Protein AF-A0A9P1BRP3-F1 (afdb_monomer_lite)

Structure (mmCIF, N/CA/C/O backbone):
data_AF-A0A9P1BRP3-F1
#
_entry.id   AF-A0A9P1BRP3-F1
#
loop_
_atom_site.group_PDB
_atom_site.id
_atom_site.type_symbol
_atom_site.label_atom_id
_atom_site.label_alt_id
_atom_site.label_comp_id
_atom_site.label_asym_id
_atom_site.label_entity_id
_atom_site.label_seq_id
_atom_site.pdbx_PDB_ins_code
_atom_site.Cartn_x
_atom_site.Cartn_y
_atom_site.Cartn_z
_atom_site.occupancy
_atom_site.B_iso_or_equiv
_atom_site.auth_seq_id
_atom_site.auth_comp_id
_atom_site.auth_asym_id
_atom_site.auth_atom_id
_atom_site.pdbx_PDB_model_num
ATOM 1 N N . MET A 1 1 ? -8.001 -19.892 65.376 1.00 41.75 1 MET A N 1
ATOM 2 C CA . MET A 1 1 ? -8.102 -19.518 63.949 1.00 41.75 1 MET A CA 1
ATOM 3 C C . MET A 1 1 ? -8.257 -18.008 63.876 1.00 41.75 1 MET A C 1
ATOM 5 O O . MET A 1 1 ? -9.336 -17.508 64.152 1.00 41.75 1 MET A O 1
ATOM 9 N N . PHE A 1 2 ? -7.165 -17.288 63.619 1.00 34.56 2 PHE A N 1
ATOM 10 C CA . PHE A 1 2 ? -7.163 -15.835 63.430 1.00 34.56 2 PHE A CA 1
ATOM 11 C C . PHE A 1 2 ? -7.099 -15.551 61.927 1.00 34.56 2 PHE A C 1
ATOM 13 O O . PHE A 1 2 ? -6.181 -16.024 61.264 1.00 34.56 2 PHE A O 1
ATOM 20 N N . GLY A 1 3 ? -8.074 -14.814 61.395 1.00 37.53 3 GLY A N 1
ATOM 21 C CA . GLY A 1 3 ? -8.083 -14.333 60.014 1.00 37.53 3 GLY A CA 1
ATOM 22 C C . GLY A 1 3 ? -8.063 -12.811 60.010 1.00 37.53 3 GLY A C 1
ATOM 23 O O . GLY A 1 3 ? -9.085 -12.184 60.277 1.00 37.53 3 GLY A O 1
ATOM 24 N N . MET A 1 4 ? -6.895 -12.223 59.752 1.00 34.81 4 MET A N 1
ATOM 25 C CA . MET A 1 4 ? -6.746 -10.784 59.539 1.00 34.81 4 MET A CA 1
ATOM 26 C C . MET A 1 4 ? -7.051 -10.453 58.076 1.00 34.81 4 MET A C 1
ATOM 28 O O . MET A 1 4 ? -6.421 -10.990 57.169 1.00 34.81 4 MET A O 1
ATOM 32 N N . SER A 1 5 ? -8.015 -9.560 57.856 1.00 34.47 5 SER A N 1
ATOM 33 C CA . SER A 1 5 ? -8.327 -8.971 56.552 1.00 34.47 5 SER A CA 1
ATOM 34 C C . SER A 1 5 ? -7.568 -7.651 56.408 1.00 34.47 5 SER A C 1
ATOM 36 O O . SER A 1 5 ? -7.760 -6.741 57.213 1.00 34.47 5 SER A O 1
ATOM 38 N N . LEU A 1 6 ? -6.720 -7.537 55.385 1.00 39.16 6 LEU A N 1
ATOM 39 C CA . LEU A 1 6 ? -6.045 -6.289 55.015 1.00 39.16 6 LEU A CA 1
ATOM 40 C C . LEU A 1 6 ? -6.984 -5.387 54.186 1.00 39.16 6 LEU A C 1
ATOM 42 O O . LEU A 1 6 ? -7.716 -5.905 53.341 1.00 39.16 6 LEU A O 1
ATOM 46 N N . PRO A 1 7 ? -6.957 -4.053 54.364 1.00 39.97 7 PRO A N 1
ATOM 47 C CA . PRO A 1 7 ? -7.708 -3.127 53.523 1.00 39.97 7 PRO A CA 1
ATOM 48 C C . PRO A 1 7 ? -6.930 -2.752 52.252 1.00 39.97 7 PRO A C 1
ATOM 50 O O . PRO A 1 7 ? -5.781 -2.309 52.301 1.00 39.97 7 PRO A O 1
ATOM 53 N N . SER A 1 8 ? -7.588 -2.888 51.102 1.00 36.28 8 SER A N 1
ATOM 54 C CA . SER A 1 8 ? -7.101 -2.432 49.799 1.00 36.28 8 SER A CA 1
ATOM 55 C C . SER A 1 8 ? -7.137 -0.903 49.722 1.00 36.28 8 SER A C 1
ATOM 57 O O . SER A 1 8 ? -8.197 -0.284 49.795 1.00 36.28 8 SER A O 1
ATOM 59 N N . ARG A 1 9 ? -5.962 -0.289 49.579 1.00 32.03 9 ARG A N 1
ATOM 60 C CA . ARG A 1 9 ? -5.765 1.157 49.448 1.00 32.03 9 ARG A CA 1
ATOM 61 C C . ARG A 1 9 ? -5.745 1.506 47.955 1.00 32.03 9 ARG A C 1
ATOM 63 O O . ARG A 1 9 ? -4.769 1.214 47.274 1.00 32.03 9 ARG A O 1
ATOM 70 N N . THR A 1 10 ? -6.815 2.095 47.427 1.00 42.91 10 THR A N 1
ATOM 71 C CA . THR A 1 10 ? -6.821 2.647 46.063 1.00 42.91 10 THR A CA 1
ATOM 72 C C . THR A 1 10 ? -6.154 4.019 46.065 1.00 42.91 10 THR A C 1
ATOM 74 O O . THR A 1 10 ? -6.566 4.915 46.803 1.00 42.91 10 THR A O 1
ATOM 77 N N . PHE A 1 11 ? -5.110 4.167 45.251 1.00 32.25 11 PHE A N 1
ATOM 78 C CA . PHE A 1 11 ? -4.441 5.435 44.971 1.00 32.25 11 PHE A CA 1
ATOM 79 C C . PHE A 1 11 ? -5.400 6.383 44.234 1.00 32.25 11 PHE A C 1
ATOM 81 O O . PHE A 1 11 ? -5.991 6.012 43.224 1.00 32.25 11 PHE A O 1
ATOM 88 N N . SER A 1 12 ? -5.549 7.600 44.760 1.00 35.50 12 SER A N 1
ATOM 89 C CA . SER A 1 12 ? -6.271 8.705 44.129 1.00 35.50 12 SER A CA 1
ATOM 90 C C . SER A 1 12 ? -5.325 9.433 43.175 1.00 35.50 12 SER A C 1
ATOM 92 O O . SER A 1 12 ? -4.315 9.983 43.612 1.00 35.50 12 SER A O 1
ATOM 94 N N . SER A 1 13 ? -5.635 9.419 41.880 1.00 35.44 13 SER A N 1
ATOM 95 C CA . SER A 1 13 ? -4.953 10.203 40.845 1.00 35.44 13 SER A CA 1
ATOM 96 C C . SER A 1 13 ? -5.752 11.485 40.601 1.00 35.44 13 SER A C 1
ATOM 98 O O . SER A 1 13 ? -6.546 11.572 39.670 1.00 35.44 13 SER A O 1
ATOM 100 N N . GLN A 1 14 ? -5.597 12.463 41.490 1.00 39.06 14 GLN A N 1
ATOM 101 C CA . GLN A 1 14 ? -6.027 13.841 41.256 1.00 39.06 14 GLN A CA 1
ATOM 102 C C . GLN A 1 14 ? -4.817 14.680 40.845 1.00 39.06 14 GLN A C 1
ATOM 104 O O . GLN A 1 14 ? -3.731 14.488 41.385 1.00 39.06 14 GLN A O 1
ATOM 109 N N . SER A 1 15 ? -5.071 15.646 39.957 1.00 43.81 15 SER A N 1
ATOM 110 C CA . SER A 1 15 ? -4.147 16.637 39.388 1.00 43.81 15 SER A CA 1
ATOM 111 C C . SER A 1 15 ? -3.381 16.166 38.153 1.00 43.81 15 SER A C 1
ATOM 113 O O . SER A 1 15 ? -2.353 15.514 38.293 1.00 43.81 15 SER A O 1
ATOM 115 N N . LEU A 1 16 ? -3.896 16.508 36.959 1.00 45.53 16 LEU A N 1
ATOM 116 C CA . LEU A 1 16 ? -3.142 17.178 35.882 1.00 45.53 16 LEU A CA 1
ATOM 117 C C . LEU A 1 16 ? -4.002 17.299 34.603 1.00 45.53 16 LEU A C 1
ATOM 119 O O . LEU A 1 16 ? -3.761 16.557 33.664 1.00 45.53 16 LEU A O 1
ATOM 123 N N . MET A 1 17 ? -4.995 18.193 34.548 1.00 38.09 17 MET A N 1
ATOM 124 C CA . MET A 1 17 ? -5.548 18.704 33.276 1.00 38.09 17 MET A CA 1
ATOM 125 C C . MET A 1 17 ? -6.292 20.021 33.544 1.00 38.09 17 MET A C 1
ATOM 127 O O . MET A 1 17 ? -7.490 20.007 33.789 1.00 38.09 17 MET A O 1
ATOM 131 N N . ASP A 1 18 ? -5.577 21.142 33.494 1.00 44.34 18 ASP A N 1
ATOM 132 C CA . ASP A 1 18 ? -6.161 22.466 33.265 1.00 44.34 18 ASP A CA 1
ATOM 133 C C . ASP A 1 18 ? -5.270 23.167 32.236 1.00 44.34 18 ASP A C 1
ATOM 135 O O . ASP A 1 18 ? -4.111 23.471 32.522 1.00 44.34 18 ASP A O 1
ATOM 139 N N . GLY A 1 19 ? -5.785 23.373 31.020 1.00 40.94 19 GLY A N 1
ATOM 140 C CA . GLY A 1 19 ? -5.069 24.138 29.998 1.00 40.94 19 GLY A CA 1
ATOM 141 C C . GLY A 1 19 ? -5.362 23.789 28.541 1.00 40.94 19 GLY A C 1
ATOM 142 O O . GLY A 1 19 ? -4.428 23.776 27.749 1.00 40.94 19 GLY A O 1
ATOM 143 N N . GLU A 1 20 ? -6.615 23.540 28.151 1.00 38.09 20 GLU A N 1
ATOM 144 C CA . GLU A 1 20 ? -6.993 23.607 26.733 1.00 38.09 20 GLU A CA 1
ATOM 145 C C . GLU A 1 20 ? -7.792 24.887 26.483 1.00 38.09 20 GLU A C 1
ATOM 147 O O . GLU A 1 20 ? -8.952 25.032 26.868 1.00 38.09 20 GLU A O 1
ATOM 152 N N . ALA A 1 21 ? -7.110 25.857 25.873 1.00 40.66 21 ALA A N 1
ATOM 153 C CA . ALA A 1 21 ? -7.711 27.074 25.366 1.00 40.66 21 ALA A CA 1
ATOM 154 C C . ALA A 1 21 ? -8.648 26.737 24.196 1.00 40.66 21 ALA A C 1
ATOM 156 O O . ALA A 1 21 ? -8.270 26.061 23.240 1.00 40.66 21 ALA A O 1
ATOM 157 N N . LEU A 1 22 ? -9.875 27.246 24.283 1.00 40.12 22 LEU A N 1
ATOM 158 C CA . LEU A 1 22 ? -10.898 27.205 23.245 1.00 40.12 22 LEU A CA 1
ATOM 159 C C . LEU A 1 22 ? -10.388 27.880 21.960 1.00 40.12 22 LEU A C 1
ATOM 161 O O . LEU A 1 22 ? -10.408 29.106 21.856 1.00 40.12 22 LEU A O 1
ATOM 165 N N . ILE A 1 23 ? -9.981 27.096 20.959 1.00 40.03 23 ILE A N 1
ATOM 166 C CA . ILE A 1 23 ? -9.840 27.589 19.584 1.00 40.03 23 ILE A CA 1
ATOM 167 C C . ILE A 1 23 ? -11.217 27.493 18.928 1.00 40.03 23 ILE A C 1
ATOM 169 O O . ILE A 1 23 ? -11.681 26.429 18.518 1.00 40.03 23 ILE A O 1
ATOM 173 N N . SER A 1 24 ? -11.886 28.643 18.893 1.00 38.00 24 SER A N 1
ATOM 174 C CA . SER A 1 24 ? -13.106 28.884 18.130 1.00 38.00 24 SER A CA 1
ATOM 175 C C . SER A 1 24 ? -12.862 28.533 16.661 1.00 38.00 24 SER A C 1
ATOM 177 O O . SER A 1 24 ? -11.979 29.098 16.019 1.00 38.00 24 SER A O 1
ATOM 179 N N . SER A 1 25 ? -13.630 27.580 16.133 1.00 43.56 25 SER A N 1
ATOM 180 C CA . SER A 1 25 ? -13.629 27.232 14.712 1.00 43.56 25 SER A CA 1
ATOM 181 C C . SER A 1 25 ? -14.296 28.359 13.919 1.00 43.56 25 SER A C 1
ATOM 183 O O . SER A 1 25 ? -15.505 28.333 13.704 1.00 43.56 25 SER A O 1
ATOM 185 N N . GLN A 1 26 ? -13.520 29.372 13.536 1.00 43.44 26 GLN A N 1
ATOM 186 C CA . GLN A 1 26 ? -13.929 30.377 12.556 1.00 43.44 26 GLN A CA 1
ATOM 187 C C . GLN A 1 26 ? -13.417 30.008 11.160 1.00 43.44 26 GLN A C 1
ATOM 189 O O . GLN A 1 26 ? -12.347 29.424 10.999 1.00 43.44 26 GLN A O 1
ATOM 194 N N . ASP A 1 27 ? -14.254 30.323 10.173 1.00 49.84 27 ASP A N 1
ATOM 195 C CA . ASP A 1 27 ? -14.128 30.058 8.743 1.00 49.84 27 ASP A CA 1
ATOM 196 C C . ASP A 1 27 ? -12.713 30.258 8.170 1.00 49.84 27 ASP A C 1
ATOM 198 O O . ASP A 1 27 ? -12.262 31.377 7.946 1.00 49.84 27 ASP A O 1
ATOM 202 N N . LEU A 1 28 ? -12.057 29.158 7.788 1.00 48.00 28 LEU A N 1
ATOM 203 C CA . LEU A 1 28 ? -10.793 29.151 7.027 1.00 48.00 28 LEU A CA 1
ATOM 204 C C . LEU A 1 28 ? -10.997 29.431 5.520 1.00 48.00 28 LEU A C 1
ATOM 206 O O . LEU A 1 28 ? -10.179 29.050 4.685 1.00 48.00 28 LEU A O 1
ATOM 210 N N . GLY A 1 29 ? -12.114 30.060 5.147 1.00 45.53 29 GLY A N 1
ATOM 211 C CA . GLY A 1 29 ? -12.549 30.197 3.756 1.00 45.53 29 GLY A CA 1
ATOM 212 C C . GLY A 1 29 ? -11.888 31.321 2.953 1.00 45.53 29 GLY A C 1
ATOM 213 O O . GLY A 1 29 ? -12.080 31.366 1.740 1.00 45.53 29 GLY A O 1
ATOM 214 N N . SER A 1 30 ? -11.136 32.235 3.573 1.00 57.03 30 SER A N 1
ATOM 215 C CA . SER A 1 30 ? -10.634 33.426 2.865 1.00 57.03 30 SER A CA 1
ATOM 216 C C . SER A 1 30 ? -9.288 33.952 3.359 1.00 57.03 30 SER A C 1
ATOM 218 O O . SER A 1 30 ? -9.043 35.152 3.278 1.00 57.03 30 SER A O 1
ATOM 220 N N . MET A 1 31 ? -8.424 33.088 3.885 1.00 70.81 31 MET A N 1
ATOM 221 C CA . MET A 1 31 ? -7.105 33.523 4.330 1.00 70.81 31 MET A CA 1
ATOM 222 C C . MET A 1 31 ? -6.176 33.648 3.121 1.00 70.81 31 MET A C 1
ATOM 224 O O . MET A 1 31 ? -5.937 32.685 2.387 1.00 70.81 31 MET A O 1
ATOM 228 N N . THR A 1 32 ? -5.706 34.861 2.862 1.00 86.88 32 THR A N 1
ATOM 229 C CA . THR A 1 32 ? -4.826 35.145 1.728 1.00 86.88 32 THR A CA 1
ATOM 230 C C . THR A 1 32 ? -3.426 34.575 1.975 1.00 86.88 32 THR A C 1
ATOM 232 O O . THR A 1 32 ? -2.991 34.397 3.111 1.00 86.88 32 THR A O 1
ATOM 235 N N . GLU A 1 33 ? -2.674 34.298 0.907 1.00 80.00 33 GLU A N 1
ATOM 236 C CA . GLU A 1 33 ? -1.301 33.769 1.004 1.00 80.00 33 GLU A CA 1
ATOM 237 C C . GLU A 1 33 ? -0.379 34.663 1.856 1.00 80.00 33 GLU A C 1
ATOM 239 O O . GLU A 1 33 ? 0.500 34.173 2.563 1.00 80.00 33 GLU A O 1
ATOM 244 N N . ILE A 1 34 ? -0.638 35.973 1.863 1.00 87.62 34 ILE A N 1
ATOM 245 C CA . ILE A 1 34 ? 0.092 36.957 2.670 1.00 87.62 34 ILE A CA 1
ATOM 246 C C . ILE A 1 34 ? -0.190 36.768 4.167 1.00 87.62 34 ILE A C 1
ATOM 248 O O . ILE A 1 34 ? 0.736 36.838 4.974 1.00 87.62 34 ILE A O 1
ATOM 252 N N . GLU A 1 35 ? -1.438 36.487 4.543 1.00 87.38 35 GLU A N 1
ATOM 253 C CA . GLU A 1 35 ? -1.822 36.236 5.937 1.00 87.38 35 GLU A CA 1
ATOM 254 C C . GLU A 1 35 ? -1.223 34.921 6.445 1.00 87.38 35 GLU A C 1
ATOM 256 O O . GLU A 1 35 ? -0.722 34.871 7.567 1.00 87.38 35 GLU A O 1
ATOM 261 N N . MET A 1 36 ? -1.153 33.884 5.599 1.00 81.81 36 MET A N 1
ATOM 262 C CA . MET A 1 36 ? -0.508 32.614 5.971 1.00 81.81 36 MET A CA 1
ATOM 263 C C . MET A 1 36 ? 0.992 32.786 6.225 1.00 81.81 36 MET A C 1
ATOM 265 O O . MET A 1 36 ? 1.540 32.218 7.170 1.00 81.81 36 MET A O 1
ATOM 269 N N . LEU A 1 37 ? 1.670 33.592 5.404 1.00 86.88 37 LEU A N 1
ATOM 270 C CA . LEU A 1 37 ? 3.089 33.891 5.599 1.00 86.88 37 LEU A CA 1
ATOM 271 C C . LEU A 1 37 ? 3.334 34.744 6.853 1.00 86.88 37 LEU A C 1
ATOM 273 O O . LEU A 1 37 ? 4.356 34.566 7.520 1.00 86.88 37 LEU A O 1
ATOM 277 N N . ALA A 1 38 ? 2.404 35.637 7.200 1.00 91.38 38 ALA A N 1
ATOM 278 C CA . ALA A 1 38 ? 2.479 36.425 8.426 1.00 91.38 38 ALA A CA 1
ATOM 279 C C . ALA A 1 38 ? 2.315 35.552 9.684 1.00 91.38 38 ALA A C 1
ATOM 281 O O . ALA A 1 38 ? 3.103 35.695 10.623 1.00 91.38 38 ALA A O 1
ATOM 282 N N . GLU A 1 39 ? 1.370 34.606 9.682 1.00 89.38 39 GLU A N 1
ATOM 283 C CA . GLU A 1 39 ? 1.192 33.657 10.791 1.00 89.38 39 GLU A CA 1
ATOM 284 C C . GLU A 1 39 ? 2.389 32.715 10.951 1.00 89.38 39 GLU A C 1
ATOM 286 O O . GLU A 1 39 ? 2.865 32.498 12.067 1.00 89.38 39 GLU A O 1
ATOM 291 N N . LEU A 1 40 ? 2.944 32.202 9.846 1.00 87.12 40 LEU A N 1
ATOM 292 C CA . LEU A 1 40 ? 4.147 31.366 9.897 1.00 87.12 40 LEU A CA 1
ATOM 293 C C . LEU A 1 40 ? 5.339 32.112 10.502 1.00 87.12 40 LEU A C 1
ATOM 295 O O . LEU A 1 40 ? 6.079 31.543 11.306 1.00 87.12 40 LEU A O 1
ATOM 299 N N . LYS A 1 41 ? 5.499 33.397 10.168 1.00 92.44 41 LYS A N 1
ATOM 300 C CA . LYS A 1 41 ? 6.547 34.237 10.753 1.00 92.44 41 LYS A CA 1
ATOM 301 C C . LYS A 1 41 ? 6.330 34.458 12.253 1.00 92.44 41 LYS A C 1
ATOM 303 O O . LYS A 1 41 ? 7.284 34.351 13.020 1.00 92.44 41 LYS A O 1
ATOM 308 N N . GLN A 1 42 ? 5.090 34.703 12.683 1.00 92.00 42 GLN A N 1
ATOM 309 C CA . GLN A 1 42 ? 4.763 34.816 14.108 1.00 92.00 42 GLN A CA 1
ATOM 310 C C . GLN A 1 42 ? 5.074 33.530 14.881 1.00 92.00 42 GLN A C 1
ATOM 312 O O . GLN A 1 42 ? 5.630 33.601 15.978 1.00 92.00 42 GLN A O 1
ATOM 317 N N . LEU A 1 43 ? 4.768 32.360 14.315 1.00 87.94 43 LEU A N 1
ATOM 318 C CA . LEU A 1 43 ? 5.089 31.071 14.936 1.00 87.94 43 LEU A CA 1
ATOM 319 C C . LEU A 1 43 ? 6.601 30.839 15.050 1.00 87.94 43 LEU A C 1
ATOM 321 O O . LEU A 1 43 ? 7.067 30.302 16.058 1.00 87.94 43 LEU A O 1
ATOM 325 N N . GLU A 1 44 ? 7.379 31.259 14.051 1.00 90.38 44 GLU A N 1
ATOM 326 C CA . GLU A 1 44 ? 8.840 31.151 14.090 1.00 90.38 44 GLU A CA 1
ATOM 327 C C . GLU A 1 44 ? 9.456 32.057 15.171 1.00 90.38 44 GLU A C 1
ATOM 329 O O . GLU A 1 44 ? 10.331 31.618 15.925 1.00 90.38 44 GLU A O 1
ATOM 334 N N . ASP A 1 45 ? 8.953 33.285 15.315 1.00 92.69 45 ASP A N 1
ATOM 335 C CA . ASP A 1 45 ? 9.393 34.214 16.361 1.00 92.69 45 ASP A CA 1
ATOM 336 C C . ASP A 1 45 ? 9.023 33.706 17.768 1.00 92.69 45 ASP A C 1
ATOM 338 O O . ASP A 1 45 ? 9.840 33.782 18.695 1.00 92.69 45 ASP A O 1
ATOM 342 N N . LEU A 1 46 ? 7.838 33.101 17.927 1.00 91.06 46 LEU A N 1
ATOM 343 C CA . LEU A 1 46 ? 7.418 32.485 19.190 1.00 91.06 46 LEU A CA 1
ATOM 344 C C . LEU A 1 46 ? 8.321 31.304 19.568 1.00 91.06 46 LEU A C 1
ATOM 346 O O . LEU A 1 46 ? 8.736 31.168 20.721 1.00 91.06 46 LEU A O 1
ATOM 350 N N . LYS A 1 47 ? 8.679 30.469 18.585 1.00 90.62 47 LYS A N 1
ATOM 351 C CA . LYS A 1 47 ? 9.606 29.351 18.784 1.00 90.62 47 LYS A CA 1
ATOM 352 C C . LYS A 1 47 ? 10.972 29.844 19.264 1.00 90.62 47 LYS A C 1
ATOM 354 O O . LYS A 1 47 ? 11.508 29.281 20.219 1.00 90.62 47 LYS A O 1
ATOM 359 N N . ARG A 1 48 ? 11.505 30.920 18.671 1.00 89.69 48 ARG A N 1
ATOM 360 C CA . ARG A 1 48 ? 12.769 31.536 19.120 1.00 89.69 48 ARG A CA 1
ATOM 361 C C . ARG A 1 48 ? 12.679 32.064 20.550 1.00 89.69 48 ARG A C 1
ATOM 363 O O . ARG A 1 48 ? 13.635 31.903 21.305 1.00 89.69 48 ARG A O 1
ATOM 370 N N . GLN A 1 49 ? 11.547 32.649 20.949 1.00 92.00 49 GLN A N 1
ATOM 371 C CA . GLN A 1 49 ? 11.341 33.080 22.337 1.00 92.00 49 GLN A CA 1
ATOM 372 C C . GLN A 1 49 ? 11.325 31.908 23.322 1.00 92.00 49 GLN A C 1
ATOM 374 O O . GLN A 1 49 ? 11.969 31.990 24.367 1.00 92.00 49 GLN A O 1
ATOM 379 N N . VAL A 1 50 ? 10.633 30.814 22.995 1.00 88.50 50 VAL A N 1
ATOM 380 C CA . VAL A 1 50 ? 10.583 29.619 23.856 1.00 88.50 50 VAL A CA 1
ATOM 381 C C . VAL A 1 50 ? 11.964 28.973 23.978 1.00 88.50 50 VAL A C 1
ATOM 383 O O . VAL A 1 50 ? 12.369 28.565 25.065 1.00 88.50 50 VAL A O 1
ATOM 386 N N . GLU A 1 51 ? 12.718 28.919 22.882 1.00 84.31 51 GLU A N 1
ATOM 387 C CA . GLU A 1 51 ? 14.065 28.349 22.865 1.00 84.31 51 GLU A CA 1
ATOM 388 C C . GLU A 1 51 ? 15.066 29.211 23.650 1.00 84.31 51 GLU A C 1
ATOM 390 O O . GLU A 1 51 ? 15.884 28.671 24.394 1.00 84.31 51 GLU A O 1
ATOM 395 N N . ALA A 1 52 ? 14.928 30.541 23.598 1.00 86.94 52 ALA A N 1
ATOM 396 C CA . ALA A 1 52 ? 15.711 31.471 24.414 1.00 86.94 52 ALA A CA 1
ATOM 397 C C . ALA A 1 52 ? 15.393 31.388 25.920 1.00 86.94 52 ALA A C 1
ATOM 399 O O . ALA A 1 52 ? 16.244 31.713 26.746 1.00 86.94 52 ALA A O 1
ATOM 400 N N . GLN A 1 53 ? 14.186 30.947 26.291 1.00 82.62 53 GLN A N 1
ATOM 401 C CA . GLN A 1 53 ? 13.783 30.764 27.690 1.00 82.62 53 GLN A CA 1
ATOM 402 C C . GLN A 1 53 ? 14.117 29.377 28.247 1.00 82.62 53 GLN A C 1
ATOM 404 O O . GLN A 1 53 ? 13.867 29.119 29.426 1.00 82.62 53 GLN A O 1
ATOM 409 N N . ARG A 1 54 ? 14.686 28.470 27.443 1.00 76.06 54 ARG A N 1
ATOM 410 C CA . ARG A 1 54 ? 15.012 27.116 27.896 1.00 76.06 54 ARG A CA 1
ATOM 411 C C . ARG A 1 54 ? 16.227 27.170 28.839 1.00 76.06 54 ARG A C 1
ATOM 413 O O . ARG A 1 54 ? 17.324 27.496 28.387 1.00 76.06 54 ARG A O 1
ATOM 420 N N . PRO A 1 55 ? 16.076 26.862 30.141 1.00 64.75 55 PRO A N 1
ATOM 421 C CA . PRO A 1 55 ? 17.193 26.919 31.074 1.00 64.75 55 PRO A CA 1
ATOM 422 C C . PRO A 1 55 ? 18.241 25.868 30.696 1.00 64.75 55 PRO A C 1
ATOM 424 O O . PRO A 1 55 ? 17.916 24.701 30.464 1.00 64.75 55 PRO A O 1
ATOM 427 N N . VAL A 1 56 ? 19.505 26.292 30.632 1.00 57.34 56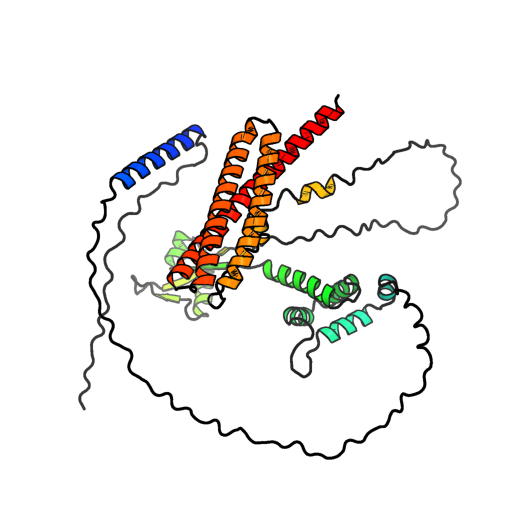 VAL A N 1
ATOM 428 C CA . VAL A 1 56 ? 20.661 25.420 30.396 1.00 57.34 56 VAL A CA 1
ATOM 429 C C . VAL A 1 56 ? 20.749 24.439 31.564 1.00 57.34 56 VAL A C 1
ATOM 431 O O . VAL A 1 56 ? 21.108 24.815 32.679 1.00 57.34 56 VAL A O 1
ATOM 434 N N . ALA A 1 57 ? 20.353 23.188 31.324 1.00 52.34 57 ALA A N 1
ATOM 435 C CA . ALA A 1 57 ? 20.388 22.139 32.330 1.00 52.34 57 ALA A CA 1
ATOM 436 C C . ALA A 1 57 ? 21.836 21.924 32.797 1.00 52.34 57 ALA A C 1
ATOM 438 O O . ALA A 1 57 ? 22.715 21.579 32.006 1.00 52.34 57 ALA A O 1
ATOM 439 N N . ALA A 1 58 ? 22.078 22.156 34.087 1.00 53.19 58 ALA A N 1
ATOM 440 C CA . ALA A 1 58 ? 23.363 21.890 34.714 1.00 53.19 58 ALA A CA 1
ATOM 441 C C . ALA A 1 58 ? 23.695 20.385 34.633 1.00 53.19 58 ALA A C 1
ATOM 443 O O . ALA A 1 58 ? 22.795 19.552 34.783 1.00 53.19 58 ALA A O 1
ATOM 444 N N . PRO A 1 59 ? 24.970 20.016 34.422 1.00 48.41 59 PRO A N 1
ATOM 445 C CA . PRO A 1 59 ? 25.373 18.622 34.329 1.00 48.41 59 PRO A CA 1
ATOM 446 C C . PRO A 1 59 ? 25.182 17.939 35.688 1.00 48.41 59 PRO A C 1
ATOM 448 O O . PRO A 1 59 ? 25.821 18.297 36.680 1.00 48.41 59 PRO A O 1
ATOM 451 N N . LEU A 1 60 ? 24.283 16.956 35.736 1.00 46.72 60 LEU A N 1
ATOM 452 C CA . LEU A 1 60 ? 24.079 16.113 36.908 1.00 46.72 60 LEU A CA 1
ATOM 453 C C . LEU A 1 60 ? 25.334 15.258 37.135 1.00 46.72 60 LEU A C 1
ATOM 455 O O . LEU A 1 60 ? 25.729 14.466 36.281 1.00 46.72 60 LEU A O 1
ATOM 459 N N . ARG A 1 61 ? 25.964 15.451 38.302 1.00 42.91 61 ARG A N 1
ATOM 460 C CA . ARG A 1 61 ? 27.034 14.598 38.833 1.00 42.91 61 ARG A CA 1
ATOM 461 C C . ARG A 1 61 ? 26.539 13.154 38.935 1.00 42.91 61 ARG A C 1
ATOM 463 O O . ARG A 1 61 ? 25.463 12.909 39.473 1.00 42.91 61 ARG A O 1
ATOM 470 N N . GLY A 1 62 ? 27.355 12.231 38.432 1.00 42.62 62 GLY A N 1
ATOM 471 C CA . GLY A 1 62 ? 27.099 10.798 38.458 1.00 42.62 62 GLY A CA 1
ATOM 472 C C . GLY A 1 62 ? 26.998 10.250 39.878 1.00 42.62 62 GLY A C 1
ATOM 473 O O . GLY A 1 62 ? 27.868 10.499 40.710 1.00 42.62 62 GLY A O 1
ATOM 474 N N . ASN A 1 63 ? 25.937 9.484 40.116 1.00 42.19 63 ASN A N 1
ATOM 475 C CA . ASN A 1 63 ? 25.874 8.535 41.213 1.00 42.19 63 ASN A CA 1
ATOM 476 C C . ASN A 1 63 ? 26.291 7.172 40.658 1.00 42.19 63 ASN A C 1
ATOM 478 O O . ASN A 1 63 ? 25.578 6.592 39.838 1.00 42.19 63 ASN A O 1
ATOM 482 N N . ASP A 1 64 ? 27.452 6.702 41.109 1.00 45.09 64 ASP A N 1
ATOM 483 C CA . ASP A 1 64 ? 27.877 5.310 41.011 1.00 45.09 64 ASP A CA 1
ATOM 484 C C . ASP A 1 64 ? 26.832 4.426 41.699 1.00 45.09 64 ASP A C 1
ATOM 486 O O . ASP A 1 64 ? 26.618 4.515 42.910 1.00 45.09 64 ASP A O 1
ATOM 490 N N . VAL A 1 65 ? 26.169 3.578 40.916 1.00 46.12 65 VAL A N 1
ATOM 491 C CA . VAL A 1 65 ? 25.345 2.481 41.423 1.00 46.12 65 VAL A CA 1
ATOM 492 C C . VAL A 1 65 ? 26.090 1.194 41.109 1.00 46.12 65 VAL A C 1
ATOM 494 O O . VAL A 1 65 ? 26.103 0.715 39.977 1.00 46.12 65 VAL A O 1
ATOM 497 N N . THR A 1 66 ? 26.740 0.658 42.136 1.00 44.19 66 THR A N 1
ATOM 498 C CA . THR A 1 66 ? 27.399 -0.645 42.134 1.00 44.19 66 THR A CA 1
ATOM 499 C C . THR A 1 66 ? 26.345 -1.738 41.955 1.00 44.19 66 THR A C 1
ATOM 501 O O . THR A 1 66 ? 25.491 -1.937 42.818 1.00 44.19 66 THR A O 1
ATOM 504 N N . VAL A 1 67 ? 26.392 -2.436 40.820 1.00 47.41 67 VAL A N 1
ATOM 505 C CA . VAL A 1 67 ? 25.549 -3.602 40.525 1.00 47.41 67 VAL A CA 1
ATOM 506 C C . VAL A 1 67 ? 26.167 -4.833 41.207 1.00 47.41 67 VAL A C 1
ATOM 508 O O . VAL A 1 67 ? 27.344 -5.106 40.965 1.00 47.41 67 VAL A O 1
ATOM 511 N N . PRO A 1 68 ? 25.438 -5.575 42.062 1.00 49.78 68 PRO A N 1
ATOM 512 C CA . PRO A 1 68 ? 25.931 -6.832 42.611 1.00 49.78 68 PRO A CA 1
ATOM 513 C C . PRO A 1 68 ? 25.879 -7.948 41.556 1.00 49.78 68 PRO A C 1
ATOM 515 O O . PRO A 1 68 ? 24.983 -7.989 40.712 1.00 49.78 68 PRO A O 1
ATOM 518 N N . ALA A 1 69 ? 26.880 -8.825 41.611 1.00 46.88 69 ALA A N 1
ATOM 519 C CA . ALA A 1 69 ? 27.078 -9.956 40.713 1.00 46.88 69 ALA A CA 1
ATOM 520 C C . ALA A 1 69 ? 25.893 -10.945 40.741 1.00 46.88 69 ALA A C 1
ATOM 522 O O . ALA A 1 69 ? 25.308 -11.148 41.807 1.00 46.88 69 ALA A O 1
ATOM 523 N N . PRO A 1 70 ? 25.540 -11.570 39.603 1.00 53.78 70 PRO A N 1
ATOM 524 C CA . PRO A 1 70 ? 24.557 -12.642 39.580 1.00 53.78 70 PRO A CA 1
ATOM 525 C C . PRO A 1 70 ? 25.185 -13.945 40.091 1.00 53.78 70 PRO A C 1
ATOM 527 O O . PRO A 1 70 ? 26.191 -14.407 39.556 1.00 53.78 70 PRO A O 1
ATOM 530 N N . ASP A 1 71 ? 24.568 -14.499 41.134 1.00 46.84 71 ASP A N 1
ATOM 531 C CA . ASP A 1 71 ? 24.861 -15.814 41.697 1.00 46.84 71 ASP A CA 1
ATOM 532 C C . ASP A 1 71 ? 24.586 -16.937 40.686 1.00 46.84 71 ASP A C 1
ATOM 534 O O . ASP A 1 71 ? 23.562 -16.955 39.996 1.00 46.84 71 ASP A O 1
ATOM 538 N N . ASP A 1 72 ? 25.520 -17.887 40.664 1.00 53.78 72 ASP A N 1
ATOM 539 C CA . ASP A 1 72 ? 25.470 -19.169 39.972 1.00 53.78 72 ASP A CA 1
ATOM 540 C C . ASP A 1 72 ? 24.194 -19.955 40.310 1.00 53.78 72 ASP A C 1
ATOM 542 O O . ASP A 1 72 ? 23.992 -20.410 41.440 1.00 53.78 72 ASP A O 1
ATOM 546 N N . LEU A 1 73 ? 23.362 -20.201 39.297 1.00 51.19 73 LEU A N 1
ATOM 547 C CA . LEU A 1 73 ? 22.343 -21.244 39.339 1.00 51.19 73 LEU A CA 1
ATOM 548 C C . LEU A 1 73 ? 22.748 -22.370 38.389 1.00 51.19 73 LEU A C 1
ATOM 550 O O . LEU A 1 73 ? 22.671 -22.254 37.170 1.00 51.19 73 LEU A O 1
ATOM 554 N N . HIS A 1 74 ? 23.183 -23.466 39.007 1.00 48.03 74 HIS A N 1
ATOM 555 C CA . HIS A 1 74 ? 23.347 -24.782 38.409 1.00 48.03 74 HIS A CA 1
ATOM 556 C C . HIS A 1 74 ? 22.060 -25.222 37.691 1.00 48.03 74 HIS A C 1
ATOM 558 O O . HIS A 1 74 ? 21.073 -25.574 38.339 1.00 48.03 74 HIS A O 1
ATOM 564 N N . GLU A 1 75 ? 22.087 -25.266 36.359 1.00 50.41 75 GLU A N 1
ATOM 565 C CA . GLU A 1 75 ? 21.093 -26.003 35.582 1.00 50.41 75 GLU A CA 1
ATOM 566 C C . GLU A 1 75 ? 21.387 -27.505 35.666 1.00 50.41 75 GLU A C 1
ATOM 568 O O . GLU A 1 75 ? 22.411 -28.011 35.200 1.00 50.41 75 GLU A O 1
ATOM 573 N N . HIS A 1 76 ? 20.458 -28.216 36.303 1.00 50.12 76 HIS A N 1
ATOM 574 C CA . HIS A 1 76 ? 20.321 -29.661 36.226 1.00 50.12 76 HIS A CA 1
ATOM 575 C C . HIS A 1 76 ? 19.987 -30.043 34.778 1.00 50.12 76 HIS A C 1
ATOM 577 O O . HIS A 1 76 ? 18.902 -29.753 34.280 1.00 50.12 76 HIS A O 1
ATOM 583 N N . VAL A 1 77 ? 20.929 -30.703 34.107 1.00 43.72 77 VAL A N 1
ATOM 584 C CA . VAL A 1 77 ? 20.697 -31.362 32.820 1.00 43.72 77 VAL A CA 1
ATOM 585 C C . VAL A 1 77 ? 19.917 -32.645 33.097 1.00 43.72 77 VAL A C 1
ATOM 587 O O . VAL A 1 77 ? 20.499 -33.688 33.405 1.00 43.72 77 VAL A O 1
ATOM 590 N N . ASP A 1 78 ? 18.590 -32.557 33.033 1.00 46.84 78 ASP A N 1
ATOM 591 C CA . ASP A 1 78 ? 17.732 -33.734 32.967 1.00 46.84 78 ASP A CA 1
ATOM 592 C C . ASP A 1 78 ? 18.008 -34.454 31.646 1.00 46.84 78 ASP A C 1
ATOM 594 O O . ASP A 1 78 ? 17.775 -33.952 30.546 1.00 46.84 78 ASP A O 1
ATOM 598 N N . SER A 1 79 ? 18.601 -35.633 31.792 1.00 46.72 79 SER A N 1
ATOM 599 C CA . SER A 1 79 ? 18.936 -36.542 30.709 1.00 46.72 79 SER A CA 1
ATOM 600 C C . SER A 1 79 ? 17.649 -37.090 30.097 1.00 46.72 79 SER A C 1
ATOM 602 O O . SER A 1 79 ? 16.860 -37.728 30.790 1.00 46.72 79 SER A O 1
ATOM 604 N N . ASP A 1 80 ? 17.451 -36.837 28.805 1.00 49.50 80 ASP A N 1
ATOM 605 C CA . ASP A 1 80 ? 16.363 -37.385 27.997 1.00 49.50 80 ASP A CA 1
ATOM 606 C C . ASP A 1 80 ? 16.487 -38.925 27.908 1.00 49.50 80 ASP A C 1
ATOM 608 O O . ASP A 1 80 ? 17.478 -39.424 27.365 1.00 49.50 80 ASP A O 1
ATOM 612 N N . PRO A 1 81 ? 15.533 -39.709 28.453 1.00 61.38 81 PRO A N 1
ATOM 613 C CA . PRO A 1 81 ? 15.609 -41.168 28.474 1.00 61.38 81 PRO A CA 1
ATOM 614 C C . PRO A 1 81 ? 15.065 -41.841 27.197 1.00 61.38 81 PRO A C 1
ATOM 616 O O . PRO A 1 81 ? 14.892 -43.059 27.196 1.00 61.38 81 PRO A O 1
ATOM 619 N N . TYR A 1 82 ? 14.792 -41.102 26.112 1.00 55.97 82 TYR A N 1
ATOM 620 C CA . TYR A 1 82 ? 14.197 -41.657 24.882 1.00 55.97 82 TYR A CA 1
ATOM 621 C C . TYR A 1 82 ? 15.140 -41.764 23.674 1.00 55.97 82 TYR A C 1
ATOM 623 O O . TYR A 1 82 ? 14.684 -41.840 22.533 1.00 55.97 82 TYR A O 1
ATOM 631 N N . LEU A 1 83 ? 16.451 -41.876 23.897 1.00 48.28 83 LEU A N 1
ATOM 632 C CA . LEU A 1 83 ? 17.390 -42.313 22.858 1.00 48.28 83 LEU A CA 1
ATOM 633 C C . LEU A 1 83 ? 17.443 -43.851 22.823 1.00 48.28 83 LEU A C 1
ATOM 635 O O . LEU A 1 83 ? 18.415 -44.478 23.231 1.00 48.28 83 LEU A O 1
ATOM 639 N N . HIS A 1 84 ? 16.343 -44.471 22.386 1.00 55.62 84 HIS A N 1
ATOM 640 C CA . HIS A 1 84 ? 16.354 -45.885 22.027 1.00 55.62 84 HIS A CA 1
ATOM 641 C C . HIS A 1 84 ? 16.907 -46.044 20.613 1.00 55.62 84 HIS A C 1
ATOM 643 O O . HIS A 1 84 ? 16.255 -45.696 19.629 1.00 55.62 84 HIS A O 1
ATOM 649 N N . ASP A 1 85 ? 18.112 -46.605 20.557 1.00 50.97 85 ASP A N 1
ATOM 650 C CA . ASP A 1 85 ? 18.696 -47.264 19.398 1.00 50.97 85 ASP A CA 1
ATOM 651 C C . ASP A 1 85 ? 17.668 -48.201 18.742 1.00 50.97 85 ASP A C 1
ATOM 653 O O . ASP A 1 85 ? 17.347 -49.273 19.259 1.00 50.97 85 ASP A O 1
ATOM 657 N N . GLN A 1 86 ? 17.140 -47.794 17.588 1.00 48.94 86 GLN A N 1
ATOM 658 C CA . GLN A 1 86 ? 16.556 -48.719 16.626 1.00 48.94 86 GLN A CA 1
ATOM 659 C C . GLN A 1 86 ? 17.602 -48.988 15.552 1.00 48.94 86 GLN A C 1
ATOM 661 O O . GLN A 1 86 ? 17.770 -48.217 14.605 1.00 48.94 86 GLN A O 1
ATOM 666 N N . GLU A 1 87 ? 18.316 -50.097 15.732 1.00 48.50 87 GLU A N 1
ATOM 667 C CA . GLU A 1 87 ? 19.055 -50.752 14.662 1.00 48.50 87 GLU A CA 1
ATOM 668 C C . GLU A 1 87 ? 18.102 -51.034 13.485 1.00 48.50 87 GLU A C 1
ATOM 670 O O . GLU A 1 87 ? 17.034 -51.620 13.685 1.00 48.50 87 GLU A O 1
ATOM 675 N N . PRO A 1 88 ? 18.442 -50.634 12.249 1.00 55.53 88 PRO A N 1
ATOM 676 C CA . PRO A 1 88 ? 17.687 -51.058 11.084 1.00 55.53 88 PRO A CA 1
ATOM 677 C C . PRO A 1 88 ? 18.040 -52.512 10.743 1.00 55.53 88 PRO A C 1
ATOM 679 O O . PRO A 1 88 ? 19.164 -52.813 10.339 1.00 55.53 88 PRO A O 1
ATOM 682 N N . ASP A 1 89 ? 17.050 -53.396 10.876 1.00 43.84 89 ASP A N 1
ATOM 683 C CA . ASP A 1 89 ? 17.085 -54.791 10.428 1.00 43.84 89 ASP A CA 1
ATOM 684 C C . ASP A 1 89 ? 17.644 -54.923 8.991 1.00 43.84 89 ASP A C 1
ATOM 686 O O . ASP A 1 89 ? 17.060 -54.388 8.038 1.00 43.84 89 ASP A O 1
ATOM 690 N N . PRO A 1 90 ? 18.734 -55.684 8.775 1.00 60.22 90 PRO A N 1
ATOM 691 C CA . PRO A 1 90 ? 19.253 -55.978 7.449 1.00 60.22 90 PRO A CA 1
ATOM 692 C C . PRO A 1 90 ? 18.533 -57.204 6.881 1.00 60.22 90 PRO A C 1
ATOM 694 O O . PRO A 1 90 ? 19.037 -58.324 6.935 1.00 60.22 90 PRO A O 1
ATOM 697 N N . SER A 1 91 ? 17.331 -57.025 6.333 1.00 49.44 91 SER A N 1
ATOM 698 C CA . SER A 1 91 ? 16.621 -58.143 5.710 1.00 49.44 91 SER A CA 1
ATOM 699 C C . SER A 1 91 ? 15.642 -57.701 4.628 1.00 49.44 91 SER A C 1
ATOM 701 O O . SER A 1 91 ? 14.662 -57.003 4.876 1.00 49.44 91 SER A O 1
ATOM 703 N N . THR A 1 92 ? 15.858 -58.249 3.430 1.00 53.19 92 THR A N 1
ATOM 704 C CA . THR A 1 92 ? 14.973 -58.273 2.249 1.00 53.19 92 THR A CA 1
ATOM 705 C C . THR A 1 92 ? 15.059 -57.103 1.263 1.00 53.19 92 THR A C 1
ATOM 707 O O . THR A 1 92 ? 14.061 -56.617 0.734 1.00 53.19 92 THR A O 1
ATOM 710 N N . THR A 1 93 ? 16.279 -56.741 0.865 1.00 47.19 93 THR A N 1
ATOM 711 C CA . THR A 1 93 ? 16.516 -56.110 -0.441 1.00 47.19 93 THR A CA 1
ATOM 712 C C . THR A 1 93 ? 16.284 -57.152 -1.540 1.00 47.19 93 THR A C 1
ATOM 714 O O . THR A 1 93 ? 17.198 -57.858 -1.966 1.00 47.19 93 THR A O 1
ATOM 717 N N . ILE A 1 94 ? 15.042 -57.277 -2.016 1.00 50.81 94 ILE A N 1
ATOM 718 C CA . ILE A 1 94 ? 14.766 -57.936 -3.298 1.00 50.81 94 ILE A CA 1
ATOM 719 C C . ILE A 1 94 ? 15.312 -57.002 -4.377 1.00 50.81 94 ILE A C 1
ATOM 721 O O . ILE A 1 94 ? 14.636 -56.093 -4.858 1.00 50.81 94 ILE A O 1
ATOM 725 N N . ALA A 1 95 ? 16.582 -57.208 -4.717 1.00 47.12 95 ALA A N 1
ATOM 726 C CA . ALA A 1 95 ? 17.234 -56.595 -5.856 1.00 47.12 95 ALA A CA 1
ATOM 727 C C . ALA A 1 95 ? 16.531 -57.076 -7.133 1.00 47.12 95 ALA A C 1
ATOM 729 O O . ALA A 1 95 ? 16.895 -58.087 -7.733 1.00 47.12 95 ALA A O 1
ATOM 730 N N . ARG A 1 96 ? 15.498 -56.343 -7.562 1.00 48.12 96 ARG A N 1
ATOM 731 C CA . ARG A 1 96 ? 15.040 -56.376 -8.951 1.00 48.12 96 ARG A CA 1
ATOM 732 C C . ARG A 1 96 ? 16.175 -55.795 -9.786 1.00 48.12 96 ARG A C 1
ATOM 734 O O . ARG A 1 96 ? 16.293 -54.583 -9.938 1.00 48.12 96 ARG A O 1
ATOM 741 N N . GLN A 1 97 ? 17.037 -56.679 -10.278 1.00 41.88 97 GLN A N 1
ATOM 742 C CA . GLN A 1 97 ? 18.000 -56.374 -11.324 1.00 41.88 97 GLN A CA 1
ATOM 743 C C . GLN A 1 97 ? 17.220 -55.990 -12.588 1.00 41.88 97 GLN A C 1
ATOM 745 O O . GLN A 1 97 ? 16.893 -56.827 -13.423 1.00 41.88 97 GLN A O 1
ATOM 750 N N . LEU A 1 98 ? 16.870 -54.710 -12.705 1.00 48.41 98 LEU A N 1
ATOM 751 C CA . LEU A 1 98 ? 16.568 -54.096 -13.987 1.00 48.41 98 LEU A CA 1
ATOM 752 C C . LEU A 1 98 ? 17.918 -53.809 -14.636 1.00 48.41 98 LEU A C 1
ATOM 754 O O . LEU A 1 98 ? 18.553 -52.791 -14.373 1.00 48.41 98 LEU A O 1
ATOM 758 N N . SER A 1 99 ? 18.388 -54.765 -15.430 1.00 47.41 99 SER A N 1
ATOM 759 C CA . SER A 1 99 ? 19.540 -54.608 -16.305 1.00 47.41 99 SER A CA 1
ATOM 760 C C . SER A 1 99 ? 19.238 -53.538 -17.359 1.00 47.41 99 SER A C 1
ATOM 762 O O . SER A 1 99 ? 18.749 -53.837 -18.445 1.00 47.41 99 SER A O 1
ATOM 764 N N . PHE A 1 100 ? 19.519 -52.279 -17.026 1.00 51.62 100 PHE A N 1
ATOM 765 C CA . PHE A 1 100 ? 19.649 -51.177 -17.976 1.00 51.62 100 PHE A CA 1
ATOM 766 C C . PHE A 1 100 ? 21.110 -51.089 -18.409 1.00 51.62 100 PHE A C 1
ATOM 768 O O . PHE A 1 100 ? 21.880 -50.270 -17.918 1.00 51.62 100 PHE A O 1
ATOM 775 N N . ALA A 1 101 ? 21.509 -51.985 -19.305 1.00 50.88 101 ALA A N 1
ATOM 776 C CA . ALA A 1 101 ? 22.791 -51.891 -19.984 1.00 50.88 101 ALA A CA 1
ATOM 777 C C . ALA A 1 101 ? 22.663 -52.483 -21.387 1.00 50.88 101 ALA A C 1
ATOM 779 O O . ALA A 1 101 ? 22.961 -53.650 -21.609 1.00 50.88 101 ALA A O 1
ATOM 780 N N . ALA A 1 102 ? 22.202 -51.667 -22.329 1.00 46.72 102 ALA A N 1
ATOM 781 C CA . ALA A 1 102 ? 22.658 -51.724 -23.711 1.00 46.72 102 ALA A CA 1
ATOM 782 C C . ALA A 1 102 ? 22.305 -50.395 -24.376 1.00 46.72 102 ALA A C 1
ATOM 784 O O . ALA A 1 102 ? 21.142 -50.008 -24.456 1.00 46.72 102 ALA A O 1
ATOM 785 N N . ALA A 1 103 ? 23.351 -49.691 -24.787 1.00 54.22 103 ALA A N 1
ATOM 786 C CA . ALA A 1 103 ? 23.309 -48.455 -25.533 1.00 54.22 103 ALA A CA 1
ATOM 787 C C . ALA A 1 103 ? 22.400 -48.577 -26.768 1.00 54.22 103 ALA A C 1
ATOM 789 O O . ALA A 1 103 ? 22.724 -49.274 -27.726 1.00 54.22 103 ALA A O 1
ATOM 790 N N . MET A 1 104 ? 21.283 -47.862 -26.748 1.00 51.56 104 MET A N 1
ATOM 791 C CA . MET A 1 104 ? 20.703 -47.280 -27.948 1.00 51.56 104 MET A CA 1
ATOM 792 C C . MET A 1 104 ? 20.612 -45.788 -27.674 1.00 51.56 104 MET A C 1
ATOM 794 O O . MET A 1 104 ? 20.206 -45.387 -26.581 1.00 51.56 104 MET A O 1
ATOM 798 N N . GLU A 1 105 ? 21.070 -44.988 -28.633 1.00 59.88 105 GLU A N 1
ATOM 799 C CA . GLU A 1 105 ? 20.900 -43.540 -28.625 1.00 59.88 105 GLU A CA 1
ATOM 800 C C . GLU A 1 105 ? 19.465 -43.203 -28.196 1.00 59.88 105 GLU A C 1
ATOM 802 O O . GLU A 1 105 ? 18.530 -43.851 -28.683 1.00 59.88 105 GLU A O 1
ATOM 807 N N . PRO A 1 106 ? 19.266 -42.261 -27.252 1.00 62.03 106 PRO A N 1
ATOM 808 C CA . PRO A 1 106 ? 17.925 -41.831 -26.896 1.00 62.03 106 PRO A CA 1
ATOM 809 C C . PRO A 1 106 ? 17.248 -41.406 -28.203 1.00 62.03 106 PRO A C 1
ATOM 811 O O . PRO A 1 106 ? 17.789 -40.517 -28.863 1.00 62.03 106 PRO A O 1
ATOM 814 N N . PRO A 1 107 ? 16.138 -42.051 -28.626 1.00 65.25 107 PRO A N 1
ATOM 815 C CA . PRO A 1 107 ? 15.431 -41.615 -29.819 1.00 65.25 107 PRO A CA 1
ATOM 816 C C . PRO A 1 107 ? 15.166 -40.133 -29.621 1.00 65.25 107 PRO A C 1
ATOM 818 O O . PRO A 1 107 ? 14.646 -39.767 -28.561 1.00 65.25 107 PRO A O 1
ATOM 821 N N . GLU A 1 108 ? 15.615 -39.309 -30.573 1.00 64.06 108 GLU A N 1
ATOM 822 C CA . GLU A 1 108 ? 15.407 -37.867 -30.555 1.00 64.06 108 GLU A CA 1
ATOM 823 C C . GLU A 1 108 ? 13.960 -37.645 -30.143 1.00 64.06 108 GLU A C 1
ATOM 825 O O . GLU A 1 108 ? 13.036 -38.018 -30.868 1.00 64.06 108 GLU A O 1
ATOM 830 N N . THR A 1 109 ? 13.754 -37.173 -28.909 1.00 61.25 109 THR A N 1
ATOM 831 C CA . THR A 1 109 ? 12.410 -36.896 -28.423 1.00 61.25 109 THR A CA 1
ATOM 832 C C . THR A 1 109 ? 11.847 -35.921 -29.438 1.00 61.25 109 THR A C 1
ATOM 834 O O . THR A 1 109 ? 12.433 -34.837 -29.544 1.00 61.25 109 THR A O 1
ATOM 837 N N . PRO A 1 110 ? 10.805 -36.295 -30.212 1.00 69.00 110 PRO A N 1
ATOM 838 C CA . PRO A 1 110 ? 10.271 -35.417 -31.236 1.00 69.00 110 PRO A CA 1
ATOM 839 C C . PRO A 1 110 ? 10.007 -34.102 -30.530 1.00 69.00 110 PRO A C 1
ATOM 841 O O . PRO A 1 110 ? 9.393 -34.111 -29.454 1.00 69.00 110 PRO A O 1
ATOM 844 N N . ALA A 1 111 ? 10.609 -33.029 -31.053 1.00 65.69 111 ALA A N 1
ATOM 845 C CA . ALA A 1 111 ? 10.501 -31.698 -30.486 1.00 65.69 111 ALA A CA 1
ATOM 846 C C . ALA A 1 111 ? 9.032 -31.511 -30.126 1.00 65.69 111 ALA A C 1
ATOM 848 O O . ALA A 1 111 ? 8.176 -31.587 -31.005 1.00 65.69 111 ALA A O 1
ATOM 849 N N . ARG A 1 112 ? 8.734 -31.445 -28.821 1.00 60.94 112 ARG A N 1
ATOM 850 C CA . ARG A 1 112 ? 7.359 -31.322 -28.347 1.00 60.94 112 ARG A CA 1
ATOM 851 C C . ARG A 1 112 ? 6.861 -30.018 -28.933 1.00 60.94 112 ARG A C 1
ATOM 853 O O . ARG A 1 112 ? 7.221 -28.958 -28.425 1.00 60.94 112 ARG A O 1
ATOM 860 N N . GLU A 1 113 ? 6.106 -30.115 -30.022 1.00 72.44 113 GLU A N 1
ATOM 861 C CA . GLU A 1 113 ? 5.398 -28.985 -30.587 1.00 72.44 113 GLU A CA 1
ATOM 862 C C . GLU A 1 113 ? 4.630 -28.366 -29.427 1.00 72.44 113 GLU A C 1
ATOM 864 O O . GLU A 1 113 ? 3.911 -29.057 -28.695 1.00 72.44 113 GLU A O 1
ATOM 869 N N . LEU A 1 114 ? 4.917 -27.092 -29.169 1.00 71.44 114 LEU A N 1
ATOM 870 C CA . LEU A 1 114 ? 4.249 -26.310 -28.147 1.00 71.44 114 LEU A CA 1
ATOM 871 C C . LEU A 1 114 ? 2.775 -26.286 -28.532 1.00 71.44 114 LEU A C 1
ATOM 873 O O . LEU A 1 114 ? 2.362 -25.508 -29.384 1.00 71.44 114 LEU A O 1
ATOM 877 N N . VAL A 1 115 ? 2.007 -27.211 -27.958 1.00 73.38 115 VAL A N 1
ATOM 878 C CA . VAL A 1 115 ? 0.574 -27.301 -28.195 1.00 73.38 115 VAL A CA 1
ATOM 879 C C . VAL A 1 115 ? -0.021 -25.973 -27.762 1.00 73.38 115 VAL A C 1
ATOM 881 O O . VAL A 1 115 ? 0.110 -25.580 -26.599 1.00 73.38 115 VAL A O 1
ATOM 884 N N . ASP A 1 116 ? -0.644 -25.288 -28.713 1.00 81.81 116 ASP A N 1
ATOM 885 C CA . ASP A 1 116 ? -1.231 -23.982 -28.492 1.00 81.81 116 ASP A CA 1
ATOM 886 C C . ASP A 1 116 ? -2.365 -24.099 -27.462 1.00 81.81 116 ASP A C 1
ATOM 888 O O . ASP A 1 116 ? -3.407 -24.725 -27.688 1.00 81.81 116 ASP A O 1
ATOM 892 N N . ILE A 1 117 ? -2.116 -23.549 -26.275 1.00 76.50 117 ILE A N 1
ATOM 893 C CA . ILE A 1 117 ? -2.968 -23.666 -25.086 1.00 76.50 117 ILE A CA 1
ATOM 894 C C . ILE A 1 117 ? -4.421 -23.217 -25.359 1.00 76.50 117 ILE A C 1
ATOM 896 O O . ILE A 1 117 ? -5.329 -23.935 -24.929 1.00 76.50 117 ILE A O 1
ATOM 900 N N . PRO A 1 118 ? -4.695 -22.121 -26.099 1.00 82.81 118 PRO A N 1
ATOM 901 C CA . PRO A 1 118 ? -6.050 -21.703 -26.464 1.00 82.81 118 PRO A CA 1
ATOM 902 C C . PRO A 1 118 ? -6.856 -22.798 -27.171 1.00 82.81 118 PRO A C 1
ATOM 904 O O . PRO A 1 118 ? -8.025 -23.011 -26.846 1.00 82.81 118 PRO A O 1
ATOM 907 N N . THR A 1 119 ? -6.220 -23.565 -28.061 1.00 83.94 119 THR A N 1
ATOM 908 C CA . THR A 1 119 ? -6.885 -24.637 -28.818 1.00 83.94 119 THR A CA 1
ATOM 909 C C . THR A 1 119 ? -7.338 -25.776 -27.896 1.00 83.94 119 THR A C 1
ATOM 911 O O . THR A 1 119 ? -8.442 -26.309 -28.031 1.00 83.94 119 THR A O 1
ATOM 914 N N . VAL A 1 120 ? -6.527 -26.119 -26.889 1.00 81.31 120 VAL A N 1
ATOM 915 C CA . VAL A 1 120 ? -6.879 -27.142 -25.886 1.00 81.31 120 VAL A CA 1
ATOM 916 C C . VAL A 1 120 ? -8.003 -26.658 -24.966 1.00 81.31 120 VAL A C 1
ATOM 918 O O . VAL A 1 120 ? -8.852 -27.452 -24.550 1.00 81.31 120 VAL A O 1
ATOM 921 N N . VAL A 1 121 ? -8.018 -25.363 -24.639 1.00 84.00 121 VAL A N 1
ATOM 922 C CA . VAL A 1 121 ? -9.047 -24.756 -23.785 1.00 84.00 121 VAL A CA 1
ATOM 923 C C . VAL A 1 121 ? -10.404 -24.737 -24.493 1.00 84.00 121 VAL A C 1
ATOM 925 O O . VAL A 1 121 ? -11.401 -25.108 -23.870 1.00 84.00 121 VAL A O 1
ATOM 928 N N . ALA A 1 122 ? -10.444 -24.415 -25.790 1.00 83.56 122 ALA A N 1
ATOM 929 C CA . ALA A 1 122 ? -11.672 -24.394 -26.592 1.00 83.56 122 ALA A CA 1
ATOM 930 C C . ALA A 1 122 ? -12.371 -25.767 -26.674 1.00 83.56 122 ALA A C 1
ATOM 932 O O . ALA A 1 122 ? -13.598 -25.849 -26.674 1.00 83.56 122 ALA A O 1
ATOM 933 N N . GLY A 1 123 ? -11.604 -26.862 -26.676 1.00 89.00 123 GLY A N 1
ATOM 934 C CA . GLY A 1 123 ? -12.148 -28.225 -26.698 1.00 89.00 123 GLY A CA 1
ATOM 935 C C . GLY A 1 123 ? -12.668 -28.740 -25.348 1.00 89.00 123 GLY A C 1
ATOM 936 O O . GLY A 1 123 ? -13.250 -29.828 -25.279 1.00 89.00 123 GLY A O 1
ATOM 937 N N . LEU A 1 124 ? -12.450 -28.015 -24.243 1.00 91.69 124 LEU A N 1
ATOM 938 C CA . LEU A 1 124 ? -12.779 -28.513 -22.910 1.00 91.69 124 LEU A CA 1
ATOM 939 C C . LEU A 1 124 ? -14.217 -28.152 -22.508 1.00 91.69 124 LEU A C 1
ATOM 941 O O . LEU A 1 124 ? -14.545 -26.999 -22.250 1.00 91.69 124 LEU A O 1
ATOM 945 N N . SER A 1 125 ? -15.081 -29.160 -22.346 1.00 96.81 125 SER A N 1
ATOM 946 C CA . SER A 1 125 ? -16.448 -28.916 -21.861 1.00 96.81 125 SER A CA 1
ATOM 947 C C . SER A 1 125 ? -16.472 -28.246 -20.477 1.00 96.81 125 SER A C 1
ATOM 949 O O . SER A 1 125 ? -15.706 -28.594 -19.568 1.00 96.81 125 SER A O 1
ATOM 951 N N . ARG A 1 126 ? -17.434 -27.340 -20.259 1.00 95.19 126 ARG A N 1
ATOM 952 C CA . ARG A 1 126 ? -17.621 -26.642 -18.972 1.00 95.19 126 ARG A CA 1
ATOM 953 C C . ARG A 1 126 ? -17.810 -27.609 -17.798 1.00 95.19 126 ARG A C 1
ATOM 955 O O . ARG A 1 126 ? -17.311 -27.368 -16.700 1.00 95.19 126 ARG A O 1
ATOM 962 N N . SER A 1 127 ? -18.466 -28.749 -18.022 1.00 96.62 127 SER A N 1
ATOM 963 C CA . SER A 1 127 ? -18.614 -29.812 -17.020 1.00 96.62 127 SER A CA 1
ATOM 964 C C . SER A 1 127 ? -17.276 -30.457 -16.644 1.00 96.62 127 SER A C 1
ATOM 966 O O . SER A 1 127 ? -17.068 -30.800 -15.477 1.00 96.62 127 SER A O 1
ATOM 968 N N . ALA A 1 128 ? -16.351 -30.609 -17.598 1.00 96.88 128 ALA A N 1
ATOM 969 C CA . ALA A 1 128 ? -15.000 -31.089 -17.323 1.00 96.88 128 ALA A CA 1
ATOM 970 C C . ALA A 1 128 ? -14.191 -30.056 -16.521 1.00 96.88 128 ALA A C 1
ATOM 972 O O . ALA A 1 128 ? -13.561 -30.432 -15.528 1.00 96.88 128 ALA A O 1
ATOM 973 N N . ALA A 1 129 ? -14.277 -28.768 -16.873 1.00 96.75 129 ALA A N 1
ATOM 974 C CA . ALA A 1 129 ? -13.671 -27.682 -16.095 1.00 96.75 129 ALA A CA 1
ATOM 975 C C . ALA A 1 129 ? -14.218 -27.648 -14.656 1.00 96.75 129 ALA A C 1
ATOM 977 O O . ALA A 1 129 ? -13.444 -27.670 -13.698 1.00 96.75 129 ALA A O 1
ATOM 978 N N . LYS A 1 130 ? -15.544 -27.739 -14.483 1.00 97.75 130 LYS A N 1
ATOM 979 C CA . LYS A 1 130 ? -16.208 -27.808 -13.168 1.00 97.75 130 LYS A CA 1
ATOM 980 C C . LYS A 1 130 ? -15.713 -28.976 -12.318 1.00 97.75 130 LYS A C 1
ATOM 982 O O . LYS A 1 130 ? -15.424 -28.799 -11.136 1.00 97.75 130 LYS A O 1
ATOM 987 N N . LYS A 1 131 ? -15.545 -30.160 -12.916 1.00 97.94 131 LYS A N 1
ATOM 988 C CA . LYS A 1 131 ? -14.964 -31.326 -12.229 1.00 97.94 131 LYS A CA 1
ATOM 989 C C . LYS A 1 131 ? -13.509 -31.085 -11.816 1.00 97.94 131 LYS A C 1
ATOM 991 O O . LYS A 1 131 ? -13.126 -31.505 -10.727 1.00 97.94 131 LYS A O 1
ATOM 996 N N . ARG A 1 132 ? -12.698 -30.426 -12.654 1.00 97.31 132 ARG A N 1
ATOM 997 C CA . ARG A 1 132 ? -11.297 -30.094 -12.332 1.00 97.31 132 ARG A CA 1
ATOM 998 C C . ARG A 1 132 ? -11.209 -29.114 -11.163 1.00 97.31 132 ARG A C 1
ATOM 1000 O O . ARG A 1 132 ? -10.519 -29.422 -10.193 1.00 97.31 132 ARG A O 1
ATOM 1007 N N . VAL A 1 133 ? -11.962 -28.013 -11.206 1.00 97.50 133 VAL A N 1
ATOM 1008 C CA . VAL A 1 133 ? -12.031 -27.042 -10.099 1.00 97.50 133 VAL A CA 1
ATOM 1009 C C . VAL A 1 133 ? -12.534 -27.722 -8.825 1.00 97.50 133 VAL A C 1
ATOM 1011 O O . VAL A 1 133 ? -11.896 -27.610 -7.784 1.00 97.50 133 VAL A O 1
ATOM 1014 N N . GLY A 1 134 ? -13.585 -28.543 -8.909 1.00 97.50 134 GLY A N 1
ATOM 1015 C CA . GLY A 1 134 ? -14.093 -29.300 -7.762 1.00 97.50 134 GLY A CA 1
ATOM 1016 C C . GLY A 1 134 ? -13.035 -30.185 -7.089 1.00 97.50 134 GLY A C 1
ATOM 1017 O O . GLY A 1 134 ? -12.959 -30.217 -5.864 1.00 97.50 134 GLY A O 1
ATOM 1018 N N . ARG A 1 135 ? -12.156 -30.844 -7.859 1.00 97.69 135 ARG A N 1
ATOM 1019 C CA . ARG A 1 135 ? -11.032 -31.632 -7.308 1.00 97.69 135 ARG A CA 1
ATOM 1020 C C . ARG A 1 135 ? -9.950 -30.773 -6.646 1.00 97.69 135 ARG A C 1
ATOM 1022 O O . ARG A 1 135 ? -9.246 -31.276 -5.773 1.00 97.69 135 ARG A O 1
ATOM 1029 N N . LEU A 1 136 ? -9.780 -29.515 -7.061 1.00 97.31 136 LEU A N 1
ATOM 1030 C CA . LEU A 1 136 ? -8.864 -28.573 -6.403 1.00 97.31 136 LEU A CA 1
ATOM 1031 C C . LEU A 1 136 ? -9.405 -28.123 -5.039 1.00 97.31 136 LEU A C 1
ATOM 1033 O O . LEU A 1 136 ? -8.619 -27.941 -4.111 1.00 97.31 136 LEU A O 1
ATOM 1037 N N . MET A 1 137 ? -10.730 -28.003 -4.917 1.00 97.44 137 MET A N 1
ATOM 1038 C CA . MET A 1 137 ? -11.422 -27.588 -3.688 1.00 97.44 137 MET A CA 1
ATOM 1039 C C . MET A 1 137 ? -11.642 -28.735 -2.691 1.00 97.44 137 MET A C 1
ATOM 1041 O O . MET A 1 137 ? -12.063 -28.493 -1.564 1.00 97.44 137 MET A O 1
ATOM 1045 N N . GLN A 1 138 ? -11.388 -29.989 -3.074 1.00 97.00 138 GLN A N 1
ATOM 1046 C CA . GLN A 1 138 ? -11.504 -31.129 -2.163 1.00 97.00 138 GLN A CA 1
ATOM 1047 C C . GLN A 1 138 ? -10.369 -31.136 -1.133 1.00 97.00 138 GLN A C 1
ATOM 1049 O O . GLN A 1 138 ? -9.203 -30.890 -1.459 1.00 97.00 138 GLN A O 1
ATOM 1054 N N . ARG A 1 139 ? -10.716 -31.464 0.116 1.00 97.31 139 ARG A N 1
ATOM 1055 C CA . ARG A 1 139 ? -9.732 -31.727 1.169 1.00 97.31 139 ARG A CA 1
ATOM 1056 C C . ARG A 1 139 ? -8.918 -32.964 0.812 1.00 97.31 139 ARG A C 1
ATOM 1058 O O . ARG A 1 139 ? -9.444 -33.944 0.285 1.00 97.31 139 ARG A O 1
ATOM 1065 N N . LYS A 1 140 ? -7.630 -32.915 1.117 1.00 96.75 140 LYS A N 1
ATOM 1066 C CA . LYS A 1 140 ? -6.764 -34.090 1.129 1.00 96.75 140 LYS A CA 1
ATOM 1067 C C . LYS A 1 140 ? -7.060 -34.940 2.373 1.00 96.75 140 LYS A C 1
ATOM 1069 O O . LYS A 1 140 ? -7.758 -34.505 3.287 1.00 96.75 140 LYS A O 1
ATOM 1074 N N . ALA A 1 141 ? -6.495 -36.145 2.413 1.00 94.81 141 ALA A N 1
ATOM 1075 C CA . ALA A 1 141 ? -6.618 -37.054 3.555 1.00 94.81 141 ALA A CA 1
ATOM 1076 C C . ALA A 1 141 ? -6.026 -36.477 4.859 1.00 94.81 141 ALA A C 1
ATOM 1078 O O . ALA A 1 141 ? -6.493 -36.818 5.938 1.00 94.81 141 ALA A O 1
ATOM 1079 N N . ASP A 1 142 ? -5.053 -35.566 4.753 1.00 93.25 142 ASP A N 1
ATOM 1080 C CA . ASP A 1 142 ? -4.454 -34.831 5.878 1.00 93.25 142 ASP A CA 1
ATOM 1081 C C . ASP A 1 142 ? -5.353 -33.698 6.428 1.00 93.25 142 ASP A C 1
ATOM 1083 O O . ASP A 1 142 ? -5.004 -33.042 7.405 1.00 93.25 142 ASP A O 1
ATOM 1087 N N . GLY A 1 143 ? -6.508 -33.443 5.801 1.00 93.50 143 GLY A N 1
ATOM 1088 C CA . GLY A 1 143 ? -7.423 -32.358 6.157 1.00 93.50 143 GLY A CA 1
ATOM 1089 C C . GLY A 1 143 ? -7.084 -30.994 5.542 1.00 93.50 143 GLY A C 1
ATOM 1090 O O . GLY A 1 143 ? -7.905 -30.079 5.647 1.00 93.50 143 GLY A O 1
ATOM 1091 N N . THR A 1 144 ? -5.941 -30.852 4.863 1.00 94.62 144 THR A N 1
ATOM 1092 C CA . THR A 1 144 ? -5.519 -29.624 4.169 1.00 94.62 144 THR A CA 1
ATOM 1093 C C . THR A 1 144 ? -6.125 -29.521 2.766 1.00 94.62 144 THR A C 1
ATOM 1095 O O . THR A 1 144 ? -6.527 -30.511 2.148 1.00 94.62 144 THR A O 1
ATOM 1098 N N . PHE A 1 145 ? -6.203 -28.304 2.228 1.00 96.12 145 PHE A N 1
ATOM 1099 C CA . PHE A 1 145 ? -6.675 -28.050 0.865 1.00 96.12 145 PHE A CA 1
ATOM 1100 C C . PHE A 1 145 ? -5.498 -27.862 -0.105 1.00 96.12 145 PHE A C 1
ATOM 1102 O O . PHE A 1 145 ? -4.412 -27.433 0.277 1.00 96.12 145 PHE A O 1
ATOM 1109 N N . LYS A 1 146 ? -5.708 -28.159 -1.397 1.00 96.19 146 LYS A N 1
ATOM 1110 C CA . LYS A 1 146 ? -4.731 -27.848 -2.470 1.00 96.19 146 LYS A CA 1
ATOM 1111 C C . LYS A 1 146 ? -4.711 -26.365 -2.855 1.00 96.19 146 LYS A C 1
ATOM 1113 O O . LYS A 1 146 ? -3.842 -25.941 -3.618 1.00 96.19 146 LYS A O 1
ATOM 1118 N N . VAL A 1 147 ? -5.696 -25.622 -2.370 1.00 97.25 147 VAL A N 1
ATOM 1119 C CA . VAL A 1 147 ? -5.915 -24.195 -2.582 1.00 97.25 147 VAL A CA 1
ATOM 1120 C C . VAL A 1 147 ? -6.137 -23.526 -1.224 1.00 97.25 147 VAL A C 1
ATOM 1122 O O . VAL A 1 147 ? -6.498 -24.218 -0.272 1.00 97.25 147 VAL A O 1
ATOM 1125 N N . PRO A 1 148 ? -5.958 -22.204 -1.100 1.00 97.44 148 PRO A N 1
ATOM 1126 C CA . PRO A 1 148 ? -6.262 -21.504 0.145 1.00 97.44 148 PRO A CA 1
ATOM 1127 C C . PRO A 1 148 ? -7.726 -21.676 0.569 1.00 97.44 148 PRO A C 1
ATOM 1129 O O . PRO A 1 148 ? -8.625 -21.732 -0.274 1.00 97.44 148 PRO A O 1
ATOM 1132 N N . SER A 1 149 ? -7.964 -21.775 1.879 1.00 95.56 149 SER A N 1
ATOM 1133 C CA . SER A 1 149 ? -9.283 -22.104 2.438 1.00 95.56 149 SER A CA 1
ATOM 1134 C C . SER A 1 149 ? -10.363 -21.097 2.047 1.00 95.56 149 SER A C 1
ATOM 1136 O O . SER A 1 149 ? -11.494 -21.497 1.804 1.00 95.56 149 SER A O 1
ATOM 1138 N N . GLU A 1 150 ? -10.006 -19.819 1.867 1.00 94.44 150 GLU A N 1
ATOM 1139 C CA . GLU A 1 150 ? -10.946 -18.767 1.454 1.00 94.44 150 GLU A CA 1
ATOM 1140 C C . GLU A 1 150 ? -11.603 -19.086 0.099 1.00 94.44 150 GLU A C 1
ATOM 1142 O O . GLU A 1 150 ? -12.766 -18.760 -0.140 1.00 94.44 150 GLU A O 1
ATOM 1147 N N . LEU A 1 151 ? -10.853 -19.738 -0.796 1.00 96.19 151 LEU A N 1
ATOM 1148 C CA . LEU A 1 151 ? -11.323 -20.144 -2.117 1.00 96.19 151 LEU A CA 1
ATOM 1149 C C . LEU A 1 151 ? -12.251 -21.364 -2.024 1.00 96.19 151 LEU A C 1
ATOM 1151 O O . LEU A 1 151 ? -13.276 -21.407 -2.702 1.00 96.19 151 LEU A O 1
ATOM 1155 N N . ALA A 1 152 ? -11.926 -22.321 -1.150 1.00 96.75 152 ALA A N 1
ATOM 1156 C CA . ALA A 1 152 ? -12.765 -23.490 -0.892 1.00 96.75 152 ALA A CA 1
ATOM 1157 C C . ALA A 1 152 ? -14.103 -23.102 -0.234 1.00 96.75 152 ALA A C 1
ATOM 1159 O O . ALA A 1 152 ? -15.151 -23.622 -0.620 1.00 96.75 152 ALA A O 1
ATOM 1160 N N . ASP A 1 153 ? -14.087 -22.140 0.691 1.00 95.00 153 ASP A N 1
ATOM 1161 C CA . ASP A 1 153 ? -15.293 -21.611 1.337 1.00 95.00 153 ASP A CA 1
ATOM 1162 C C . ASP A 1 153 ? -16.185 -20.864 0.332 1.00 95.00 153 ASP A C 1
ATOM 1164 O O . ASP A 1 153 ? -17.404 -21.042 0.313 1.00 95.00 153 ASP A O 1
ATOM 1168 N N . ALA A 1 154 ? -15.582 -20.075 -0.564 1.00 94.50 154 ALA A N 1
ATOM 1169 C CA . ALA A 1 154 ? -16.305 -19.398 -1.639 1.00 94.50 154 ALA A CA 1
ATOM 1170 C C . ALA A 1 154 ? -16.870 -20.371 -2.694 1.00 94.50 154 ALA A C 1
ATOM 1172 O O . ALA A 1 154 ? -17.920 -20.112 -3.280 1.00 94.50 154 ALA A O 1
ATOM 1173 N N . TRP A 1 155 ? -16.220 -21.514 -2.915 1.00 96.44 155 TRP A N 1
ATOM 1174 C CA . TRP A 1 155 ? -16.773 -22.588 -3.742 1.00 96.44 155 TRP A CA 1
ATOM 1175 C C . TRP A 1 155 ? -17.979 -23.268 -3.076 1.00 96.44 155 TRP A C 1
ATOM 1177 O O . TRP A 1 155 ? -18.975 -23.578 -3.738 1.00 96.44 155 TRP A O 1
ATOM 1187 N N . ALA A 1 156 ? -17.908 -23.484 -1.759 1.00 96.56 156 ALA A N 1
ATOM 1188 C CA . ALA A 1 156 ? -18.987 -24.078 -0.974 1.00 96.56 156 ALA A CA 1
ATOM 1189 C C . ALA A 1 156 ? -20.207 -23.149 -0.830 1.00 96.56 156 ALA A C 1
ATOM 1191 O O . ALA A 1 156 ? -21.329 -23.639 -0.717 1.00 96.56 156 ALA A O 1
ATOM 1192 N N . SER A 1 157 ? -20.014 -21.826 -0.882 1.00 93.06 157 SER A N 1
ATOM 1193 C CA . SER A 1 157 ? -21.095 -20.834 -0.773 1.00 93.06 157 SER A CA 1
ATOM 1194 C C . SER A 1 157 ? -21.966 -20.692 -2.030 1.00 93.06 157 SER A C 1
ATOM 1196 O O . SER A 1 157 ? -22.980 -19.997 -1.986 1.00 93.06 157 SER A O 1
ATOM 1198 N N . GLY A 1 158 ? -21.613 -21.370 -3.129 1.00 91.62 158 GLY A N 1
ATOM 1199 C CA . GLY A 1 158 ? -22.437 -21.464 -4.340 1.00 91.62 158 GLY A CA 1
ATOM 1200 C C . GLY A 1 158 ? -21.953 -20.642 -5.538 1.00 91.62 158 GLY A C 1
ATOM 1201 O O . GLY A 1 158 ? -22.579 -20.708 -6.591 1.00 91.62 158 GLY A O 1
ATOM 1202 N N . ASP A 1 159 ? -20.821 -19.937 -5.449 1.00 89.56 159 ASP A N 1
ATOM 1203 C CA . ASP A 1 159 ? -20.252 -19.143 -6.559 1.00 89.56 159 ASP A CA 1
ATOM 1204 C C . ASP A 1 159 ? -19.446 -20.004 -7.563 1.00 89.56 159 ASP A C 1
ATOM 1206 O O . ASP A 1 159 ? -18.374 -19.624 -8.042 1.00 89.56 159 ASP A O 1
ATOM 1210 N N . GLN A 1 160 ? -19.933 -21.218 -7.846 1.00 96.38 160 GLN A N 1
ATOM 1211 C CA . GLN A 1 160 ? -19.186 -22.229 -8.600 1.00 96.38 160 GLN A CA 1
ATOM 1212 C C . GLN A 1 160 ? -19.000 -21.836 -10.063 1.00 96.38 160 GLN A C 1
ATOM 1214 O O . GLN A 1 160 ? -17.907 -21.967 -10.605 1.00 96.38 160 GLN A O 1
ATOM 1219 N N . ASP A 1 161 ? -20.052 -21.345 -10.715 1.00 96.50 161 ASP A N 1
ATOM 1220 C CA . ASP A 1 161 ? -20.016 -21.105 -12.157 1.00 96.50 161 ASP A CA 1
ATOM 1221 C C . ASP A 1 161 ? -19.100 -19.928 -12.524 1.00 96.50 161 ASP A C 1
ATOM 1223 O O . ASP A 1 161 ? -18.417 -20.006 -13.544 1.00 96.50 161 ASP A O 1
ATOM 1227 N N . SER A 1 162 ? -18.998 -18.905 -11.660 1.00 95.25 162 SER A N 1
ATOM 1228 C CA . SER A 1 162 ? -18.026 -17.812 -11.816 1.00 95.25 162 SER A CA 1
ATOM 1229 C C . SER A 1 162 ? -16.589 -18.307 -11.664 1.00 95.25 162 SER A C 1
ATOM 1231 O O . SER A 1 162 ? -15.722 -17.888 -12.424 1.00 95.25 162 SER A O 1
ATOM 1233 N N . MET A 1 163 ? -16.323 -19.205 -10.709 1.00 96.38 163 MET A N 1
ATOM 1234 C CA . MET A 1 163 ? -14.989 -19.792 -10.545 1.00 96.38 163 MET A CA 1
ATOM 1235 C C . MET A 1 163 ? -14.606 -20.704 -11.711 1.00 96.38 163 MET A C 1
ATOM 1237 O O . MET A 1 163 ? -13.441 -20.758 -12.087 1.00 96.38 163 MET A O 1
ATOM 1241 N N . VAL A 1 164 ? -15.569 -21.420 -12.298 1.00 97.69 164 VAL A N 1
ATOM 1242 C CA . VAL A 1 164 ? -15.309 -22.244 -13.487 1.00 97.69 164 VAL A CA 1
ATOM 1243 C C . VAL A 1 164 ? -14.937 -21.373 -14.683 1.00 97.69 164 VAL A C 1
ATOM 1245 O O . VAL A 1 164 ? -13.979 -21.712 -15.371 1.00 97.69 164 VAL A O 1
ATOM 1248 N N . THR A 1 165 ? -15.639 -20.259 -14.906 1.00 96.12 165 THR A N 1
ATOM 1249 C CA . THR A 1 165 ? -15.279 -19.301 -15.962 1.00 96.12 165 THR A CA 1
ATOM 1250 C C . THR A 1 165 ? -13.882 -18.726 -15.724 1.00 96.12 165 THR A C 1
ATOM 1252 O O . THR A 1 165 ? -13.038 -18.822 -16.602 1.00 96.12 165 THR A O 1
ATOM 1255 N N . GLU A 1 166 ? -13.566 -18.283 -14.502 1.00 95.81 166 GLU A N 1
ATOM 1256 C CA . GLU A 1 166 ? -12.221 -17.779 -14.172 1.00 95.81 166 GLU A CA 1
ATOM 1257 C C . GLU A 1 166 ? -11.109 -18.815 -14.366 1.00 95.81 166 GLU A C 1
ATOM 1259 O O . GLU A 1 166 ? -9.984 -18.454 -14.703 1.00 95.81 166 GLU A O 1
ATOM 1264 N N . PHE A 1 167 ? -11.396 -20.098 -14.136 1.00 97.06 167 PHE A N 1
ATOM 1265 C CA . PHE A 1 167 ? -10.435 -21.173 -14.370 1.00 97.06 167 PHE A CA 1
ATOM 1266 C C . PHE A 1 167 ? -10.180 -21.408 -15.865 1.00 97.06 167 PHE A C 1
ATOM 1268 O O . PHE A 1 167 ? -9.054 -21.717 -16.251 1.00 97.06 167 PHE A O 1
ATOM 1275 N N . ILE A 1 168 ? -11.209 -21.247 -16.701 1.00 95.88 168 ILE A N 1
ATOM 1276 C CA . ILE A 1 168 ? -11.093 -21.308 -18.164 1.00 95.88 168 ILE A CA 1
ATOM 1277 C C . ILE A 1 168 ? -10.308 -20.089 -18.668 1.00 95.88 168 ILE A C 1
ATOM 1279 O O . ILE A 1 168 ? -9.324 -20.267 -19.381 1.00 95.88 168 ILE A O 1
ATOM 1283 N N . ASP A 1 169 ? -10.648 -18.884 -18.199 1.00 94.19 169 ASP A N 1
ATOM 1284 C CA . ASP A 1 169 ? -9.964 -17.628 -18.549 1.00 94.19 169 ASP A CA 1
ATOM 1285 C C . ASP A 1 169 ? -8.498 -17.598 -18.090 1.00 94.19 169 ASP A C 1
ATOM 1287 O O . ASP A 1 169 ? -7.673 -16.865 -18.632 1.00 94.19 169 ASP A O 1
ATOM 1291 N N . ALA A 1 170 ? -8.160 -18.369 -17.054 1.00 95.25 170 ALA A N 1
ATOM 1292 C CA . ALA A 1 170 ? -6.791 -18.565 -16.588 1.00 95.25 170 ALA A CA 1
ATOM 1293 C C . ALA A 1 170 ? -6.008 -19.596 -17.427 1.00 95.25 170 ALA A C 1
ATOM 1295 O O . ALA A 1 170 ? -4.906 -19.978 -17.038 1.00 95.25 170 ALA A O 1
ATOM 1296 N N . GLY A 1 171 ? -6.569 -20.094 -18.534 1.00 95.06 171 GLY A N 1
ATOM 1297 C CA . GLY A 1 171 ? -5.926 -21.090 -19.393 1.00 95.06 171 GLY A CA 1
ATOM 1298 C C . GLY A 1 171 ? -5.801 -22.466 -18.738 1.00 95.06 171 GLY A C 1
ATOM 1299 O O . GLY A 1 171 ? -4.874 -23.211 -19.045 1.00 95.06 171 GLY A O 1
ATOM 1300 N N . LEU A 1 172 ? -6.702 -22.805 -17.803 1.00 94.81 172 LEU A N 1
ATOM 1301 C CA . LEU A 1 172 ? -6.648 -24.023 -16.978 1.00 94.81 172 LEU A CA 1
ATOM 1302 C C . LEU A 1 172 ? -5.396 -24.118 -16.081 1.00 94.81 172 LEU A C 1
ATOM 1304 O O . LEU A 1 172 ? -5.114 -25.190 -15.531 1.00 94.81 172 LEU A O 1
ATOM 1308 N N . ASP A 1 173 ? -4.672 -23.011 -15.895 1.00 95.25 173 ASP A N 1
ATOM 1309 C CA . ASP A 1 173 ? -3.535 -22.917 -14.985 1.00 95.25 173 ASP A CA 1
ATOM 1310 C C . ASP A 1 173 ? -4.015 -22.729 -13.538 1.00 95.25 173 ASP A C 1
ATOM 1312 O O . ASP A 1 173 ? -4.771 -21.812 -13.202 1.00 95.25 173 ASP A O 1
ATOM 1316 N N . LYS A 1 174 ? -3.558 -23.622 -12.656 1.00 96.12 174 LYS A N 1
ATOM 1317 C CA . LYS A 1 174 ? -3.934 -23.635 -11.239 1.00 96.12 174 LYS A CA 1
ATOM 1318 C C . LYS A 1 174 ? -3.490 -22.369 -10.504 1.00 96.12 174 LYS A C 1
ATOM 1320 O O . LYS A 1 174 ? -4.264 -21.841 -9.708 1.00 96.12 174 LYS A O 1
ATOM 1325 N N . GLU A 1 175 ? -2.259 -21.918 -10.704 1.00 96.06 175 GLU A N 1
ATOM 1326 C CA . GLU A 1 175 ? -1.676 -20.823 -9.923 1.00 96.06 175 GLU A CA 1
ATOM 1327 C C . GLU A 1 175 ? -2.225 -19.468 -10.383 1.00 96.06 175 GLU A C 1
ATOM 1329 O O . GLU A 1 175 ? -2.573 -18.620 -9.552 1.00 96.06 175 GLU A O 1
ATOM 1334 N N . VAL A 1 176 ? -2.401 -19.287 -11.698 1.00 95.06 176 VAL A N 1
ATOM 1335 C CA . VAL A 1 176 ? -3.040 -18.088 -12.269 1.00 95.06 176 VAL A CA 1
ATOM 1336 C C . VAL A 1 176 ? -4.488 -17.973 -11.788 1.00 95.06 176 VAL A C 1
ATOM 1338 O O . VAL A 1 176 ? -4.903 -16.900 -11.335 1.00 95.06 176 VAL A O 1
ATOM 1341 N N . PHE A 1 177 ? -5.232 -19.083 -11.796 1.00 97.12 177 PHE A N 1
ATOM 1342 C CA . PHE A 1 177 ? -6.591 -19.149 -11.263 1.00 97.12 177 PHE A CA 1
ATOM 1343 C C . PHE A 1 177 ? -6.652 -18.773 -9.779 1.00 97.12 177 PHE A C 1
ATOM 1345 O O . PHE A 1 177 ? -7.389 -17.858 -9.412 1.00 97.12 177 PHE A O 1
ATOM 1352 N N . ILE A 1 178 ? -5.839 -19.408 -8.923 1.00 96.94 178 ILE A N 1
ATOM 1353 C CA . ILE A 1 178 ? -5.818 -19.117 -7.478 1.00 96.94 178 ILE A CA 1
ATOM 1354 C C . ILE A 1 178 ? -5.543 -17.628 -7.239 1.00 96.94 178 ILE A C 1
ATOM 1356 O O . ILE A 1 178 ? -6.253 -16.981 -6.463 1.00 96.94 178 ILE A O 1
ATOM 1360 N N . LYS A 1 179 ? -4.552 -17.056 -7.934 1.00 95.50 179 LYS A N 1
ATOM 1361 C CA . LYS A 1 179 ? -4.190 -15.639 -7.809 1.00 95.50 179 LYS A CA 1
ATOM 1362 C C . LYS A 1 179 ? -5.342 -14.712 -8.218 1.00 95.50 179 LYS A C 1
ATOM 1364 O O . LYS A 1 179 ? -5.628 -13.748 -7.501 1.00 95.50 179 LYS A O 1
ATOM 1369 N N . ARG A 1 180 ? -6.016 -14.997 -9.339 1.00 94.38 180 ARG A N 1
ATOM 1370 C CA . ARG A 1 180 ? -7.127 -14.187 -9.872 1.00 94.38 180 ARG A CA 1
ATOM 1371 C C . ARG A 1 180 ? -8.374 -14.281 -8.987 1.00 94.38 180 ARG A C 1
ATOM 1373 O O . ARG A 1 180 ? -8.916 -13.248 -8.588 1.00 94.38 180 ARG A O 1
ATOM 1380 N N . SER A 1 181 ? -8.769 -15.486 -8.587 1.00 94.31 181 SER A N 1
ATOM 1381 C CA . SER A 1 181 ? -9.970 -15.702 -7.776 1.00 94.31 181 SER A CA 1
ATOM 1382 C C . SER A 1 181 ? -9.822 -15.198 -6.340 1.00 94.31 181 SER A C 1
ATOM 1384 O O . SER A 1 181 ? -10.750 -14.587 -5.805 1.00 94.31 181 SER A O 1
ATOM 1386 N N . LEU A 1 182 ? -8.651 -15.362 -5.710 1.00 92.94 182 LEU A N 1
ATOM 1387 C CA . LEU A 1 182 ? -8.408 -14.801 -4.373 1.00 92.94 182 LEU A CA 1
ATOM 1388 C C . LEU A 1 182 ? -8.430 -13.279 -4.374 1.00 92.94 182 LEU A C 1
ATOM 1390 O O . LEU A 1 182 ? -8.922 -12.676 -3.419 1.00 92.94 182 LEU A O 1
ATOM 1394 N N . ARG A 1 183 ? -7.928 -12.646 -5.440 1.00 90.81 183 ARG A N 1
ATOM 1395 C CA . ARG A 1 183 ? -8.034 -11.195 -5.608 1.00 90.81 183 ARG A CA 1
ATOM 1396 C C . ARG A 1 183 ? -9.503 -10.770 -5.615 1.00 90.81 183 ARG A C 1
ATOM 1398 O O . ARG A 1 183 ? -9.865 -9.911 -4.815 1.00 90.81 183 ARG A O 1
ATOM 1405 N N . ARG A 1 184 ? -10.357 -11.429 -6.405 1.00 89.50 184 ARG A N 1
ATOM 1406 C CA . ARG A 1 184 ? -11.804 -11.153 -6.455 1.00 89.50 184 ARG A CA 1
ATOM 1407 C C . ARG A 1 184 ? -12.498 -11.363 -5.107 1.00 89.50 184 ARG A C 1
ATOM 1409 O O . ARG A 1 184 ? -13.246 -10.493 -4.668 1.00 89.50 184 ARG A O 1
ATOM 1416 N N . ILE A 1 185 ? -12.252 -12.488 -4.432 1.00 86.75 185 ILE A N 1
ATOM 1417 C CA . ILE A 1 185 ? -12.865 -12.783 -3.124 1.00 86.75 185 ILE A CA 1
ATOM 1418 C C . ILE A 1 185 ? -12.459 -11.728 -2.102 1.00 86.75 185 ILE A C 1
ATOM 1420 O O . ILE A 1 185 ? -13.314 -11.132 -1.453 1.00 86.75 185 ILE A O 1
ATOM 1424 N N . ARG A 1 186 ? -11.159 -11.436 -2.003 1.00 83.94 186 ARG A N 1
ATOM 1425 C CA . ARG A 1 186 ? -10.652 -10.420 -1.077 1.00 83.94 186 ARG A CA 1
ATOM 1426 C C . ARG A 1 186 ? -11.187 -9.033 -1.414 1.00 83.94 186 ARG A C 1
ATOM 1428 O O . ARG A 1 186 ? -11.368 -8.239 -0.500 1.00 83.94 186 ARG A O 1
ATOM 1435 N N . GLU A 1 187 ? -11.440 -8.724 -2.683 1.00 77.56 187 GLU A N 1
ATOM 1436 C CA . GLU A 1 187 ? -12.117 -7.487 -3.079 1.00 77.56 187 GLU A CA 1
ATOM 1437 C C . GLU A 1 187 ? -13.573 -7.445 -2.600 1.00 77.56 187 GLU A C 1
ATOM 1439 O O . GLU A 1 187 ? -13.947 -6.466 -1.958 1.00 77.56 187 GLU A O 1
ATOM 1444 N N . LYS A 1 188 ? -14.357 -8.517 -2.791 1.00 74.62 188 LYS A N 1
ATOM 1445 C CA . LYS A 1 188 ? -15.738 -8.609 -2.275 1.00 74.62 188 LYS A CA 1
ATOM 1446 C C . LYS A 1 188 ? -15.792 -8.453 -0.748 1.00 74.62 188 LYS A C 1
ATOM 1448 O O . LYS A 1 188 ? -16.653 -7.741 -0.235 1.00 74.62 188 LYS A O 1
ATOM 1453 N N . THR A 1 189 ? -14.853 -9.056 -0.015 1.00 66.06 189 THR A N 1
ATOM 1454 C CA . THR A 1 189 ? -14.791 -8.949 1.455 1.00 66.06 189 THR A CA 1
ATOM 1455 C C . THR A 1 189 ? -14.391 -7.545 1.924 1.00 66.06 189 THR A C 1
ATOM 1457 O O . THR A 1 189 ? -14.879 -7.072 2.947 1.00 66.06 189 THR A O 1
ATOM 1460 N N . LYS A 1 190 ? -13.540 -6.839 1.1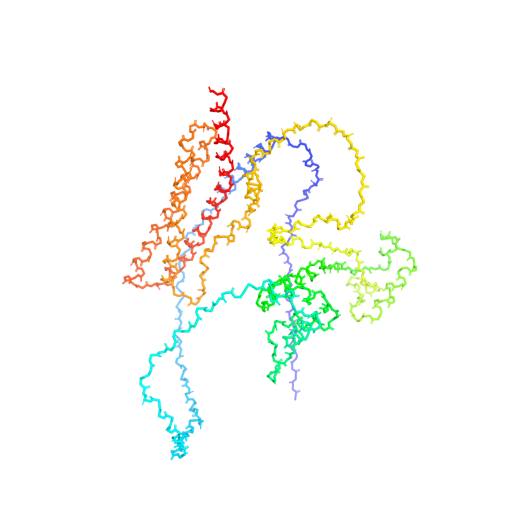67 1.00 55.97 190 LYS A N 1
ATOM 1461 C CA . LYS A 1 190 ? -13.079 -5.475 1.497 1.00 55.97 190 LYS A CA 1
ATOM 1462 C C . LYS A 1 190 ? -14.137 -4.390 1.276 1.00 55.97 190 LYS A C 1
ATOM 1464 O O . LYS A 1 190 ? -13.946 -3.266 1.735 1.00 55.97 190 LYS A O 1
ATOM 1469 N N . GLU A 1 191 ? -15.236 -4.684 0.583 1.00 57.19 191 GLU A N 1
ATOM 1470 C CA . GLU A 1 191 ? -16.222 -3.664 0.207 1.00 57.19 191 GLU A CA 1
ATOM 1471 C C . GLU A 1 191 ? -17.204 -3.269 1.325 1.00 57.19 191 GLU A C 1
ATOM 1473 O O . GLU A 1 191 ? -17.923 -2.280 1.158 1.00 57.19 191 GLU A O 1
ATOM 1478 N N . LYS A 1 192 ? -17.229 -3.950 2.483 1.00 56.50 192 LYS A N 1
ATOM 1479 C CA . LYS A 1 192 ? -18.168 -3.628 3.578 1.00 56.50 192 LYS A CA 1
ATOM 1480 C C . LYS A 1 192 ? -17.579 -3.834 4.979 1.00 56.50 192 LYS A C 1
ATOM 1482 O O . LYS A 1 192 ? -18.006 -4.722 5.706 1.00 56.50 192 LYS A O 1
ATOM 1487 N N . GLU A 1 193 ? -16.661 -2.967 5.397 1.00 61.03 193 GLU A N 1
ATOM 1488 C CA . GLU A 1 193 ? -16.465 -2.730 6.834 1.00 61.03 193 GLU A CA 1
ATOM 1489 C C . GLU A 1 193 ? -17.499 -1.689 7.294 1.00 61.03 193 GLU A C 1
ATOM 1491 O O . GLU A 1 193 ? -17.388 -0.493 7.012 1.00 61.03 193 GLU A O 1
ATOM 1496 N N . LEU A 1 194 ? -18.566 -2.176 7.930 1.00 70.62 194 LEU A N 1
ATOM 1497 C CA . LEU A 1 194 ? -19.575 -1.361 8.603 1.00 70.62 194 LEU A CA 1
ATOM 1498 C C . LEU A 1 194 ? -19.172 -1.220 10.068 1.00 70.62 194 LEU A C 1
ATOM 1500 O O . LEU A 1 194 ? -19.120 -2.216 10.789 1.00 70.62 194 LEU A O 1
ATOM 1504 N N . TRP A 1 195 ? -18.916 0.010 10.500 1.00 74.25 195 TRP A N 1
ATOM 1505 C CA . TRP A 1 195 ? -18.699 0.330 11.903 1.00 74.25 195 TRP A CA 1
ATOM 1506 C C . TRP A 1 195 ? -20.020 0.848 12.463 1.00 74.25 195 TRP A C 1
ATOM 1508 O O . TRP A 1 195 ? -20.685 1.702 11.869 1.00 74.25 195 TRP A O 1
ATOM 1518 N N . VAL A 1 196 ? -20.439 0.281 13.588 1.00 80.50 196 VAL A N 1
ATOM 1519 C CA . VAL A 1 196 ? -21.633 0.733 14.296 1.00 80.50 196 VAL A CA 1
ATOM 1520 C C . VAL A 1 196 ? -21.167 1.358 15.595 1.00 80.50 196 VAL A C 1
ATOM 1522 O O . VAL A 1 196 ? -20.952 0.663 16.588 1.00 80.50 196 VAL A O 1
ATOM 1525 N N . ASP A 1 197 ? -20.989 2.676 15.571 1.00 83.31 197 ASP A N 1
ATOM 1526 C CA . ASP A 1 197 ? -20.706 3.430 16.783 1.00 83.31 197 ASP A CA 1
ATOM 1527 C C . ASP A 1 197 ? -22.003 3.560 17.579 1.00 83.31 197 ASP A C 1
ATOM 1529 O O . ASP A 1 197 ? -22.992 4.159 17.135 1.00 83.31 197 ASP A O 1
ATOM 1533 N N . GLY A 1 198 ? -22.010 2.960 18.766 1.00 91.06 198 GLY A N 1
ATOM 1534 C CA . GLY A 1 198 ? -23.109 3.086 19.707 1.00 91.06 198 GLY A CA 1
ATOM 1535 C C . GLY A 1 198 ? -22.705 3.850 20.956 1.00 91.06 198 GLY A C 1
ATOM 1536 O O . GLY A 1 198 ? -21.543 3.866 21.365 1.00 91.06 198 GLY A O 1
ATOM 1537 N N . LYS A 1 199 ? -23.688 4.512 21.558 1.00 95.56 199 LYS A N 1
ATOM 1538 C CA . LYS A 1 199 ? -23.549 5.209 22.837 1.00 95.56 199 LYS A CA 1
ATOM 1539 C C . LYS A 1 199 ? -24.654 4.747 23.776 1.00 95.56 199 LYS A C 1
ATOM 1541 O O . LYS A 1 199 ? -25.757 4.418 23.345 1.00 95.56 199 LYS A O 1
ATOM 1546 N N . PHE A 1 200 ? -24.348 4.709 25.067 1.00 97.31 200 PHE A N 1
ATOM 1547 C CA . PHE A 1 200 ? -25.352 4.491 26.101 1.00 97.31 200 PHE A CA 1
ATOM 1548 C C . PHE A 1 200 ? -26.090 5.803 26.348 1.00 97.31 200 PHE A C 1
ATOM 1550 O O . PHE A 1 200 ? -25.460 6.784 26.732 1.00 97.31 200 PHE A O 1
ATOM 1557 N N . ILE A 1 201 ? -27.400 5.818 26.116 1.00 97.38 201 ILE A N 1
ATOM 1558 C CA . ILE A 1 201 ? -28.235 7.014 26.274 1.00 97.38 201 ILE A CA 1
ATOM 1559 C C . ILE A 1 201 ? -29.472 6.708 27.118 1.00 97.38 201 ILE A C 1
ATOM 1561 O O . ILE A 1 201 ? -29.986 5.582 27.109 1.00 97.38 201 ILE A O 1
ATOM 1565 N N . SER A 1 202 ? -29.934 7.701 27.875 1.00 98.06 202 SER A N 1
ATOM 1566 C CA . SER A 1 202 ? -31.159 7.604 28.667 1.00 98.06 202 SER A CA 1
ATOM 1567 C C . SER A 1 202 ? -32.401 7.690 27.774 1.00 98.06 202 SER A C 1
ATOM 1569 O O . SER A 1 202 ? -32.344 8.104 26.615 1.00 98.06 202 SER A O 1
ATOM 1571 N N . GLU A 1 203 ? -33.541 7.268 28.315 1.00 97.94 203 GLU A N 1
ATOM 1572 C CA . GLU A 1 203 ? -34.833 7.405 27.640 1.00 97.94 203 GLU A CA 1
ATOM 1573 C C . GLU A 1 203 ? -35.202 8.870 27.393 1.00 97.94 203 GLU A C 1
ATOM 1575 O O . GLU A 1 203 ? -35.641 9.204 26.293 1.00 97.94 203 GLU A O 1
ATOM 1580 N N . ASP A 1 204 ? -34.957 9.736 28.376 1.00 97.69 204 ASP A N 1
ATOM 1581 C CA . ASP A 1 204 ? -35.241 11.166 28.264 1.00 97.69 204 ASP A CA 1
ATOM 1582 C C . ASP A 1 204 ? -34.378 11.802 27.165 1.00 97.69 204 ASP A C 1
ATOM 1584 O O . ASP A 1 204 ? -34.895 12.485 26.288 1.00 97.69 204 ASP A O 1
ATOM 1588 N N . HIS A 1 205 ? -33.092 11.440 27.076 1.00 97.00 205 HIS A N 1
ATOM 1589 C CA . HIS A 1 205 ? -32.210 11.896 25.994 1.00 97.00 205 HIS A CA 1
ATOM 1590 C C . HIS A 1 205 ? -32.662 11.394 24.605 1.00 97.00 205 HIS A C 1
ATOM 1592 O O . HIS A 1 205 ? -32.579 12.124 23.614 1.00 97.00 205 HIS A O 1
ATOM 1598 N N . MET A 1 206 ? -33.201 10.168 24.499 1.00 97.06 206 MET A N 1
ATOM 1599 C CA . MET A 1 206 ? -33.806 9.687 23.243 1.00 97.06 206 MET A CA 1
ATOM 1600 C C . MET A 1 206 ? -35.030 10.512 22.824 1.00 97.06 206 MET A C 1
ATOM 1602 O O . MET A 1 206 ? -35.267 10.686 21.623 1.00 97.06 206 MET A O 1
ATOM 1606 N N . ARG A 1 207 ? -35.826 10.967 23.796 1.00 97.69 207 ARG A N 1
ATOM 1607 C CA . ARG A 1 207 ? -37.064 11.714 23.564 1.00 97.69 207 ARG A CA 1
ATOM 1608 C C . ARG A 1 207 ? -36.792 13.187 23.268 1.00 97.69 207 ARG A C 1
ATOM 1610 O O . ARG A 1 207 ? -37.344 13.708 22.301 1.00 97.69 207 ARG A O 1
ATOM 1617 N N . ASP A 1 208 ? -35.929 13.822 24.047 1.00 96.94 208 ASP A N 1
ATOM 1618 C CA . ASP A 1 208 ? -35.763 15.274 24.041 1.00 96.94 208 ASP A CA 1
ATOM 1619 C C . ASP A 1 208 ? -34.702 15.723 23.029 1.00 96.94 208 ASP A C 1
ATOM 1621 O O . ASP A 1 208 ? -34.959 16.608 22.208 1.00 96.94 208 ASP A O 1
ATOM 1625 N N . GLU A 1 209 ? -33.536 15.068 23.017 1.00 96.06 209 GLU A N 1
ATOM 1626 C CA . GLU A 1 209 ? -32.424 15.451 22.138 1.00 96.06 209 GLU A CA 1
ATOM 1627 C C . GLU A 1 209 ? -32.520 14.792 20.761 1.00 96.06 209 GLU A C 1
ATOM 1629 O O . GLU A 1 209 ? -32.465 15.471 19.733 1.00 96.06 209 GLU A O 1
ATOM 1634 N N . LEU A 1 210 ? -32.723 13.471 20.717 1.00 94.19 210 LEU A N 1
ATOM 1635 C CA . LEU A 1 210 ? -32.820 12.735 19.448 1.00 94.19 210 LEU A CA 1
ATOM 1636 C C . LEU A 1 210 ? -34.217 12.789 18.814 1.00 94.19 210 LEU A C 1
ATOM 1638 O O . LEU A 1 210 ? -34.378 12.370 17.663 1.00 94.19 210 LEU A O 1
ATOM 1642 N N . LYS A 1 211 ? -35.227 13.278 19.551 1.00 96.69 211 LYS A N 1
ATOM 1643 C CA . LYS A 1 211 ? -36.627 13.409 19.103 1.00 96.69 211 LYS A CA 1
ATOM 1644 C C . LYS A 1 211 ? -37.179 12.121 18.484 1.00 96.69 211 LYS A C 1
ATOM 1646 O O . LYS A 1 211 ? -37.909 12.143 17.487 1.00 96.69 211 LYS A O 1
ATOM 1651 N N . LEU A 1 212 ? -36.808 10.970 19.050 1.00 95.56 212 LEU A N 1
ATOM 1652 C CA . LEU A 1 212 ? -37.255 9.672 18.554 1.00 95.56 212 LEU A CA 1
ATOM 1653 C C . LEU A 1 212 ? -38.729 9.440 18.903 1.00 95.56 212 LEU A C 1
ATOM 1655 O O . LEU A 1 212 ? -39.193 9.738 19.998 1.00 95.56 212 LEU A O 1
ATOM 1659 N N . LYS A 1 213 ? -39.472 8.832 17.972 1.00 97.44 213 LYS A N 1
ATOM 1660 C CA . LYS A 1 213 ? -40.855 8.406 18.228 1.00 97.44 213 LYS A CA 1
ATOM 1661 C C . LYS A 1 213 ? -40.891 7.351 19.336 1.00 97.44 213 LYS A C 1
ATOM 1663 O O . LYS A 1 213 ? -40.079 6.423 19.332 1.00 97.44 213 LYS A O 1
ATOM 1668 N N . GLU A 1 214 ? -41.911 7.412 20.188 1.00 97.44 214 GLU A N 1
ATOM 1669 C CA . GLU A 1 214 ? -42.106 6.491 21.318 1.00 97.44 214 GLU A CA 1
ATOM 1670 C C . GLU A 1 214 ? -42.083 5.007 20.900 1.00 97.44 214 GLU A C 1
ATOM 1672 O O . GLU A 1 214 ? -41.512 4.151 21.578 1.00 97.44 214 GLU A O 1
ATOM 1677 N N . SER A 1 215 ? -42.620 4.693 19.716 1.00 97.44 215 SER A N 1
ATOM 1678 C CA . SER A 1 215 ? -42.585 3.342 19.143 1.00 97.44 215 SER A CA 1
ATOM 1679 C C . SER A 1 215 ? -41.163 2.836 18.870 1.00 97.44 215 SER A C 1
ATOM 1681 O O . SER A 1 215 ? -40.878 1.651 19.061 1.00 97.44 215 SER A O 1
ATOM 1683 N N . ARG A 1 216 ? -40.243 3.719 18.461 1.00 96.00 216 ARG A N 1
ATOM 1684 C CA . ARG A 1 216 ? -38.832 3.380 18.232 1.00 96.00 216 ARG A CA 1
ATOM 1685 C C . ARG A 1 216 ? -38.084 3.210 19.551 1.00 96.00 216 ARG A C 1
ATOM 1687 O O . ARG A 1 216 ? -37.328 2.248 19.670 1.00 96.00 216 ARG A O 1
ATOM 1694 N N . ILE A 1 217 ? -38.347 4.066 20.541 1.00 97.38 217 ILE A N 1
ATOM 1695 C CA . ILE A 1 217 ? -37.781 3.949 21.897 1.00 97.38 217 ILE A CA 1
ATOM 1696 C C . ILE A 1 217 ? -38.165 2.596 22.510 1.00 97.38 217 ILE A C 1
ATOM 1698 O O . ILE A 1 217 ? -37.298 1.854 22.976 1.00 97.38 217 ILE A O 1
ATOM 1702 N N . LYS A 1 218 ? -39.445 2.210 22.417 1.00 97.94 218 LYS A N 1
ATOM 1703 C CA . LYS A 1 218 ? -39.922 0.902 22.887 1.00 97.94 218 LYS A CA 1
ATOM 1704 C C . LYS A 1 218 ? -39.173 -0.262 22.225 1.00 97.94 218 LYS A C 1
ATOM 1706 O O . LYS A 1 218 ? -38.709 -1.165 22.918 1.00 97.94 218 LYS A O 1
ATOM 1711 N N . ARG A 1 219 ? -38.972 -0.211 20.903 1.00 97.19 219 ARG A N 1
ATOM 1712 C CA . ARG A 1 219 ? -38.228 -1.244 20.161 1.00 97.19 219 ARG A CA 1
ATOM 1713 C C . ARG A 1 219 ? -36.755 -1.330 20.583 1.00 97.19 219 ARG A C 1
ATOM 1715 O O . ARG A 1 219 ? -36.229 -2.432 20.713 1.00 97.19 219 ARG A O 1
ATOM 1722 N N . ILE A 1 220 ? -36.094 -0.195 20.821 1.00 96.81 220 ILE A N 1
ATOM 1723 C CA . ILE A 1 220 ? -34.701 -0.156 21.304 1.00 96.81 220 ILE A CA 1
ATOM 1724 C C . ILE A 1 220 ? -34.601 -0.812 22.684 1.00 96.81 220 ILE A C 1
ATOM 1726 O O . ILE A 1 220 ? -33.731 -1.658 22.900 1.00 96.81 220 ILE A O 1
ATOM 1730 N N . LYS A 1 221 ? -35.528 -0.492 23.594 1.00 97.75 221 LYS A N 1
ATOM 1731 C CA . LYS A 1 221 ? -35.597 -1.115 24.923 1.00 97.75 221 LYS A CA 1
ATOM 1732 C C . LYS A 1 221 ? -35.761 -2.630 24.835 1.00 97.75 221 LYS A C 1
ATOM 1734 O O . LYS A 1 221 ? -35.026 -3.352 25.502 1.00 97.75 221 LYS A O 1
ATOM 1739 N N . GLU A 1 222 ? -36.670 -3.114 23.989 1.00 97.69 222 GLU A N 1
ATOM 1740 C CA . GLU A 1 222 ? -36.887 -4.552 23.779 1.00 97.69 222 GLU A CA 1
ATOM 1741 C C . GLU A 1 222 ? -35.629 -5.260 23.244 1.00 97.69 222 GLU A C 1
ATOM 1743 O O . GLU A 1 222 ? -35.294 -6.356 23.696 1.00 97.69 222 GLU A O 1
ATOM 1748 N N . ILE A 1 223 ? -34.893 -4.637 22.315 1.00 96.38 223 ILE A N 1
ATOM 1749 C CA . ILE A 1 223 ? -33.629 -5.182 21.792 1.00 96.38 223 ILE A CA 1
ATOM 1750 C C . ILE A 1 223 ? -32.556 -5.219 22.889 1.00 96.38 223 ILE A C 1
ATOM 1752 O O . ILE A 1 223 ? -31.881 -6.239 23.053 1.00 96.38 223 ILE A O 1
ATOM 1756 N N . CYS A 1 224 ? -32.423 -4.146 23.672 1.00 97.00 224 CYS A N 1
ATOM 1757 C CA . CYS A 1 224 ? -31.442 -4.061 24.754 1.00 97.00 224 CYS A CA 1
ATOM 1758 C C . CYS A 1 224 ? -31.747 -5.036 25.898 1.00 97.00 224 CYS A C 1
ATOM 1760 O O . CYS A 1 224 ? -30.823 -5.556 26.513 1.00 97.00 224 CYS A O 1
ATOM 1762 N N . GLN A 1 225 ? -33.020 -5.334 26.169 1.00 97.50 225 GLN A N 1
ATOM 1763 C CA . GLN A 1 225 ? -33.401 -6.335 27.173 1.00 97.50 225 GLN A CA 1
ATOM 1764 C C . GLN A 1 225 ? -33.009 -7.758 26.758 1.00 97.50 225 GLN A C 1
ATOM 1766 O O . GLN A 1 225 ? -32.676 -8.575 27.615 1.00 97.50 225 GLN A O 1
ATOM 1771 N N . LYS A 1 226 ? -33.008 -8.057 25.452 1.00 97.69 226 LYS A N 1
ATOM 1772 C CA . LYS A 1 226 ? -32.616 -9.374 24.924 1.00 97.69 226 LYS A CA 1
ATOM 1773 C C . LYS A 1 226 ? -31.105 -9.619 24.975 1.00 97.69 226 LYS A C 1
ATOM 1775 O O . LYS A 1 226 ? -30.686 -10.773 25.018 1.00 97.69 226 LYS A O 1
ATOM 1780 N N . LYS A 1 227 ? -30.279 -8.567 24.967 1.00 96.12 227 LYS A N 1
ATOM 1781 C CA . LYS A 1 227 ? -28.811 -8.671 24.953 1.00 96.12 227 LYS A CA 1
ATOM 1782 C C . LYS A 1 227 ? -28.212 -8.286 26.309 1.00 96.12 227 LYS A C 1
ATOM 1784 O O . LYS A 1 227 ? -28.342 -7.155 26.769 1.00 96.12 227 LYS A O 1
ATOM 1789 N N . LYS A 1 228 ? -27.494 -9.212 26.954 1.00 95.12 228 LYS A N 1
ATOM 1790 C CA . LYS A 1 228 ? -26.785 -8.919 28.214 1.00 95.12 228 LYS A CA 1
ATOM 1791 C C . LYS A 1 228 ? -25.722 -7.832 27.989 1.00 95.12 228 LYS A C 1
ATOM 1793 O O . LYS A 1 228 ? -24.992 -7.868 27.005 1.00 95.12 228 LYS A O 1
ATOM 1798 N N . GLY A 1 229 ? -25.645 -6.865 28.905 1.00 94.06 229 GLY A N 1
ATOM 1799 C CA . GLY A 1 229 ? -24.667 -5.766 28.865 1.00 94.06 229 GLY A CA 1
ATOM 1800 C C . GLY A 1 229 ? -25.075 -4.534 28.046 1.00 94.06 229 GLY A C 1
ATOM 1801 O O . GLY A 1 229 ? -24.358 -3.536 28.089 1.00 94.06 229 GLY A O 1
ATOM 1802 N N . TRP A 1 230 ? -26.221 -4.574 27.353 1.00 97.19 230 TRP A N 1
ATOM 1803 C CA . TRP A 1 230 ? -26.762 -3.461 26.550 1.00 97.19 230 TRP A CA 1
ATOM 1804 C C . TRP A 1 230 ? -27.661 -2.509 27.351 1.00 97.19 230 TRP A C 1
ATOM 1806 O O . TRP A 1 230 ? -28.172 -1.524 26.820 1.00 97.19 230 TRP A O 1
ATOM 1816 N N . ILE A 1 231 ? -27.833 -2.789 28.641 1.00 97.62 231 ILE A N 1
ATOM 1817 C CA . ILE A 1 231 ? -28.478 -1.908 29.608 1.00 97.62 231 ILE A CA 1
ATOM 1818 C C . ILE A 1 231 ? -27.497 -1.707 30.753 1.00 97.62 231 ILE A C 1
ATOM 1820 O O . ILE A 1 231 ? -26.973 -2.682 31.300 1.00 97.62 231 ILE A O 1
ATOM 1824 N N . ARG A 1 232 ? -27.257 -0.452 31.120 1.00 97.25 232 ARG A N 1
ATOM 1825 C CA . ARG A 1 232 ? -26.423 -0.073 32.266 1.00 97.25 232 ARG A CA 1
ATOM 1826 C C . ARG A 1 232 ? -27.170 0.948 33.117 1.00 97.25 232 ARG A C 1
ATOM 1828 O O . ARG A 1 232 ? -28.121 1.567 32.650 1.00 97.25 232 ARG A O 1
ATOM 1835 N N . ARG A 1 233 ? -26.787 1.079 34.384 1.00 97.44 233 ARG A N 1
ATOM 1836 C CA . ARG A 1 233 ? -27.256 2.188 35.224 1.00 97.44 233 ARG A CA 1
ATOM 1837 C C . ARG A 1 233 ? -26.279 3.340 35.086 1.00 97.44 233 ARG A C 1
ATOM 1839 O O . ARG A 1 233 ? -25.083 3.088 34.923 1.00 97.44 233 ARG A O 1
ATOM 1846 N N . ASP A 1 234 ? -26.799 4.555 35.126 1.00 96.06 234 ASP A N 1
ATOM 1847 C CA . ASP A 1 234 ? -25.958 5.740 35.176 1.00 96.06 234 ASP A CA 1
ATOM 1848 C C . ASP A 1 234 ? -25.088 5.717 36.449 1.00 96.06 234 ASP A C 1
ATOM 1850 O O . ASP A 1 234 ? -25.500 5.191 37.491 1.00 96.06 234 ASP A O 1
ATOM 1854 N N . GLN A 1 235 ? -23.850 6.205 36.345 1.00 95.81 235 GLN A N 1
ATOM 1855 C CA . GLN A 1 235 ? -22.907 6.215 37.468 1.00 95.81 235 GLN A CA 1
ATOM 1856 C C . GLN A 1 235 ? -23.253 7.293 38.499 1.00 95.81 235 GLN A C 1
ATOM 1858 O O . GLN A 1 235 ? -23.008 7.098 39.691 1.00 95.81 235 GLN A O 1
ATOM 1863 N N . TYR A 1 236 ? -23.838 8.400 38.048 1.00 95.00 236 TYR A N 1
ATOM 1864 C CA . TYR A 1 236 ? -24.203 9.546 38.871 1.00 95.00 236 TYR A CA 1
ATOM 1865 C C . TYR A 1 236 ? -25.657 9.434 39.332 1.00 95.00 236 TYR A C 1
ATOM 1867 O O . TYR A 1 236 ? -25.964 9.659 40.505 1.00 95.00 236 TYR A O 1
ATOM 1875 N N . GLU A 1 237 ? -26.545 8.977 38.449 1.00 95.56 237 GLU A N 1
ATOM 1876 C CA . GLU A 1 237 ? -27.974 8.866 38.735 1.00 95.56 237 GLU A CA 1
ATOM 1877 C C . GLU A 1 237 ? -28.426 7.405 38.860 1.00 95.56 237 GLU A C 1
ATOM 1879 O O . GLU A 1 237 ? -28.829 6.748 37.903 1.00 95.56 237 GLU A O 1
ATOM 1884 N N . LYS A 1 238 ? -28.430 6.878 40.092 1.00 94.44 238 LYS A N 1
ATOM 1885 C CA . LYS A 1 238 ? -28.725 5.455 40.379 1.00 94.44 238 LYS A CA 1
ATOM 1886 C C . LYS A 1 238 ? -30.069 4.943 39.834 1.00 94.44 238 LYS A C 1
ATOM 1888 O O . LYS A 1 238 ? -30.231 3.729 39.669 1.00 94.44 238 LYS A O 1
ATOM 1893 N N . ASN A 1 239 ? -31.021 5.844 39.589 1.00 96.50 239 ASN A N 1
ATOM 1894 C CA . ASN A 1 239 ? -32.362 5.527 39.098 1.00 96.50 239 ASN A CA 1
ATOM 1895 C C . ASN A 1 239 ? -32.479 5.583 37.567 1.00 96.50 239 ASN A C 1
ATOM 1897 O O . ASN A 1 239 ? -33.476 5.103 37.025 1.00 96.50 239 ASN A O 1
ATOM 1901 N N . VAL A 1 240 ? -31.468 6.101 36.866 1.00 97.56 240 VAL A N 1
ATOM 1902 C CA . VAL A 1 240 ? -31.486 6.230 35.409 1.00 97.56 240 VAL A CA 1
ATOM 1903 C C . VAL A 1 240 ? -30.885 4.990 34.760 1.00 97.56 240 VAL A C 1
ATOM 1905 O O . VAL A 1 240 ? -29.793 4.521 35.096 1.00 97.56 240 VAL A O 1
ATOM 1908 N N . LYS A 1 241 ? -31.637 4.425 33.813 1.00 98.06 241 LYS A N 1
ATOM 1909 C CA . LYS A 1 241 ? -31.189 3.320 32.965 1.00 98.06 241 LYS A CA 1
ATOM 1910 C C . LYS A 1 241 ? -30.752 3.875 31.620 1.00 98.06 241 LYS A C 1
ATOM 1912 O O . LYS A 1 241 ? -31.527 4.545 30.943 1.00 98.06 241 LYS A O 1
ATOM 1917 N N . LEU A 1 242 ? -29.536 3.525 31.230 1.00 97.88 242 LEU A N 1
ATOM 1918 C CA . LEU A 1 242 ? -28.974 3.826 29.927 1.00 97.88 242 LEU A CA 1
ATOM 1919 C C . LEU A 1 242 ? -29.108 2.604 29.021 1.00 97.88 242 LEU A C 1
ATOM 1921 O O . LEU A 1 242 ? -28.803 1.474 29.423 1.00 97.88 242 LEU A O 1
ATOM 1925 N N . TYR A 1 243 ? -29.539 2.839 27.789 1.00 98.12 243 TYR A N 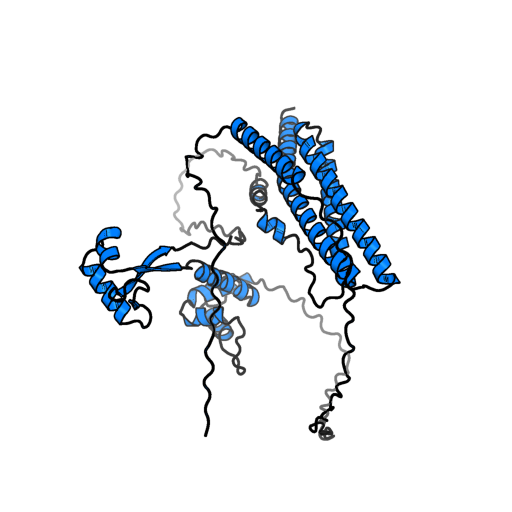1
ATOM 1926 C CA . TYR A 1 243 ? -29.725 1.822 26.762 1.00 98.12 243 TYR A CA 1
ATOM 1927 C C . TYR A 1 243 ? -28.698 2.030 25.654 1.00 98.12 243 TYR A C 1
ATOM 1929 O O . TYR A 1 243 ? -28.417 3.166 25.269 1.00 98.12 243 TYR A O 1
ATOM 1937 N N . TRP A 1 244 ? -28.130 0.938 25.144 1.00 97.25 244 TRP A N 1
ATOM 1938 C CA . TRP A 1 244 ? -27.245 1.001 23.987 1.00 97.25 244 TRP A CA 1
ATOM 1939 C C . TRP A 1 244 ? -28.028 1.446 22.752 1.00 97.25 244 TRP A C 1
ATOM 1941 O O . TRP A 1 244 ? -28.967 0.776 22.316 1.00 97.25 244 TRP A O 1
ATOM 1951 N N . TYR A 1 245 ? -27.632 2.577 22.185 1.00 96.44 245 TYR A N 1
ATOM 1952 C CA . TYR A 1 245 ? -28.203 3.115 20.966 1.00 96.44 245 TYR A CA 1
ATOM 1953 C C . TYR A 1 245 ? -27.133 3.194 19.889 1.00 96.44 245 TYR A C 1
ATOM 1955 O O . TYR A 1 245 ? -26.117 3.866 20.051 1.00 96.44 245 TYR A O 1
ATOM 1963 N N . GLU A 1 246 ? -27.382 2.502 18.784 1.00 92.56 246 GLU A N 1
ATOM 1964 C CA . GLU A 1 246 ? -26.582 2.583 17.567 1.00 92.56 246 GLU A CA 1
ATOM 1965 C C . GLU A 1 246 ? -26.922 3.914 16.889 1.00 92.56 246 GLU A C 1
ATOM 1967 O O . GLU A 1 246 ? -28.001 4.068 16.312 1.00 92.56 246 GLU A O 1
ATOM 1972 N N . GLY A 1 247 ? -26.046 4.906 17.056 1.00 82.38 247 GLY A N 1
ATOM 1973 C CA . GLY A 1 247 ? -26.313 6.277 16.630 1.00 82.38 247 GLY A CA 1
ATOM 1974 C C . GLY A 1 247 ? -26.191 6.420 15.123 1.00 82.38 247 GLY A C 1
ATOM 1975 O O . GLY A 1 247 ? -27.189 6.513 14.410 1.00 82.38 247 GLY A O 1
ATOM 1976 N N . ASN A 1 248 ? -24.948 6.401 14.650 1.00 77.12 248 ASN A N 1
ATOM 1977 C CA . ASN A 1 248 ? -24.628 6.481 13.235 1.00 77.12 248 ASN A CA 1
ATOM 1978 C C . ASN A 1 248 ? -23.981 5.170 12.803 1.00 77.12 248 ASN A C 1
ATOM 1980 O O . ASN A 1 248 ? -22.906 4.803 13.272 1.00 77.12 248 ASN A O 1
ATOM 1984 N N . ILE A 1 249 ? -24.634 4.481 11.871 1.00 74.06 249 ILE A N 1
ATOM 1985 C CA . ILE A 1 249 ? -24.004 3.398 11.124 1.00 74.06 249 ILE A CA 1
ATOM 1986 C C . ILE A 1 249 ? -23.073 4.078 10.123 1.00 74.06 249 ILE A C 1
ATOM 1988 O O . ILE A 1 249 ? -23.518 4.569 9.082 1.00 74.06 249 ILE A O 1
ATOM 1992 N N . SER A 1 250 ? -21.789 4.173 10.464 1.00 69.38 250 SER A N 1
ATOM 1993 C CA . SER A 1 250 ? -20.788 4.740 9.572 1.00 69.38 250 SER A CA 1
ATOM 1994 C C . SER A 1 250 ? -20.162 3.604 8.760 1.00 69.38 250 SER A C 1
ATOM 1996 O O . SER A 1 250 ? -19.422 2.743 9.233 1.00 69.38 250 SER A O 1
ATOM 1998 N N . GLY A 1 251 ? -20.526 3.550 7.482 1.00 65.38 251 GLY A N 1
ATOM 1999 C CA . GLY A 1 251 ? -19.872 2.680 6.515 1.00 65.38 251 GLY A CA 1
ATOM 2000 C C . GLY A 1 251 ? -18.810 3.479 5.783 1.00 65.38 251 GLY A C 1
ATOM 2001 O O . GLY A 1 251 ? -19.144 4.282 4.911 1.00 65.38 251 GLY A O 1
ATOM 2002 N N . ARG A 1 252 ? -17.527 3.264 6.082 1.00 56.50 252 ARG A N 1
ATOM 2003 C CA . ARG A 1 252 ? -16.479 3.745 5.179 1.00 56.50 252 ARG A CA 1
ATOM 2004 C C . ARG A 1 252 ? -16.287 2.665 4.125 1.00 56.50 252 ARG A C 1
ATOM 2006 O O . ARG A 1 252 ? -15.824 1.576 4.443 1.00 56.50 252 ARG A O 1
ATOM 2013 N N . LYS A 1 253 ? -16.591 2.964 2.853 1.00 56.50 253 LYS A N 1
ATOM 2014 C CA . LYS A 1 253 ? -16.005 2.188 1.749 1.00 56.50 253 LYS A CA 1
ATOM 2015 C C . LYS A 1 253 ? -14.503 2.298 1.941 1.00 56.50 253 LYS A C 1
ATOM 2017 O O . LYS A 1 253 ? -13.942 3.375 1.717 1.00 56.50 253 LYS A O 1
ATOM 2022 N N . LEU A 1 254 ? -13.867 1.236 2.423 1.00 52.62 254 LEU A N 1
ATOM 2023 C CA . LEU A 1 254 ? -12.430 1.217 2.587 1.00 52.62 254 LEU A CA 1
ATOM 2024 C C . LEU A 1 254 ? -11.855 1.256 1.170 1.00 52.62 254 LEU A C 1
ATOM 2026 O O . LEU A 1 254 ? -11.671 0.229 0.523 1.00 52.62 254 LEU A O 1
ATOM 2030 N N . LYS A 1 255 ? -11.607 2.465 0.649 1.00 50.06 255 LYS A N 1
ATOM 2031 C CA . LYS A 1 255 ? -10.812 2.680 -0.560 1.00 50.06 255 LYS A CA 1
ATOM 2032 C C . LYS A 1 255 ? -9.367 2.321 -0.215 1.00 50.06 255 LYS A C 1
ATOM 2034 O O . LYS A 1 255 ? -8.490 3.179 -0.193 1.00 50.06 255 LYS A O 1
ATOM 2039 N N . ARG A 1 256 ? -9.092 1.050 0.080 1.00 49.81 256 ARG A N 1
ATOM 2040 C CA . ARG A 1 256 ? -7.753 0.524 -0.152 1.00 49.81 256 ARG A CA 1
ATOM 2041 C C . ARG A 1 256 ? -7.587 0.582 -1.657 1.00 49.81 256 ARG A C 1
ATOM 2043 O O . ARG A 1 256 ? -8.383 -0.010 -2.382 1.00 49.81 256 ARG A O 1
ATOM 2050 N N . LYS A 1 257 ? -6.623 1.384 -2.110 1.00 44.34 257 LYS A N 1
ATOM 2051 C CA . LYS A 1 257 ? -6.284 1.488 -3.525 1.00 44.34 257 LYS A CA 1
ATOM 2052 C C . LYS A 1 257 ? -6.084 0.071 -4.047 1.00 44.34 257 LYS A C 1
ATOM 2054 O O . LYS A 1 257 ? -5.172 -0.626 -3.606 1.00 44.34 257 LYS A O 1
ATOM 2059 N N . ARG A 1 258 ? -7.017 -0.359 -4.898 1.00 41.44 258 ARG A N 1
ATOM 2060 C CA . ARG A 1 258 ? -6.829 -1.495 -5.787 1.00 41.44 258 ARG A CA 1
ATOM 2061 C C . ARG A 1 258 ? -5.517 -1.228 -6.520 1.00 41.44 258 ARG A C 1
ATOM 2063 O O . ARG A 1 258 ? -5.373 -0.165 -7.119 1.00 41.44 258 ARG A O 1
ATOM 2070 N N . ASP A 1 259 ? -4.603 -2.188 -6.499 1.00 39.16 259 ASP A N 1
ATOM 2071 C CA . ASP A 1 259 ? -3.752 -2.407 -7.660 1.00 39.16 259 ASP A CA 1
ATOM 2072 C C . ASP A 1 259 ? -4.715 -2.829 -8.769 1.00 39.16 259 ASP A C 1
ATOM 2074 O O . ASP A 1 259 ? -5.017 -4.008 -8.928 1.00 39.16 259 ASP A O 1
ATOM 2078 N N . THR A 1 260 ? -5.332 -1.876 -9.466 1.00 38.72 260 THR A N 1
ATOM 2079 C CA . THR A 1 260 ? -5.898 -2.142 -10.786 1.00 38.72 260 THR A CA 1
ATOM 2080 C C . THR A 1 260 ? -4.705 -2.327 -11.703 1.00 38.72 260 THR A C 1
ATOM 2082 O O . THR A 1 260 ? -4.207 -1.378 -12.293 1.00 38.72 260 THR A O 1
ATOM 2085 N N . VAL A 1 261 ? -4.227 -3.570 -11.776 1.00 39.75 261 VAL A N 1
ATOM 2086 C CA . VAL A 1 261 ? -3.685 -4.111 -13.021 1.00 39.75 261 VAL A CA 1
ATOM 2087 C C . VAL A 1 261 ? -4.774 -3.871 -14.063 1.00 39.75 261 VAL A C 1
ATOM 2089 O O . VAL A 1 261 ? -5.785 -4.577 -14.064 1.00 39.75 261 VAL A O 1
ATOM 2092 N N . ILE A 1 262 ? -4.615 -2.785 -14.816 1.00 38.06 262 ILE A N 1
ATOM 2093 C CA . ILE A 1 262 ? -5.263 -2.564 -16.100 1.00 38.06 262 ILE A CA 1
ATOM 2094 C C . ILE A 1 262 ? -4.696 -3.668 -16.990 1.00 38.06 262 ILE A C 1
ATOM 2096 O O . ILE A 1 262 ? -3.516 -3.662 -17.320 1.00 38.06 262 ILE A O 1
ATOM 2100 N N . GLY A 1 263 ? -5.508 -4.692 -17.231 1.00 36.94 263 GLY A N 1
ATOM 2101 C CA . GLY A 1 263 ? -5.351 -5.556 -18.387 1.00 36.94 263 GLY A CA 1
ATOM 2102 C C . GLY A 1 263 ? -6.261 -4.990 -19.463 1.00 36.94 263 GLY A C 1
ATOM 2103 O O . GLY A 1 263 ? -7.460 -5.251 -19.439 1.00 36.94 263 GLY A O 1
ATOM 2104 N N . GLU A 1 264 ? -5.699 -4.158 -20.331 1.00 38.88 264 GLU A N 1
ATOM 2105 C CA . GLU A 1 264 ? -6.147 -4.050 -21.720 1.00 38.88 264 GLU A CA 1
ATOM 2106 C C . GLU A 1 264 ? -5.721 -5.362 -22.416 1.00 38.88 264 GLU A C 1
ATOM 2108 O O . GLU A 1 264 ? -4.649 -5.883 -22.121 1.00 38.88 264 GLU A O 1
ATOM 2113 N N . GLY A 1 265 ? -6.492 -6.013 -23.278 1.00 36.88 265 GLY A N 1
ATOM 2114 C CA . GLY A 1 265 ? -7.844 -5.759 -23.740 1.00 36.88 265 GLY A CA 1
ATOM 2115 C C . GLY A 1 265 ? -8.421 -7.037 -24.361 1.00 36.88 265 GLY A C 1
ATOM 2116 O O . GLY A 1 265 ? -7.688 -7.925 -24.792 1.00 36.88 265 GLY A O 1
ATOM 2117 N N . SER A 1 266 ? -9.744 -7.129 -24.388 1.00 32.22 266 SER A N 1
ATOM 2118 C CA . SER A 1 266 ? -10.468 -7.972 -25.337 1.00 32.22 266 SER A CA 1
ATOM 2119 C C . SER A 1 266 ? -11.598 -7.110 -25.881 1.00 32.22 266 SER A C 1
ATOM 2121 O O . SER A 1 266 ? -12.601 -6.868 -25.208 1.00 32.22 266 SER A O 1
ATOM 2123 N N . SER A 1 267 ? -11.357 -6.533 -27.051 1.00 37.03 267 SER A N 1
ATOM 2124 C CA . SER A 1 267 ? -12.382 -5.926 -27.882 1.00 37.03 267 SER A CA 1
ATOM 2125 C C . SER A 1 267 ? -13.219 -7.052 -28.483 1.00 37.03 267 SER A C 1
ATOM 2127 O O . SER A 1 267 ? -12.785 -7.679 -29.444 1.00 37.03 267 SER A O 1
ATOM 2129 N N . ASP A 1 268 ? -14.395 -7.288 -27.911 1.00 38.47 268 ASP A N 1
ATOM 2130 C CA . ASP A 1 268 ? -15.518 -7.856 -28.648 1.00 38.47 268 ASP A CA 1
ATOM 2131 C C . ASP A 1 268 ? -16.374 -6.673 -29.107 1.00 38.47 268 ASP A C 1
ATOM 2133 O O . ASP A 1 268 ? -16.979 -5.967 -28.293 1.00 38.47 268 ASP A O 1
ATOM 2137 N N . VAL A 1 269 ? -16.375 -6.429 -30.414 1.00 41.91 269 VAL A N 1
ATOM 2138 C CA . VAL A 1 269 ? -17.548 -5.884 -31.090 1.00 41.91 269 VAL A CA 1
ATOM 2139 C C . VAL A 1 269 ? -17.956 -6.959 -32.083 1.00 41.91 269 VAL A C 1
ATOM 2141 O O . VAL A 1 269 ? -17.212 -7.264 -33.013 1.00 41.91 269 VAL A O 1
ATOM 2144 N N . ASP A 1 270 ? -19.096 -7.570 -31.787 1.00 41.81 270 ASP A N 1
ATOM 2145 C CA . ASP A 1 270 ? -19.843 -8.463 -32.657 1.00 41.81 270 ASP A CA 1
ATOM 2146 C C . ASP A 1 270 ? -20.117 -7.787 -34.008 1.00 41.81 270 ASP A C 1
ATOM 2148 O O . ASP A 1 270 ? -20.562 -6.640 -34.032 1.00 41.81 270 ASP A O 1
ATOM 2152 N N . ASP A 1 271 ? -19.957 -8.515 -35.114 1.00 35.81 271 ASP A N 1
ATOM 2153 C CA . ASP A 1 271 ? -20.942 -8.406 -36.186 1.00 35.81 271 ASP A CA 1
ATOM 2154 C C . ASP A 1 271 ? -21.108 -9.726 -36.937 1.00 35.81 271 ASP A C 1
ATOM 2156 O O . ASP A 1 271 ? -20.177 -10.506 -37.140 1.00 35.81 271 ASP A O 1
ATOM 2160 N N . ALA A 1 272 ? -22.376 -9.980 -37.219 1.00 43.12 272 ALA A N 1
ATOM 2161 C CA . ALA A 1 272 ? -23.001 -11.263 -37.449 1.00 43.12 272 ALA A CA 1
ATOM 2162 C C . ALA A 1 272 ? -22.783 -11.841 -38.854 1.00 43.12 272 ALA A C 1
ATOM 2164 O O . ALA A 1 272 ? -22.704 -11.120 -39.847 1.00 43.12 272 ALA A O 1
ATOM 2165 N N . ASP A 1 273 ? -22.845 -13.171 -38.918 1.00 50.75 273 ASP A N 1
ATOM 2166 C CA . ASP A 1 273 ? -23.294 -13.910 -40.096 1.00 50.75 273 ASP A CA 1
ATOM 2167 C C . ASP A 1 273 ? -24.683 -13.407 -40.536 1.00 50.75 273 ASP A C 1
ATOM 2169 O O . ASP A 1 273 ? -25.673 -13.575 -39.816 1.00 50.75 273 ASP A O 1
ATOM 2173 N N . LEU A 1 274 ? -24.773 -12.852 -41.746 1.00 47.66 274 LEU A N 1
ATOM 2174 C CA . LEU A 1 274 ? -26.000 -12.837 -42.539 1.00 47.66 274 LEU A CA 1
ATOM 2175 C C . LEU A 1 274 ? -25.660 -13.239 -43.976 1.00 47.66 274 LEU A C 1
ATOM 2177 O O . LEU A 1 274 ? -24.943 -12.548 -44.694 1.00 47.66 274 LEU A O 1
ATOM 2181 N N . GLU A 1 275 ? -26.171 -14.414 -44.325 1.00 51.66 275 GLU A N 1
ATOM 2182 C CA . GLU A 1 275 ? -26.088 -15.094 -45.610 1.00 51.66 275 GLU A CA 1
ATOM 2183 C C . GLU A 1 275 ? -26.730 -14.287 -46.756 1.00 51.66 275 GLU A C 1
ATOM 2185 O O . GLU A 1 275 ? -27.734 -13.597 -46.573 1.00 51.66 275 GLU A O 1
ATOM 2190 N N . ASP A 1 276 ? -26.139 -14.438 -47.944 1.00 45.09 276 ASP A N 1
ATOM 2191 C CA . ASP A 1 276 ? -26.721 -14.391 -49.290 1.00 45.09 276 ASP A CA 1
ATOM 2192 C C . ASP A 1 276 ? -28.064 -13.657 -49.483 1.00 45.09 276 ASP A C 1
ATOM 2194 O O . ASP A 1 276 ? -29.156 -14.194 -49.284 1.00 45.09 276 ASP A O 1
ATOM 2198 N N . SER A 1 277 ? -27.996 -12.459 -50.065 1.00 42.41 277 SER A N 1
ATOM 2199 C CA . SER A 1 277 ? -29.013 -12.018 -51.028 1.00 42.41 277 SER A CA 1
ATOM 2200 C C . SER A 1 277 ? -28.374 -11.186 -52.135 1.00 42.41 277 SER A C 1
ATOM 2202 O O . SER A 1 277 ? -27.926 -10.062 -51.936 1.00 42.41 277 SER A O 1
ATOM 2204 N N . ASP A 1 278 ? -28.352 -11.798 -53.312 1.00 54.31 278 ASP A N 1
ATOM 2205 C CA . ASP A 1 278 ? -27.971 -11.244 -54.602 1.00 54.31 278 ASP A CA 1
ATOM 2206 C C . ASP A 1 278 ? -28.893 -10.058 -54.954 1.00 54.31 278 ASP A C 1
ATOM 2208 O O . ASP A 1 278 ? -30.082 -10.235 -55.234 1.00 54.31 278 ASP A O 1
ATOM 2212 N N . MET A 1 279 ? -28.369 -8.834 -54.888 1.00 42.69 279 MET A N 1
ATOM 2213 C CA . MET A 1 279 ? -28.975 -7.650 -55.500 1.00 42.69 279 MET A CA 1
ATOM 2214 C C . MET A 1 279 ? -27.863 -6.754 -56.043 1.00 42.69 279 MET A C 1
ATOM 2216 O O . MET A 1 279 ? -27.220 -6.010 -55.305 1.00 42.69 279 MET A O 1
ATOM 2220 N N . GLU A 1 280 ? -27.663 -6.836 -57.358 1.00 55.50 280 GLU A N 1
ATOM 2221 C CA . GLU A 1 280 ? -26.971 -5.823 -58.150 1.00 55.50 280 GLU A CA 1
ATOM 2222 C C . GLU A 1 280 ? -27.637 -4.459 -57.925 1.00 55.50 280 GLU A C 1
ATOM 2224 O O . GLU A 1 280 ? -28.790 -4.239 -58.305 1.00 55.50 280 GLU A O 1
ATOM 2229 N N . LEU A 1 281 ? -26.903 -3.535 -57.312 1.00 44.91 281 LEU A N 1
ATOM 2230 C CA . LEU A 1 281 ? -27.193 -2.109 -57.358 1.00 44.91 281 LEU A CA 1
ATOM 2231 C C . LEU A 1 281 ? -25.866 -1.379 -57.546 1.00 44.91 281 LEU A C 1
ATOM 2233 O O . LEU A 1 281 ? -25.060 -1.251 -56.625 1.00 44.91 281 LEU A O 1
ATOM 2237 N N . ASP A 1 282 ? -25.658 -0.962 -58.793 1.00 56.91 282 ASP A N 1
ATOM 2238 C CA . ASP A 1 282 ? -24.693 0.051 -59.189 1.00 56.91 282 ASP A CA 1
ATOM 2239 C C . ASP A 1 282 ? -24.874 1.282 -58.298 1.00 56.91 282 ASP A C 1
ATOM 2241 O O . ASP A 1 282 ? -25.940 1.890 -58.320 1.00 56.91 282 ASP A O 1
ATOM 2245 N N . ASP A 1 283 ? -23.846 1.669 -57.542 1.00 40.69 283 ASP A N 1
ATOM 2246 C CA . ASP A 1 283 ? -23.661 3.073 -57.193 1.00 40.69 283 ASP A CA 1
ATOM 2247 C C . ASP A 1 283 ? -22.199 3.392 -56.858 1.00 40.69 283 ASP A C 1
ATOM 2249 O O . ASP A 1 283 ? -21.570 2.941 -55.898 1.00 40.69 283 ASP A O 1
ATOM 2253 N N . GLU A 1 284 ? -21.676 4.219 -57.743 1.00 53.31 284 GLU A N 1
ATOM 2254 C CA . GLU A 1 284 ? -20.383 4.861 -57.792 1.00 53.31 284 GLU A CA 1
ATOM 2255 C C . GLU A 1 284 ? -20.243 5.824 -56.594 1.00 53.31 284 GLU A C 1
ATOM 2257 O O . GLU A 1 284 ? -20.729 6.953 -56.629 1.00 53.31 284 GLU A O 1
ATOM 2262 N N . PHE A 1 285 ? -19.590 5.403 -55.501 1.00 36.22 285 PHE A N 1
ATOM 2263 C CA . PHE A 1 285 ? -19.351 6.282 -54.343 1.00 36.22 285 PHE A CA 1
ATOM 2264 C C . PHE A 1 285 ? -17.907 6.229 -53.814 1.00 36.22 285 PHE A C 1
ATOM 2266 O O . PHE A 1 285 ? -17.565 5.555 -52.851 1.00 36.22 285 PHE A O 1
ATOM 2273 N N . ASN A 1 286 ? -17.058 7.008 -54.488 1.00 40.22 286 ASN A N 1
ATOM 2274 C CA . ASN A 1 286 ? -15.996 7.865 -53.946 1.00 40.22 286 ASN A CA 1
ATOM 2275 C C . ASN A 1 286 ? -15.240 7.369 -52.684 1.00 40.22 286 ASN A C 1
ATOM 2277 O O . ASN A 1 286 ? -15.562 7.737 -51.551 1.00 40.22 286 ASN A O 1
ATOM 2281 N N . HIS A 1 287 ? -14.150 6.623 -52.895 1.00 38.97 287 HIS A N 1
ATOM 2282 C CA . HIS A 1 287 ? -13.139 6.342 -51.872 1.00 38.97 287 HIS A CA 1
ATOM 2283 C C . HIS A 1 287 ? -12.452 7.636 -51.411 1.00 38.97 287 HIS A C 1
ATOM 2285 O O . HIS A 1 287 ? -11.565 8.160 -52.085 1.00 38.97 287 HIS A O 1
ATOM 2291 N N . LYS A 1 288 ? -12.821 8.130 -50.225 1.00 38.69 288 LYS A N 1
ATOM 2292 C CA . LYS A 1 288 ? -11.995 9.077 -49.474 1.00 38.69 288 LYS A CA 1
ATOM 2293 C C . LYS A 1 288 ? -11.190 8.299 -48.439 1.00 38.69 288 LYS A C 1
ATOM 2295 O O . LYS A 1 288 ? -11.686 7.937 -47.378 1.00 38.69 288 LYS A O 1
ATOM 2300 N N . GLU A 1 289 ? -9.958 8.019 -48.828 1.00 41.00 289 GLU A N 1
ATOM 2301 C CA . GLU A 1 289 ? -8.852 7.495 -48.035 1.00 41.00 289 GLU A CA 1
ATOM 2302 C C . GLU A 1 289 ? -8.723 8.273 -46.710 1.00 41.00 289 GLU A C 1
ATOM 2304 O O . GLU A 1 289 ? -8.307 9.432 -46.685 1.00 41.00 289 GLU A O 1
ATOM 2309 N N . ILE A 1 290 ? -9.155 7.662 -45.601 1.00 38.22 290 ILE A N 1
ATOM 2310 C CA . ILE A 1 290 ? -8.832 8.126 -44.249 1.00 38.22 290 ILE A CA 1
ATOM 2311 C C . ILE A 1 290 ? -7.577 7.370 -43.834 1.00 38.22 290 ILE A C 1
ATOM 2313 O O . ILE A 1 290 ? -7.620 6.211 -43.429 1.00 38.22 290 ILE A O 1
ATOM 2317 N N . GLN A 1 291 ? -6.453 8.054 -43.986 1.00 39.09 291 GLN A N 1
ATOM 2318 C CA . GLN A 1 291 ? -5.148 7.640 -43.508 1.00 39.09 291 GLN A CA 1
ATOM 2319 C C . GLN A 1 291 ? -5.150 7.729 -41.973 1.00 39.09 291 GLN A C 1
ATOM 2321 O O . GLN A 1 291 ? -5.118 8.817 -41.397 1.00 39.09 291 GLN A O 1
ATOM 2326 N N . MET A 1 292 ? -5.282 6.581 -41.305 1.00 38.56 292 MET A N 1
ATOM 2327 C CA . MET A 1 292 ? -5.085 6.458 -39.860 1.00 38.56 292 MET A CA 1
ATOM 2328 C C . MET A 1 292 ? -3.586 6.358 -39.584 1.00 38.56 292 MET A C 1
ATOM 2330 O O . MET A 1 292 ? -3.029 5.263 -39.523 1.00 38.56 292 MET A O 1
ATOM 2334 N N . ASP A 1 293 ? -2.936 7.512 -39.454 1.00 34.56 293 ASP A N 1
ATOM 2335 C CA . ASP A 1 293 ? -1.570 7.578 -38.949 1.00 34.56 293 ASP A CA 1
ATOM 2336 C C . ASP A 1 293 ? -1.541 7.388 -37.422 1.00 34.56 293 ASP A C 1
ATOM 2338 O O . ASP A 1 293 ? -2.426 7.817 -36.679 1.00 34.56 293 ASP A O 1
ATOM 2342 N N . ALA A 1 294 ? -0.499 6.677 -37.006 1.00 49.72 294 ALA A N 1
ATOM 2343 C CA . ALA A 1 294 ? -0.214 6.149 -35.684 1.00 49.72 294 ALA A CA 1
ATOM 2344 C C . ALA A 1 294 ? -0.153 7.202 -34.562 1.00 49.72 294 ALA A C 1
ATOM 2346 O O . ALA A 1 294 ? 0.643 8.133 -34.627 1.00 49.72 294 ALA A O 1
ATOM 2347 N N . ASP A 1 295 ? -0.899 6.960 -33.479 1.00 41.50 295 ASP A N 1
ATOM 2348 C CA . ASP A 1 295 ? -0.812 7.699 -32.209 1.00 41.50 295 ASP A CA 1
ATOM 2349 C C . ASP A 1 295 ? -0.967 6.738 -30.999 1.00 41.50 295 ASP A C 1
ATOM 2351 O O . ASP A 1 295 ? -1.674 7.006 -30.028 1.00 41.50 295 ASP A O 1
ATOM 2355 N N . ASP A 1 296 ? -0.284 5.588 -31.035 1.00 40.44 296 ASP A N 1
ATOM 2356 C CA . ASP A 1 296 ? -0.284 4.592 -29.941 1.00 40.44 296 ASP A CA 1
ATOM 2357 C C . ASP A 1 296 ? 0.685 4.925 -28.783 1.00 40.44 296 ASP A C 1
ATOM 2359 O O . ASP A 1 296 ? 0.715 4.241 -27.760 1.00 40.44 296 ASP A O 1
ATOM 2363 N N . GLU A 1 297 ? 1.459 6.011 -28.871 1.00 46.31 297 GLU A N 1
ATOM 2364 C CA . GLU A 1 297 ? 2.429 6.381 -27.824 1.00 46.31 297 GLU A CA 1
ATOM 2365 C C . GLU A 1 297 ? 1.824 7.276 -26.715 1.00 46.31 297 GLU A C 1
ATOM 2367 O O . GLU A 1 297 ? 2.414 7.457 -25.647 1.00 46.31 297 GLU A O 1
ATOM 2372 N N . ALA A 1 298 ? 0.606 7.799 -26.910 1.00 46.22 298 ALA A N 1
ATOM 2373 C CA . ALA A 1 298 ? -0.027 8.748 -25.986 1.00 46.22 298 ALA A CA 1
ATOM 2374 C C . ALA A 1 298 ? -0.795 8.096 -24.815 1.00 46.22 298 ALA A C 1
ATOM 2376 O O . ALA A 1 298 ? -1.081 8.762 -23.812 1.00 46.22 298 ALA A O 1
ATOM 2377 N N . VAL A 1 299 ? -1.135 6.804 -24.902 1.00 40.56 299 VAL A N 1
ATOM 2378 C CA . VAL A 1 299 ? -1.962 6.125 -23.882 1.00 40.56 299 VAL A CA 1
ATOM 2379 C C . VAL A 1 299 ? -1.113 5.583 -22.721 1.00 40.56 299 VAL A C 1
ATOM 2381 O O . VAL A 1 299 ? -1.543 5.648 -21.566 1.00 40.56 299 VAL A O 1
ATOM 2384 N N . SER A 1 300 ? 0.146 5.197 -22.971 1.00 46.31 300 SER A N 1
ATOM 2385 C CA . SER A 1 300 ? 1.070 4.718 -21.925 1.00 46.31 300 SER A CA 1
ATOM 2386 C C . SER A 1 300 ? 1.556 5.823 -20.969 1.00 46.31 300 SER A C 1
ATOM 2388 O O . SER A 1 300 ? 1.905 5.536 -19.823 1.00 46.31 300 SER A O 1
ATOM 2390 N N . GLU A 1 301 ? 1.566 7.097 -21.380 1.00 44.34 301 GLU A N 1
ATOM 2391 C CA . GLU A 1 301 ? 2.118 8.193 -20.563 1.00 44.34 301 GLU A CA 1
ATOM 2392 C C . GLU A 1 301 ? 1.215 8.651 -19.407 1.00 44.34 301 GLU A C 1
ATOM 2394 O O . GLU A 1 301 ? 1.708 9.261 -18.456 1.00 44.34 301 GLU A O 1
ATOM 2399 N N . ARG A 1 302 ? -0.094 8.361 -19.440 1.00 45.84 302 ARG A N 1
ATOM 2400 C CA . ARG A 1 302 ? -1.043 8.821 -18.402 1.00 45.84 302 ARG A CA 1
ATOM 2401 C C . ARG A 1 302 ? -1.043 7.975 -17.124 1.00 45.84 302 ARG A C 1
ATOM 2403 O O . ARG A 1 302 ? -1.638 8.397 -16.128 1.00 45.84 302 ARG A O 1
ATOM 2410 N N . ALA A 1 303 ? -0.399 6.807 -17.125 1.00 43.78 303 ALA A N 1
ATOM 2411 C CA . ALA A 1 303 ? -0.383 5.892 -15.981 1.00 43.78 303 ALA A CA 1
ATOM 2412 C C . ALA A 1 303 ? 0.716 6.207 -14.943 1.00 43.78 303 ALA A C 1
ATOM 2414 O O . ALA A 1 303 ? 0.556 5.870 -13.768 1.00 43.78 303 ALA A O 1
ATOM 2415 N N . GLU A 1 304 ? 1.798 6.891 -15.330 1.00 48.16 304 GLU A N 1
ATOM 2416 C CA . GLU A 1 304 ? 2.940 7.156 -14.436 1.00 48.16 304 GLU A CA 1
ATOM 2417 C C . GLU A 1 304 ? 2.756 8.391 -13.536 1.00 48.16 304 GLU A C 1
ATOM 2419 O O . GLU A 1 304 ? 3.315 8.458 -12.440 1.00 48.16 304 GLU A O 1
ATOM 2424 N N . ASP A 1 305 ? 1.893 9.334 -13.923 1.00 49.44 305 ASP A N 1
ATOM 2425 C CA . ASP A 1 305 ? 1.736 10.632 -13.245 1.00 49.44 305 ASP A CA 1
ATOM 2426 C C . ASP A 1 305 ? 0.986 10.571 -11.898 1.00 49.44 305 ASP A C 1
ATOM 2428 O O . ASP A 1 305 ? 0.769 11.592 -11.242 1.00 49.44 305 ASP A O 1
ATOM 2432 N N . LYS A 1 306 ? 0.569 9.381 -11.447 1.00 51.44 306 LYS A N 1
ATOM 2433 C CA . LYS A 1 306 ? -0.152 9.205 -10.172 1.00 51.44 306 LYS A CA 1
ATOM 2434 C C . LYS A 1 306 ? 0.468 8.158 -9.259 1.00 51.44 306 LYS A C 1
ATOM 2436 O O . LYS A 1 306 ? -0.248 7.575 -8.436 1.00 51.44 306 LYS A O 1
ATOM 2441 N N . LEU A 1 307 ? 1.784 7.954 -9.342 1.00 50.62 307 LEU A N 1
ATOM 2442 C CA . LEU A 1 307 ? 2.503 7.233 -8.297 1.00 50.62 307 LEU A CA 1
ATOM 2443 C C . LEU A 1 307 ? 2.396 8.045 -7.001 1.00 50.62 307 LEU A C 1
ATOM 2445 O O . LEU A 1 307 ? 3.126 9.002 -6.759 1.00 50.62 307 LEU A O 1
ATOM 2449 N N . THR A 1 308 ? 1.400 7.722 -6.180 1.00 60.44 308 THR A N 1
ATOM 2450 C CA . THR A 1 308 ? 1.222 8.442 -4.920 1.00 60.44 308 THR A CA 1
ATOM 2451 C C . THR A 1 308 ? 2.409 8.186 -4.011 1.00 60.44 308 THR A C 1
ATOM 2453 O O . THR A 1 308 ? 2.957 7.089 -4.024 1.00 60.44 308 THR A O 1
ATOM 2456 N N . GLU A 1 309 ? 2.786 9.177 -3.211 1.00 53.44 309 GLU A N 1
ATOM 2457 C CA . GLU A 1 309 ? 3.913 9.129 -2.271 1.00 53.44 309 GLU A CA 1
ATOM 2458 C C . GLU A 1 309 ? 3.986 7.794 -1.502 1.00 53.44 309 GLU A C 1
ATOM 2460 O O . GLU A 1 309 ? 5.039 7.177 -1.400 1.00 53.44 309 GLU A O 1
ATOM 2465 N N . ALA A 1 310 ? 2.833 7.245 -1.099 1.00 56.94 310 ALA A N 1
ATOM 2466 C CA . ALA A 1 310 ? 2.712 5.938 -0.449 1.00 56.94 310 ALA A CA 1
ATOM 2467 C C . ALA A 1 310 ? 3.083 4.706 -1.317 1.00 56.94 310 ALA A C 1
ATOM 2469 O O . ALA A 1 310 ? 3.490 3.684 -0.771 1.00 56.94 310 ALA A O 1
ATOM 2470 N N . GLN A 1 311 ? 2.915 4.749 -2.642 1.00 62.69 311 GLN A N 1
ATOM 2471 C CA . GLN A 1 311 ? 3.357 3.700 -3.582 1.00 62.69 311 GLN A CA 1
ATOM 2472 C C . GLN A 1 311 ? 4.846 3.824 -3.893 1.00 62.69 311 GLN A C 1
ATOM 2474 O O . GLN A 1 311 ? 5.553 2.819 -3.904 1.00 62.69 311 GLN A O 1
ATOM 2479 N N . ALA A 1 312 ? 5.320 5.056 -4.067 1.00 61.22 312 ALA A N 1
ATOM 2480 C CA . ALA A 1 312 ? 6.733 5.368 -4.208 1.00 61.22 312 ALA A CA 1
ATOM 2481 C C . ALA A 1 312 ? 7.518 4.856 -2.977 1.00 61.22 312 ALA A C 1
ATOM 2483 O O . ALA A 1 312 ? 8.519 4.153 -3.107 1.00 61.22 312 ALA A O 1
ATOM 2484 N N . LEU A 1 313 ? 6.973 5.082 -1.774 1.00 58.41 313 LEU A N 1
ATOM 2485 C CA . LEU A 1 313 ? 7.504 4.594 -0.497 1.00 58.41 313 LEU A CA 1
ATOM 2486 C C . LEU A 1 313 ? 7.591 3.063 -0.401 1.00 58.41 313 LEU A C 1
ATOM 2488 O O . LEU A 1 313 ? 8.483 2.556 0.271 1.00 58.41 313 LEU A O 1
ATOM 2492 N N . LYS A 1 314 ? 6.695 2.318 -1.066 1.00 65.94 314 LYS A N 1
ATOM 2493 C CA . LYS A 1 314 ? 6.733 0.843 -1.100 1.00 65.94 314 LYS A CA 1
ATOM 2494 C C . LYS A 1 314 ? 7.786 0.290 -2.054 1.00 65.94 314 LYS A C 1
ATOM 2496 O O . LYS A 1 314 ? 8.246 -0.827 -1.847 1.00 65.94 314 LYS A O 1
ATOM 2501 N N . GLN A 1 315 ? 8.153 1.043 -3.091 1.00 65.56 315 GLN A N 1
ATOM 2502 C CA . GLN A 1 315 ? 9.228 0.643 -4.002 1.00 65.56 315 GLN A CA 1
ATOM 2503 C C . GLN A 1 315 ? 10.607 0.767 -3.347 1.00 65.56 315 GLN A C 1
ATOM 2505 O O . GLN A 1 315 ? 11.548 0.088 -3.754 1.00 65.56 315 GLN A O 1
ATOM 2510 N N . ILE A 1 316 ? 10.731 1.590 -2.301 1.00 68.88 316 ILE A N 1
ATOM 2511 C CA . ILE A 1 316 ? 11.917 1.610 -1.450 1.00 68.88 316 ILE A CA 1
ATOM 2512 C C . ILE A 1 316 ? 11.748 0.535 -0.381 1.00 68.88 316 ILE A C 1
ATOM 2514 O O . ILE A 1 316 ? 11.365 0.812 0.755 1.00 68.88 316 ILE A O 1
ATOM 2518 N N . THR A 1 317 ? 12.060 -0.711 -0.728 1.00 72.00 317 THR A N 1
ATOM 2519 C CA . THR A 1 317 ? 12.361 -1.733 0.279 1.00 72.00 317 THR A CA 1
ATOM 2520 C C . THR A 1 317 ? 13.675 -1.362 0.959 1.00 72.00 317 THR A C 1
ATOM 2522 O O . THR A 1 317 ? 14.742 -1.859 0.601 1.00 72.00 317 THR A O 1
ATOM 2525 N N . PHE A 1 318 ? 13.604 -0.423 1.903 1.00 81.88 318 PHE A N 1
ATOM 2526 C CA . PHE A 1 318 ? 14.693 -0.163 2.830 1.00 81.88 318 PHE A CA 1
ATOM 2527 C C . PHE A 1 318 ? 14.746 -1.352 3.799 1.00 81.88 318 PHE A C 1
ATOM 2529 O O . PHE A 1 318 ? 13.705 -1.663 4.383 1.00 81.88 318 PHE A O 1
ATOM 2536 N N . PRO A 1 319 ? 15.892 -2.036 3.953 1.00 84.75 319 PRO A N 1
ATOM 2537 C CA . PRO A 1 319 ? 16.007 -3.164 4.871 1.00 84.75 319 PRO A CA 1
ATOM 2538 C C . PRO A 1 319 ? 15.575 -2.744 6.281 1.00 84.75 319 PRO A C 1
ATOM 2540 O O . PRO A 1 319 ? 16.122 -1.785 6.827 1.00 84.75 319 PRO A O 1
ATOM 2543 N N . GLU A 1 320 ? 14.580 -3.418 6.857 1.00 82.06 320 GLU A N 1
ATOM 2544 C CA . GLU A 1 320 ? 14.267 -3.257 8.278 1.00 82.06 320 GLU A CA 1
ATOM 2545 C C . GLU A 1 320 ? 15.231 -4.127 9.076 1.00 82.06 320 GLU A C 1
ATOM 2547 O O . GLU A 1 320 ? 15.563 -5.231 8.653 1.00 82.06 320 GLU A O 1
ATOM 2552 N N . MET A 1 321 ? 15.773 -3.571 10.158 1.00 79.06 321 MET A N 1
ATOM 2553 C CA . MET A 1 321 ? 16.713 -4.291 11.003 1.00 79.06 321 MET A CA 1
ATOM 2554 C C . MET A 1 321 ? 15.891 -5.166 11.945 1.00 79.06 321 MET A C 1
ATOM 2556 O O . MET A 1 321 ? 15.253 -4.632 12.851 1.00 79.06 321 MET A O 1
ATOM 2560 N N . ASP A 1 322 ? 15.873 -6.475 11.702 1.00 82.62 322 ASP A N 1
ATOM 2561 C CA . ASP A 1 322 ? 15.282 -7.424 12.645 1.00 82.62 322 ASP A CA 1
ATOM 2562 C C . ASP A 1 322 ? 16.085 -7.402 13.953 1.00 82.62 322 ASP A C 1
ATOM 2564 O O . ASP A 1 322 ? 17.315 -7.287 13.918 1.00 82.62 322 ASP A O 1
ATOM 2568 N N . ASP A 1 323 ? 15.406 -7.538 15.095 1.00 78.50 323 ASP A N 1
ATOM 2569 C CA . ASP A 1 323 ? 16.049 -7.492 16.416 1.00 78.50 323 ASP A CA 1
ATOM 2570 C C . ASP A 1 323 ? 17.092 -8.612 16.618 1.00 78.50 323 ASP A C 1
ATOM 2572 O O . ASP A 1 323 ? 18.040 -8.428 17.378 1.00 78.50 323 ASP A O 1
ATOM 2576 N N . ASP A 1 324 ? 16.977 -9.714 15.867 1.00 82.81 324 ASP A N 1
ATOM 2577 C CA . ASP A 1 324 ? 17.878 -10.875 15.936 1.00 82.81 324 ASP A CA 1
ATOM 2578 C C . ASP A 1 324 ? 18.983 -10.879 14.863 1.00 82.81 324 ASP A C 1
ATOM 2580 O O . ASP A 1 324 ? 19.857 -11.751 14.848 1.00 82.81 324 ASP A O 1
ATOM 2584 N N . GLY A 1 325 ? 18.954 -9.946 13.907 1.00 83.31 325 GLY A N 1
ATOM 2585 C CA . GLY A 1 325 ? 19.870 -9.994 12.771 1.00 83.31 325 GLY A CA 1
ATOM 2586 C C . GLY A 1 325 ? 21.219 -9.322 13.053 1.00 83.31 325 GLY A C 1
ATOM 2587 O O . GLY A 1 325 ? 21.299 -8.238 13.627 1.00 83.31 325 GLY A O 1
ATOM 2588 N N . LEU A 1 326 ? 22.311 -9.938 12.585 1.00 87.50 326 LEU A N 1
ATOM 2589 C CA . LEU A 1 326 ? 23.662 -9.391 12.750 1.00 87.50 326 LEU A CA 1
ATOM 2590 C C . LEU A 1 326 ? 23.801 -8.023 12.047 1.00 87.50 326 LEU A C 1
ATOM 2592 O O . LEU A 1 326 ? 23.534 -7.945 10.839 1.00 87.50 326 LEU A O 1
ATOM 2596 N N . PRO A 1 327 ? 24.297 -6.968 12.731 1.00 87.69 327 PRO A N 1
ATOM 2597 C CA . PRO A 1 327 ? 24.421 -5.623 12.159 1.00 87.69 327 PRO A CA 1
ATOM 2598 C C . PRO A 1 327 ? 25.210 -5.572 10.843 1.00 87.69 327 PRO A C 1
ATOM 2600 O O . PRO A 1 327 ? 24.821 -4.873 9.906 1.00 87.69 327 PRO A O 1
ATOM 2603 N N . SER A 1 328 ? 26.271 -6.378 10.727 1.00 87.69 328 SER A N 1
ATOM 2604 C CA . SER A 1 328 ? 27.108 -6.487 9.524 1.00 87.69 328 SER A CA 1
ATOM 2605 C C . SER A 1 328 ? 26.314 -6.864 8.268 1.00 87.69 328 SER A C 1
ATOM 2607 O O . SER A 1 328 ? 26.577 -6.342 7.184 1.00 87.69 328 SER A O 1
ATOM 2609 N N . SER A 1 329 ? 25.296 -7.719 8.409 1.00 89.06 329 SER A N 1
ATOM 2610 C CA . SER A 1 329 ? 24.457 -8.166 7.292 1.00 89.06 329 SER A CA 1
ATOM 2611 C C . SER A 1 329 ? 23.535 -7.064 6.753 1.00 89.06 329 SER A C 1
ATOM 2613 O O . SER A 1 329 ? 23.179 -7.072 5.570 1.00 89.06 329 SER A O 1
ATOM 2615 N N . TYR A 1 330 ? 23.169 -6.093 7.596 1.00 90.44 330 TYR A N 1
ATOM 2616 C CA . TYR A 1 330 ? 22.317 -4.970 7.212 1.00 90.44 330 TYR A CA 1
ATOM 2617 C C . TYR A 1 330 ? 23.102 -3.800 6.642 1.00 90.44 330 TYR A C 1
ATOM 2619 O O . TYR A 1 330 ? 22.633 -3.181 5.688 1.00 90.44 330 TYR A O 1
ATOM 2627 N N . ILE A 1 331 ? 24.297 -3.524 7.169 1.00 92.44 331 ILE A N 1
ATOM 2628 C CA . ILE A 1 331 ? 25.143 -2.414 6.713 1.00 92.44 331 ILE A CA 1
ATOM 2629 C C . ILE A 1 331 ? 25.364 -2.486 5.198 1.00 92.44 331 ILE A C 1
ATOM 2631 O O . ILE A 1 331 ? 25.099 -1.512 4.499 1.00 92.44 331 ILE A O 1
ATOM 2635 N N . ALA A 1 332 ? 25.749 -3.649 4.660 1.00 91.94 332 ALA A N 1
ATOM 2636 C CA . ALA A 1 332 ? 25.971 -3.813 3.220 1.00 91.94 332 ALA A CA 1
ATOM 2637 C C . ALA A 1 332 ? 24.704 -3.538 2.382 1.00 91.94 332 ALA A C 1
ATOM 2639 O O . ALA A 1 332 ? 24.767 -2.908 1.319 1.00 91.94 332 ALA A O 1
ATOM 2640 N N . LYS A 1 333 ? 23.533 -3.968 2.873 1.00 91.50 333 LYS A N 1
ATOM 2641 C CA . LYS A 1 333 ? 22.242 -3.728 2.209 1.00 91.50 333 LYS A CA 1
ATOM 2642 C C . LYS A 1 333 ? 21.865 -2.244 2.243 1.00 91.50 333 LYS A C 1
ATOM 2644 O O . LYS A 1 333 ? 21.402 -1.712 1.234 1.00 91.50 333 LYS A O 1
ATOM 2649 N N . VAL A 1 334 ? 22.090 -1.573 3.374 1.00 91.19 334 VAL A N 1
ATOM 2650 C CA . VAL A 1 334 ? 21.823 -0.138 3.542 1.00 91.19 334 VAL A CA 1
ATOM 2651 C C . VAL A 1 334 ? 22.768 0.701 2.682 1.00 91.19 334 VAL A C 1
ATOM 2653 O O . VAL A 1 334 ? 22.280 1.555 1.947 1.00 91.19 334 VAL A O 1
ATOM 2656 N N . LEU A 1 335 ? 24.074 0.403 2.660 1.00 93.81 335 LEU A N 1
ATOM 2657 C CA . LEU A 1 335 ? 25.043 1.050 1.759 1.00 93.81 335 LEU A CA 1
ATOM 2658 C C . LEU A 1 335 ? 24.630 0.915 0.291 1.00 93.81 335 LEU A C 1
ATOM 2660 O O . LEU A 1 335 ? 24.642 1.892 -0.452 1.00 93.81 335 LEU A O 1
ATOM 2664 N N . THR A 1 336 ? 24.198 -0.278 -0.125 1.00 93.19 336 THR A N 1
ATOM 2665 C CA . THR A 1 336 ? 23.718 -0.510 -1.497 1.00 93.19 336 THR A CA 1
ATOM 2666 C C . THR A 1 336 ? 22.480 0.336 -1.814 1.00 93.19 336 THR A C 1
ATOM 2668 O O . THR A 1 336 ? 22.339 0.849 -2.925 1.00 93.19 336 THR A O 1
ATOM 2671 N N . CYS A 1 337 ? 21.564 0.490 -0.853 1.00 91.56 337 CYS A N 1
ATOM 2672 C CA . CYS A 1 337 ? 20.378 1.329 -1.013 1.00 91.56 337 CYS A CA 1
ATOM 2673 C C . CYS A 1 337 ? 20.743 2.819 -1.099 1.00 91.56 337 CYS A C 1
ATOM 2675 O O . CYS A 1 337 ? 20.254 3.507 -1.996 1.00 91.56 337 CYS A O 1
ATOM 2677 N N . LEU A 1 338 ? 21.619 3.299 -0.212 1.00 91.88 338 LEU A N 1
ATOM 2678 C CA . LEU A 1 338 ? 22.115 4.677 -0.205 1.00 91.88 338 LEU A CA 1
ATOM 2679 C C . LEU A 1 338 ? 22.834 5.017 -1.514 1.00 91.88 338 LEU A C 1
ATOM 2681 O O . LEU A 1 338 ? 22.459 5.988 -2.164 1.00 91.88 338 LEU A O 1
ATOM 2685 N N . GLY A 1 339 ? 23.751 4.162 -1.974 1.00 93.56 339 GLY A N 1
ATOM 2686 C CA . GLY A 1 339 ? 24.474 4.364 -3.232 1.00 93.56 339 GLY A CA 1
ATOM 2687 C C . GLY A 1 339 ? 23.549 4.478 -4.448 1.00 93.56 339 GLY A C 1
ATOM 2688 O O . GLY A 1 339 ? 23.720 5.364 -5.284 1.00 93.56 339 GLY A O 1
ATOM 2689 N N . LYS A 1 340 ? 22.492 3.653 -4.525 1.00 91.56 340 LYS A N 1
ATOM 2690 C CA . LYS A 1 340 ? 21.469 3.774 -5.584 1.00 91.56 340 LYS A CA 1
ATOM 2691 C C . LYS A 1 340 ? 20.749 5.123 -5.546 1.00 91.56 340 LYS A C 1
ATOM 2693 O O . LYS A 1 340 ? 20.409 5.661 -6.599 1.00 91.56 340 LYS A O 1
ATOM 2698 N N . TRP A 1 341 ? 20.475 5.647 -4.354 1.00 91.25 341 TRP A N 1
ATOM 2699 C CA . TRP A 1 341 ? 19.806 6.936 -4.186 1.00 91.25 341 TRP A CA 1
ATOM 2700 C C . TRP A 1 341 ? 20.721 8.121 -4.481 1.00 91.25 341 TRP A C 1
ATOM 2702 O O . TRP A 1 341 ? 20.262 9.054 -5.133 1.00 91.25 341 TRP A O 1
ATOM 2712 N N . GLN A 1 342 ? 21.997 8.056 -4.103 1.00 94.50 342 GLN A N 1
ATOM 2713 C CA . GLN A 1 342 ? 22.996 9.065 -4.468 1.00 94.50 342 GLN A CA 1
ATOM 2714 C C . GLN A 1 342 ? 23.127 9.195 -5.987 1.00 94.50 342 GLN A C 1
ATOM 2716 O O . GLN A 1 342 ? 22.992 10.288 -6.522 1.00 94.50 342 GLN A O 1
ATOM 2721 N N . VAL A 1 343 ? 23.258 8.078 -6.716 1.00 94.31 343 VAL A N 1
ATOM 2722 C CA . VAL A 1 343 ? 23.306 8.107 -8.193 1.00 94.31 343 VAL A CA 1
ATOM 2723 C C . VAL A 1 343 ? 22.051 8.769 -8.773 1.00 94.31 343 VAL A C 1
ATOM 2725 O O . VAL A 1 343 ? 22.147 9.654 -9.620 1.00 94.31 343 VAL A O 1
ATOM 2728 N N . LYS A 1 344 ? 20.860 8.411 -8.271 1.00 91.56 344 LYS A N 1
ATOM 2729 C CA . LYS A 1 344 ? 19.596 9.022 -8.717 1.00 91.56 344 LYS A CA 1
ATOM 2730 C C . LYS A 1 344 ? 19.514 10.521 -8.417 1.00 91.56 344 LYS A C 1
ATOM 2732 O O . LYS A 1 344 ? 19.004 11.269 -9.251 1.00 91.56 344 LYS A O 1
ATOM 2737 N N . MET A 1 345 ? 19.954 10.957 -7.237 1.00 92.19 345 MET A N 1
ATOM 2738 C CA . MET A 1 345 ? 19.942 12.371 -6.847 1.00 92.19 345 MET A CA 1
ATOM 2739 C C . MET A 1 345 ? 20.977 13.175 -7.635 1.00 92.19 345 MET A C 1
ATOM 2741 O O . MET A 1 345 ? 20.650 14.260 -8.115 1.00 92.19 345 MET A O 1
ATOM 2745 N N . GLY A 1 346 ? 22.169 12.621 -7.861 1.00 92.69 346 GLY A N 1
ATOM 2746 C CA . GLY A 1 346 ? 23.188 13.191 -8.740 1.00 92.69 346 GLY A CA 1
ATOM 2747 C C . GLY A 1 346 ? 22.665 13.403 -10.163 1.00 92.69 346 GLY A C 1
ATOM 2748 O O . GLY A 1 346 ? 22.686 14.529 -10.665 1.00 92.69 346 GLY A O 1
ATOM 2749 N N . ASP A 1 347 ? 22.084 12.366 -10.774 1.00 93.88 347 ASP A N 1
ATOM 2750 C CA . ASP A 1 347 ? 21.479 12.446 -12.112 1.00 93.88 347 ASP A CA 1
ATOM 2751 C C . ASP A 1 347 ? 20.373 13.506 -12.184 1.00 93.88 347 ASP A C 1
ATOM 2753 O O . ASP A 1 347 ? 20.270 14.266 -13.153 1.00 93.88 347 ASP A O 1
ATOM 2757 N N . LEU A 1 348 ? 19.517 13.560 -11.160 1.00 92.38 348 LEU A N 1
ATOM 2758 C CA . LEU A 1 348 ? 18.421 14.520 -11.094 1.00 92.38 348 LEU A CA 1
ATOM 2759 C C . LEU A 1 348 ? 18.944 15.953 -10.937 1.00 92.38 348 LEU A C 1
ATOM 2761 O O . LEU A 1 348 ? 18.476 16.852 -11.637 1.00 92.38 348 LEU A O 1
ATOM 2765 N N . SER A 1 349 ? 19.944 16.158 -10.082 1.00 94.94 349 SER A N 1
ATOM 2766 C CA . SER A 1 349 ? 20.614 17.445 -9.878 1.00 94.94 349 SER A CA 1
ATOM 2767 C C . SER A 1 349 ? 21.262 17.950 -11.172 1.00 94.94 349 SER A C 1
ATOM 2769 O O . SER A 1 349 ? 21.063 19.106 -11.565 1.00 94.94 349 SER A O 1
ATOM 2771 N N . MET A 1 350 ? 21.949 17.069 -11.909 1.00 93.81 350 MET A N 1
ATOM 2772 C CA . MET A 1 350 ? 22.535 17.392 -13.215 1.00 93.81 350 MET A CA 1
ATOM 2773 C C . MET A 1 350 ? 21.467 17.766 -14.253 1.00 93.81 350 MET A C 1
ATOM 2775 O O . MET A 1 350 ? 21.621 18.755 -14.978 1.00 93.81 350 MET A O 1
ATOM 2779 N N . LYS A 1 351 ? 20.354 17.024 -14.315 1.00 94.06 351 LYS A N 1
ATOM 2780 C CA . LYS A 1 351 ? 19.227 17.321 -15.221 1.00 94.06 351 LYS A CA 1
ATOM 2781 C C . LYS A 1 351 ? 18.559 18.659 -14.895 1.00 94.06 351 LYS A C 1
ATOM 2783 O O . LYS A 1 351 ? 18.257 19.429 -15.804 1.00 94.06 351 LYS A O 1
ATOM 2788 N N . LEU A 1 352 ? 18.359 18.962 -13.614 1.00 93.19 352 LEU A N 1
ATOM 2789 C CA . LEU A 1 352 ? 17.772 20.232 -13.178 1.00 93.19 352 LEU A CA 1
ATOM 2790 C C . LEU A 1 352 ? 18.706 21.419 -13.465 1.00 93.19 352 LEU A C 1
ATOM 2792 O O . LEU A 1 352 ? 18.241 22.465 -13.917 1.00 93.19 352 LEU A O 1
ATOM 2796 N N . SER A 1 353 ? 20.016 21.241 -13.277 1.00 94.38 353 SER A N 1
ATOM 2797 C CA . SER A 1 353 ? 21.023 22.290 -13.498 1.00 94.38 353 SER A CA 1
ATOM 2798 C C . SER A 1 353 ? 21.263 22.582 -14.983 1.00 94.38 353 SER A C 1
ATOM 2800 O O . SER A 1 353 ? 21.318 23.742 -15.392 1.00 94.38 353 SER A O 1
ATOM 2802 N N . SER A 1 354 ? 21.342 21.542 -15.819 1.00 93.25 354 SER A N 1
ATOM 2803 C CA . SER A 1 354 ? 21.508 21.678 -17.279 1.00 93.25 354 SER A CA 1
ATOM 2804 C C . SER A 1 354 ? 20.277 22.269 -17.974 1.00 93.25 354 SER A C 1
ATOM 2806 O O . SER A 1 354 ? 20.376 22.815 -19.073 1.00 93.25 354 SER A O 1
ATOM 2808 N N . GLY A 1 355 ? 19.113 22.219 -17.322 1.00 87.06 355 GLY A N 1
ATOM 2809 C CA . GLY A 1 355 ? 17.881 22.813 -17.821 1.00 87.06 355 GLY A CA 1
ATOM 2810 C C . GLY A 1 355 ? 17.956 24.329 -18.026 1.00 87.06 355 GLY A C 1
ATOM 2811 O O . GLY A 1 355 ? 17.177 24.847 -18.817 1.00 87.06 355 GLY A O 1
ATOM 2812 N N . GLY A 1 356 ? 18.844 25.069 -17.355 1.00 86.56 356 GLY A N 1
ATOM 2813 C CA . GLY A 1 356 ? 18.980 26.528 -17.528 1.00 86.56 356 GLY A CA 1
ATOM 2814 C C . GLY A 1 356 ? 17.746 27.361 -17.125 1.00 86.56 356 GLY A C 1
ATOM 2815 O O . GLY A 1 356 ? 17.770 28.590 -17.197 1.00 86.56 356 GLY A O 1
ATOM 2816 N N . HIS A 1 357 ? 16.663 26.726 -16.670 1.00 89.62 357 HIS A N 1
ATOM 2817 C CA . HIS A 1 357 ? 15.464 27.404 -16.191 1.00 89.62 357 HIS A CA 1
ATOM 2818 C C . HIS A 1 357 ? 15.689 27.897 -14.762 1.00 89.62 357 HIS A C 1
ATOM 2820 O O . HIS A 1 357 ? 15.820 27.103 -13.832 1.00 89.62 357 HIS A O 1
ATOM 2826 N N . ARG A 1 358 ? 15.676 29.223 -14.570 1.00 90.38 358 ARG A N 1
ATOM 2827 C CA . ARG A 1 358 ? 15.855 29.855 -13.248 1.00 90.38 358 ARG A CA 1
ATOM 2828 C C . ARG A 1 358 ? 14.854 29.351 -12.200 1.00 90.38 358 ARG A C 1
ATOM 2830 O O . ARG A 1 358 ? 15.205 29.274 -11.029 1.00 90.38 358 ARG A O 1
ATOM 2837 N N . SER A 1 359 ? 13.647 28.965 -12.619 1.00 89.56 359 SER A N 1
ATOM 2838 C CA . SER A 1 359 ? 12.606 28.405 -11.746 1.00 89.56 359 SER A CA 1
ATOM 2839 C C . SER A 1 359 ? 12.956 27.034 -11.159 1.00 89.56 359 SER A C 1
ATOM 2841 O O . SER A 1 359 ? 12.404 26.668 -10.126 1.00 89.56 359 SER A O 1
ATOM 2843 N N . LEU A 1 360 ? 13.880 26.283 -11.771 1.00 90.69 360 LEU A N 1
ATOM 2844 C CA . LEU A 1 360 ? 14.312 24.971 -11.279 1.00 90.69 360 LEU A CA 1
ATOM 2845 C C . LEU A 1 360 ? 15.453 25.050 -10.265 1.00 90.69 360 LEU A C 1
ATOM 2847 O O . LEU A 1 360 ? 15.728 24.057 -9.594 1.00 90.69 360 LEU A O 1
ATOM 2851 N N . LYS A 1 361 ? 16.099 26.213 -10.120 1.00 93.12 361 LYS A N 1
ATOM 2852 C CA . LYS A 1 361 ? 17.249 26.383 -9.226 1.00 93.12 361 LYS A CA 1
ATOM 2853 C C . LYS A 1 361 ? 16.960 25.948 -7.777 1.00 93.12 361 LYS A C 1
ATOM 2855 O O . LYS A 1 361 ? 17.730 25.142 -7.268 1.00 93.12 361 LYS A O 1
ATOM 2860 N N . PRO A 1 362 ? 15.831 26.330 -7.143 1.00 93.56 362 PRO A N 1
ATOM 2861 C CA . PRO A 1 362 ? 15.537 25.887 -5.777 1.00 93.56 362 PRO A CA 1
ATOM 2862 C C . PRO A 1 362 ? 15.390 24.367 -5.650 1.00 93.56 362 PRO A C 1
ATOM 2864 O O . PRO A 1 362 ? 15.666 23.799 -4.598 1.00 93.56 362 PRO A O 1
ATOM 2867 N N . LEU A 1 363 ? 14.929 23.697 -6.711 1.00 91.31 363 LEU A N 1
ATOM 2868 C CA . LEU A 1 363 ? 14.771 22.247 -6.722 1.00 91.31 363 LEU A CA 1
ATOM 2869 C C . LEU A 1 363 ? 16.116 21.546 -6.945 1.00 91.31 363 LEU A C 1
ATOM 2871 O O . LEU A 1 363 ? 16.371 20.520 -6.317 1.00 91.31 363 LEU A O 1
ATOM 2875 N N . ALA A 1 364 ? 16.983 22.119 -7.784 1.00 93.50 364 ALA A N 1
ATOM 2876 C CA . ALA A 1 364 ? 18.355 21.656 -7.976 1.00 93.50 364 ALA A CA 1
ATOM 2877 C C . ALA A 1 364 ? 19.164 21.770 -6.676 1.00 93.50 364 ALA A C 1
ATOM 2879 O O . ALA A 1 364 ? 19.779 20.792 -6.257 1.00 93.50 364 ALA A O 1
ATOM 2880 N N . ASP A 1 365 ? 19.077 22.917 -5.994 1.00 93.62 365 ASP A N 1
ATOM 2881 C CA . ASP A 1 365 ? 19.772 23.170 -4.729 1.00 93.62 365 ASP A CA 1
ATOM 2882 C C . ASP A 1 365 ? 19.329 22.166 -3.651 1.00 93.62 365 ASP A C 1
ATOM 2884 O O . ASP A 1 365 ? 20.169 21.517 -3.031 1.00 93.62 365 ASP A O 1
ATOM 2888 N N . LYS A 1 366 ? 18.013 21.937 -3.504 1.00 94.25 366 LYS A N 1
ATOM 2889 C CA . LYS A 1 366 ? 17.471 20.915 -2.586 1.00 94.25 366 LYS A CA 1
ATOM 2890 C C . LYS A 1 366 ? 17.926 19.501 -2.936 1.00 94.25 366 LYS A C 1
ATOM 2892 O O . LYS A 1 366 ? 18.234 18.719 -2.043 1.00 94.25 366 LYS A O 1
ATOM 2897 N N . THR A 1 367 ? 17.971 19.165 -4.224 1.00 92.12 367 THR A N 1
ATOM 2898 C CA . THR A 1 367 ? 18.433 17.845 -4.682 1.00 92.12 367 THR A CA 1
ATOM 2899 C C . THR A 1 367 ? 19.919 17.653 -4.366 1.00 92.12 367 THR A C 1
ATOM 2901 O O . THR A 1 367 ? 20.306 16.598 -3.871 1.00 92.12 367 THR A O 1
ATOM 2904 N N . SER A 1 368 ? 20.744 18.684 -4.578 1.00 94.38 368 SER A N 1
ATOM 2905 C CA . SER A 1 368 ? 22.168 18.665 -4.226 1.00 94.38 368 SER A CA 1
ATOM 2906 C C . SER A 1 368 ? 22.398 18.587 -2.716 1.00 94.38 368 SER A C 1
ATOM 2908 O O . SER A 1 368 ? 23.300 17.881 -2.275 1.00 94.38 368 SER A O 1
ATOM 2910 N N . GLU A 1 369 ? 21.590 19.281 -1.916 1.00 95.19 369 GLU A N 1
ATOM 2911 C CA . GLU A 1 369 ? 21.656 19.198 -0.457 1.00 95.19 369 GLU A CA 1
ATOM 2912 C C . GLU A 1 369 ? 21.347 17.777 0.031 1.00 95.19 369 GLU A C 1
ATOM 2914 O O . GLU A 1 369 ? 22.099 17.228 0.832 1.00 95.19 369 GLU A O 1
ATOM 2919 N N . ARG A 1 370 ? 20.296 17.143 -0.507 1.00 93.75 370 ARG A N 1
ATOM 2920 C CA . ARG A 1 370 ? 19.959 15.754 -0.161 1.00 93.75 370 ARG A CA 1
ATOM 2921 C C . ARG A 1 370 ? 21.036 14.760 -0.581 1.00 93.75 370 ARG A C 1
ATOM 2923 O O . ARG A 1 370 ? 21.324 13.836 0.173 1.00 93.75 370 ARG A O 1
ATOM 2930 N N . ASP A 1 371 ? 21.647 14.949 -1.747 1.00 94.38 371 ASP A N 1
ATOM 2931 C CA . ASP A 1 371 ? 22.764 14.113 -2.197 1.00 94.38 371 ASP A CA 1
ATOM 2932 C C . ASP A 1 371 ? 23.947 14.162 -1.209 1.00 94.38 371 ASP A C 1
ATOM 2934 O O . ASP A 1 371 ? 24.483 13.121 -0.822 1.00 94.38 371 ASP A O 1
ATOM 2938 N N . LYS A 1 372 ? 24.273 15.356 -0.689 1.00 95.88 372 LYS A N 1
ATOM 2939 C CA . LYS A 1 372 ? 25.280 15.524 0.374 1.00 95.88 372 LYS A CA 1
ATOM 2940 C C . LYS A 1 372 ? 24.879 14.813 1.666 1.00 95.88 372 LYS A C 1
ATOM 2942 O O . LYS A 1 372 ? 25.691 14.080 2.220 1.00 95.88 372 LYS A O 1
ATOM 2947 N N . SER A 1 373 ? 23.631 14.954 2.118 1.00 95.31 373 SER A N 1
ATOM 2948 C CA . SER A 1 373 ? 23.149 14.265 3.327 1.00 95.31 373 SER A CA 1
ATOM 2949 C C . SER A 1 373 ? 23.198 12.735 3.196 1.00 95.31 373 SER A C 1
ATOM 2951 O O . SER A 1 373 ? 23.549 12.039 4.152 1.00 95.31 373 SER A O 1
ATOM 2953 N N . LEU A 1 374 ? 22.901 12.190 2.010 1.00 94.31 374 LEU A N 1
ATOM 2954 C CA . LEU A 1 374 ? 23.052 10.758 1.724 1.00 94.31 374 LEU A CA 1
ATOM 2955 C C . LEU A 1 374 ? 24.528 10.322 1.718 1.00 94.31 374 LEU A C 1
ATOM 2957 O O . LEU A 1 374 ? 24.839 9.222 2.185 1.00 94.31 374 LEU A O 1
ATOM 2961 N N . ALA A 1 375 ? 25.436 11.175 1.232 1.00 95.50 375 ALA A N 1
ATOM 2962 C CA . ALA A 1 375 ? 26.878 10.933 1.283 1.00 95.50 375 ALA A CA 1
ATOM 2963 C C . ALA A 1 375 ? 27.416 10.900 2.713 1.00 95.50 375 ALA A C 1
ATOM 2965 O O . ALA A 1 375 ? 28.110 9.949 3.067 1.00 95.50 375 ALA A O 1
ATOM 2966 N N . GLU A 1 376 ? 27.006 11.842 3.560 1.00 96.56 376 GLU A N 1
ATOM 2967 C CA . GLU A 1 376 ? 27.369 11.848 4.981 1.00 96.56 376 GLU A CA 1
ATOM 2968 C C . GLU A 1 376 ? 26.868 10.591 5.709 1.00 96.56 376 GLU A C 1
ATOM 2970 O O . GLU A 1 376 ? 27.584 10.011 6.526 1.00 96.56 376 GLU A O 1
ATOM 2975 N N . CYS A 1 377 ? 25.645 10.129 5.411 1.00 95.25 377 CYS A N 1
ATOM 2976 C CA . CYS A 1 377 ? 25.131 8.873 5.970 1.00 95.25 377 CYS A CA 1
ATOM 2977 C C . CYS A 1 377 ? 25.964 7.670 5.510 1.00 95.25 377 CYS A C 1
ATOM 2979 O O . CYS A 1 377 ? 26.242 6.775 6.305 1.00 95.25 377 CYS A O 1
ATOM 2981 N N . THR A 1 378 ? 26.372 7.657 4.240 1.00 96.31 378 THR A N 1
ATOM 2982 C CA . THR A 1 378 ? 27.186 6.589 3.643 1.00 96.31 378 THR A CA 1
ATOM 2983 C C . THR A 1 378 ? 28.579 6.524 4.266 1.00 96.31 378 THR A C 1
ATOM 2985 O O . THR A 1 378 ? 29.034 5.436 4.617 1.00 96.31 378 THR A O 1
ATOM 2988 N N . GLU A 1 379 ? 29.223 7.674 4.464 1.00 97.12 379 GLU A N 1
ATOM 2989 C CA . GLU A 1 379 ? 30.537 7.793 5.104 1.00 97.12 379 GLU A CA 1
ATOM 2990 C C . GLU A 1 379 ? 30.497 7.307 6.557 1.00 97.12 379 GLU A C 1
ATOM 2992 O O . GLU A 1 3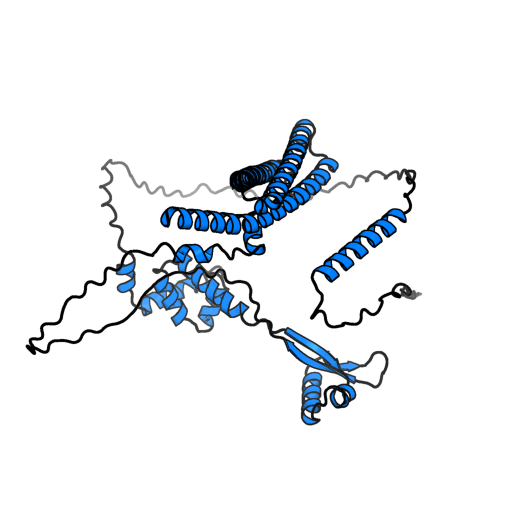79 ? 31.228 6.383 6.912 1.00 97.12 379 GLU A O 1
ATOM 2997 N N . LYS A 1 380 ? 29.553 7.811 7.365 1.00 96.69 380 LYS A N 1
ATOM 2998 C CA . LYS A 1 380 ? 29.378 7.371 8.763 1.00 96.69 380 LYS A CA 1
ATOM 2999 C C . LYS A 1 380 ? 29.125 5.871 8.876 1.00 96.69 380 LYS A C 1
ATOM 3001 O O . LYS A 1 380 ? 29.622 5.213 9.789 1.00 96.69 380 LYS A O 1
ATOM 3006 N N . LEU A 1 381 ? 28.339 5.309 7.957 1.00 95.31 381 LEU A N 1
ATOM 3007 C CA . LEU A 1 381 ? 28.069 3.876 7.959 1.00 95.31 381 LEU A CA 1
ATOM 3008 C C . LEU A 1 381 ? 29.304 3.058 7.569 1.00 95.31 381 LEU A C 1
ATOM 3010 O O . LEU A 1 381 ? 29.516 1.982 8.125 1.00 95.31 381 LEU A O 1
ATOM 3014 N N . ALA A 1 382 ? 30.116 3.559 6.636 1.00 94.69 382 ALA A N 1
ATOM 3015 C CA . ALA A 1 382 ? 31.373 2.931 6.250 1.00 94.69 382 ALA A CA 1
ATOM 3016 C C . ALA A 1 382 ? 32.395 2.956 7.399 1.00 94.69 382 ALA A C 1
ATOM 3018 O O . ALA A 1 382 ? 33.015 1.927 7.662 1.00 94.69 382 ALA A O 1
ATOM 3019 N N . GLU A 1 383 ? 32.511 4.071 8.127 1.00 95.69 383 GLU A N 1
ATOM 3020 C CA . GLU A 1 383 ? 33.355 4.194 9.326 1.00 95.69 383 GLU A CA 1
ATOM 3021 C C . GLU A 1 383 ? 32.929 3.228 10.440 1.00 95.69 383 GLU A C 1
ATOM 3023 O O . GLU A 1 383 ? 33.755 2.516 11.014 1.00 95.69 383 GLU A O 1
ATOM 3028 N N . LEU A 1 384 ? 31.626 3.136 10.724 1.00 94.12 384 LEU A N 1
ATOM 3029 C CA . LEU A 1 384 ? 31.118 2.170 11.703 1.00 94.12 384 LEU A CA 1
ATOM 3030 C C . LEU A 1 384 ? 31.326 0.725 11.256 1.00 94.12 384 LEU A C 1
ATOM 3032 O O . LEU A 1 384 ? 31.554 -0.148 12.094 1.00 94.12 384 LEU A O 1
ATOM 3036 N N . ASN A 1 385 ? 31.257 0.456 9.952 1.00 94.19 385 ASN A N 1
ATOM 3037 C CA . ASN A 1 385 ? 31.514 -0.872 9.417 1.00 94.19 385 ASN A CA 1
ATOM 3038 C C . ASN A 1 385 ? 32.979 -1.273 9.590 1.00 94.19 385 ASN A C 1
ATOM 3040 O O . ASN A 1 385 ? 33.255 -2.365 10.075 1.00 94.19 385 ASN A O 1
ATOM 3044 N N . THR A 1 386 ? 33.921 -0.398 9.228 1.00 94.69 386 THR A N 1
ATOM 3045 C CA . THR A 1 386 ? 35.355 -0.680 9.385 1.00 94.69 386 THR A CA 1
ATOM 3046 C C . THR A 1 386 ? 35.714 -0.848 10.857 1.00 94.69 386 THR A C 1
ATOM 3048 O O . THR A 1 386 ? 36.373 -1.824 11.213 1.00 94.69 386 THR A O 1
ATOM 3051 N N . HIS A 1 387 ? 35.199 0.018 11.734 1.00 94.19 387 HIS A N 1
ATOM 3052 C CA . HIS A 1 387 ? 35.404 -0.106 13.175 1.00 94.19 387 HIS A CA 1
ATOM 3053 C C . HIS A 1 387 ? 34.788 -1.398 13.740 1.00 94.19 387 HIS A C 1
ATOM 3055 O O . HIS A 1 387 ? 35.434 -2.115 14.505 1.00 94.19 387 HIS A O 1
ATOM 3061 N N . GLY A 1 388 ? 33.561 -1.736 13.331 1.00 91.25 388 GLY A N 1
ATOM 3062 C CA . GLY A 1 388 ? 32.861 -2.947 13.759 1.00 91.25 388 GLY A CA 1
ATOM 3063 C C . GLY A 1 388 ? 33.506 -4.243 13.264 1.00 91.25 388 GLY A C 1
ATOM 3064 O O . GLY A 1 388 ? 33.509 -5.232 13.994 1.00 91.25 388 GLY A O 1
ATOM 3065 N N . ILE A 1 389 ? 34.105 -4.242 12.070 1.00 90.50 389 ILE A N 1
ATOM 3066 C CA . ILE A 1 389 ? 34.879 -5.377 11.545 1.00 90.50 389 ILE A CA 1
ATOM 3067 C C . ILE A 1 389 ? 36.180 -5.564 12.339 1.00 90.50 389 ILE A C 1
ATOM 3069 O O . ILE A 1 389 ? 36.534 -6.696 12.659 1.00 90.50 389 ILE A O 1
ATOM 3073 N N . CYS A 1 390 ? 36.876 -4.477 12.684 1.00 88.88 390 CYS A N 1
ATOM 3074 C CA . CYS A 1 390 ? 38.156 -4.544 13.395 1.00 88.88 390 CYS A CA 1
ATOM 3075 C C . CYS A 1 390 ? 38.014 -4.867 14.890 1.00 88.88 390 CYS A C 1
ATOM 3077 O O . CYS A 1 390 ? 38.843 -5.587 15.445 1.00 88.88 390 CYS A O 1
ATOM 3079 N N . HIS A 1 391 ? 36.991 -4.321 15.552 1.00 92.50 391 HIS A N 1
ATOM 3080 C CA . HIS A 1 391 ? 36.870 -4.335 17.017 1.00 92.50 391 HIS A CA 1
ATOM 3081 C C . HIS A 1 391 ? 35.601 -5.025 17.536 1.00 92.50 391 HIS A C 1
ATOM 3083 O O . HIS A 1 391 ? 35.412 -5.131 18.748 1.00 92.50 391 HIS A O 1
ATOM 3089 N N . GLY A 1 392 ? 34.730 -5.498 16.644 1.00 93.19 392 GLY A N 1
ATOM 3090 C CA . GLY A 1 392 ? 33.413 -6.021 16.994 1.00 93.19 392 GLY A CA 1
ATOM 3091 C C . GLY A 1 392 ? 32.352 -4.926 17.182 1.00 93.19 392 GLY A C 1
ATOM 3092 O O . GLY A 1 392 ? 32.627 -3.748 17.439 1.00 93.19 392 GLY A O 1
ATOM 3093 N N . PHE A 1 393 ? 31.083 -5.316 17.055 1.00 92.38 393 PHE A N 1
ATOM 3094 C CA . PHE A 1 393 ? 29.947 -4.416 17.263 1.00 92.38 393 PHE A CA 1
ATOM 3095 C C . PHE A 1 393 ? 29.557 -4.378 18.743 1.00 92.38 393 PHE A C 1
ATOM 3097 O O . PHE A 1 393 ? 28.904 -5.287 19.247 1.00 92.38 393 PHE A O 1
ATOM 3104 N N . THR A 1 394 ? 29.937 -3.304 19.434 1.00 93.69 394 THR A N 1
ATOM 3105 C CA . THR A 1 394 ? 29.479 -3.022 20.800 1.00 93.69 394 THR A CA 1
ATOM 3106 C C . THR A 1 394 ? 28.004 -2.599 20.802 1.00 93.69 394 THR A C 1
ATOM 3108 O O . THR A 1 394 ? 27.474 -2.157 19.779 1.00 93.69 394 THR A O 1
ATOM 3111 N N . ALA A 1 395 ? 27.341 -2.652 21.963 1.00 90.81 395 ALA A N 1
ATOM 3112 C CA . ALA A 1 395 ? 25.970 -2.147 22.117 1.00 90.81 395 ALA A CA 1
ATOM 3113 C C . ALA A 1 395 ? 25.835 -0.663 21.713 1.00 90.81 395 ALA A C 1
ATOM 3115 O O . ALA A 1 395 ? 24.812 -0.254 21.165 1.00 90.81 395 ALA A O 1
ATOM 3116 N N . LYS A 1 396 ? 26.897 0.132 21.914 1.00 93.25 396 LYS A N 1
ATOM 3117 C CA . LYS A 1 396 ? 26.965 1.529 21.467 1.00 93.25 396 LYS A CA 1
ATOM 3118 C C . LYS A 1 396 ? 26.977 1.637 19.938 1.00 93.25 396 LYS A C 1
ATOM 3120 O O . LYS A 1 396 ? 26.218 2.421 19.383 1.00 93.25 396 LYS A O 1
ATOM 3125 N N . HIS A 1 397 ? 27.762 0.809 19.244 1.00 90.62 397 HIS A N 1
ATOM 3126 C CA . HIS A 1 397 ? 27.742 0.784 17.776 1.00 90.62 397 HIS A CA 1
ATOM 3127 C C . HIS A 1 397 ? 26.361 0.383 17.245 1.00 90.62 397 HIS A C 1
ATOM 3129 O O . HIS A 1 397 ? 25.905 0.928 16.249 1.00 90.62 397 HIS A O 1
ATOM 3135 N N . GLN A 1 398 ? 25.663 -0.541 17.911 1.00 87.75 398 GLN A N 1
ATOM 3136 C CA . GLN A 1 398 ? 24.319 -0.952 17.496 1.00 87.75 398 GLN A CA 1
ATOM 3137 C C . GLN A 1 398 ? 23.285 0.177 17.629 1.00 87.75 398 GLN A C 1
ATOM 3139 O O . GLN A 1 398 ? 22.451 0.342 16.737 1.00 87.75 398 GLN A O 1
ATOM 3144 N N . SER A 1 399 ? 23.335 0.980 18.697 1.00 90.56 399 SER A N 1
ATOM 3145 C CA . SER A 1 399 ? 22.433 2.132 18.849 1.00 90.56 399 SER A CA 1
ATOM 3146 C C . SER A 1 399 ? 22.752 3.256 17.855 1.00 90.56 399 SER A C 1
ATOM 3148 O O . SER A 1 399 ? 21.834 3.850 17.278 1.00 90.56 399 SER A O 1
ATOM 3150 N N . GLU A 1 400 ? 24.037 3.502 17.585 1.00 92.62 400 GLU A N 1
ATOM 3151 C CA . GLU A 1 400 ? 24.491 4.434 16.546 1.00 92.62 400 GLU A CA 1
ATOM 3152 C C . GLU A 1 400 ? 24.037 3.972 15.149 1.00 92.62 400 GLU A C 1
ATOM 3154 O O . GLU A 1 400 ? 23.459 4.761 14.399 1.00 92.62 400 GLU A O 1
ATOM 3159 N N . LEU A 1 401 ? 24.169 2.679 14.831 1.00 91.19 401 LEU A N 1
ATOM 3160 C CA . LEU A 1 401 ? 23.670 2.088 13.584 1.00 91.19 401 LEU A CA 1
ATOM 3161 C C . LEU A 1 401 ? 22.150 2.214 13.445 1.00 91.19 401 LEU A C 1
ATOM 3163 O O . LEU A 1 401 ? 21.678 2.620 12.384 1.00 91.19 401 LEU A O 1
ATOM 3167 N N . LYS A 1 402 ? 21.374 1.927 14.503 1.00 90.44 402 LYS A N 1
ATOM 3168 C CA . LYS A 1 402 ? 19.911 2.132 14.511 1.00 90.44 402 LYS A CA 1
ATOM 3169 C C . LYS A 1 402 ? 19.565 3.585 14.175 1.00 90.44 402 LYS A C 1
ATOM 3171 O O . LYS A 1 402 ? 18.710 3.838 13.326 1.00 90.44 402 LYS A O 1
ATOM 3176 N N . THR A 1 403 ? 20.274 4.535 14.780 1.00 93.56 403 THR A N 1
ATOM 3177 C CA . THR A 1 403 ? 20.067 5.971 14.545 1.00 93.56 403 THR A CA 1
ATOM 3178 C C . THR A 1 403 ? 20.381 6.355 13.098 1.00 93.56 403 THR A C 1
ATOM 3180 O O . THR A 1 403 ? 19.548 6.978 12.436 1.00 93.56 403 THR A O 1
ATOM 3183 N N . ILE A 1 404 ? 21.530 5.924 12.566 1.00 92.75 404 ILE A N 1
ATOM 3184 C CA . ILE A 1 404 ? 21.931 6.226 11.183 1.00 92.75 404 ILE A CA 1
ATOM 3185 C C . ILE A 1 404 ? 20.999 5.550 10.177 1.00 92.75 404 ILE A C 1
ATOM 3187 O O . ILE A 1 404 ? 20.684 6.149 9.152 1.00 92.75 404 ILE A O 1
ATOM 3191 N N . PHE A 1 405 ? 20.498 4.344 10.450 1.00 91.00 405 PHE A N 1
ATOM 3192 C CA . PHE A 1 405 ? 19.533 3.679 9.571 1.00 91.00 405 PHE A CA 1
ATOM 3193 C C . PHE A 1 405 ? 18.201 4.426 9.525 1.00 91.00 405 PHE A C 1
ATOM 3195 O O . PHE A 1 405 ? 17.645 4.608 8.441 1.00 91.00 405 PHE A O 1
ATOM 3202 N N . HIS A 1 406 ? 17.694 4.895 10.668 1.00 90.19 406 HIS A N 1
ATOM 3203 C CA . HIS A 1 406 ? 16.484 5.716 10.698 1.00 90.19 406 HIS A CA 1
ATOM 3204 C C . HIS A 1 406 ? 16.678 7.042 9.958 1.00 90.19 406 HIS A C 1
ATOM 3206 O O . HIS A 1 406 ? 15.808 7.417 9.168 1.00 90.19 406 HIS A O 1
ATOM 3212 N N . GLN A 1 407 ? 17.824 7.701 10.149 1.00 93.56 407 GLN A N 1
ATOM 3213 C CA . GLN A 1 407 ? 18.177 8.919 9.420 1.00 93.56 407 GLN A CA 1
ATOM 3214 C C . GLN A 1 407 ? 18.273 8.656 7.910 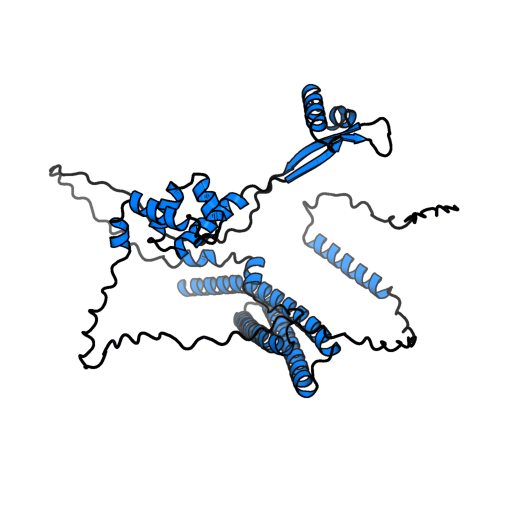1.00 93.56 407 GLN A C 1
ATOM 3216 O O . GLN A 1 407 ? 17.609 9.323 7.127 1.00 93.56 407 GLN A O 1
ATOM 3221 N N . SER A 1 408 ? 18.997 7.615 7.500 1.00 89.25 408 SER A N 1
ATOM 3222 C CA . SER A 1 408 ? 19.135 7.187 6.101 1.00 89.25 408 SER A CA 1
ATOM 3223 C C . SER A 1 408 ? 17.780 6.888 5.459 1.00 89.25 408 SER A C 1
ATOM 3225 O O . SER A 1 408 ? 17.507 7.314 4.338 1.00 89.25 408 SER A O 1
ATOM 3227 N N . LYS A 1 409 ? 16.894 6.189 6.182 1.00 89.81 409 LYS A N 1
ATOM 3228 C CA . LYS A 1 409 ? 15.526 5.907 5.734 1.00 89.81 409 LYS A CA 1
ATOM 3229 C C . LYS A 1 409 ? 14.747 7.206 5.540 1.00 89.81 409 LYS A C 1
ATOM 3231 O O . LYS A 1 409 ? 14.066 7.328 4.529 1.00 89.81 409 LYS A O 1
ATOM 3236 N N . ALA A 1 410 ? 14.845 8.165 6.462 1.00 90.94 410 ALA A N 1
ATOM 3237 C CA . ALA A 1 410 ? 14.197 9.470 6.326 1.00 90.94 410 ALA A CA 1
ATOM 3238 C C . ALA A 1 410 ? 14.725 10.250 5.108 1.00 90.94 410 ALA A C 1
ATOM 3240 O O . ALA A 1 410 ? 13.925 10.705 4.293 1.00 90.94 410 ALA A O 1
ATOM 3241 N N . GLU A 1 411 ? 16.043 10.303 4.909 1.00 89.94 411 GLU A N 1
ATOM 3242 C CA . GLU A 1 411 ? 16.649 10.992 3.761 1.00 89.94 411 GLU A CA 1
ATOM 3243 C C . GLU A 1 411 ? 16.264 10.351 2.419 1.00 89.94 411 GLU A C 1
ATOM 3245 O O . GLU A 1 411 ? 15.916 11.056 1.471 1.00 89.94 411 GLU A O 1
ATOM 3250 N N . CYS A 1 412 ? 16.223 9.016 2.326 1.00 87.38 412 CYS A N 1
ATOM 3251 C CA . CYS A 1 412 ? 15.734 8.333 1.123 1.00 87.38 412 CYS A CA 1
ATOM 3252 C C . CYS A 1 412 ? 14.258 8.649 0.821 1.00 87.38 412 CYS A C 1
ATOM 3254 O O . CYS A 1 412 ? 13.869 8.693 -0.347 1.00 87.38 412 CYS A O 1
ATOM 3256 N N . ARG A 1 413 ? 13.425 8.862 1.850 1.00 87.56 413 ARG A N 1
ATOM 3257 C CA . ARG A 1 413 ? 12.018 9.258 1.666 1.00 87.56 413 ARG A CA 1
ATOM 3258 C C . ARG A 1 413 ? 11.909 10.675 1.119 1.00 87.56 413 ARG A C 1
ATOM 3260 O O . ARG A 1 413 ? 11.201 10.883 0.140 1.00 87.56 413 ARG A O 1
ATOM 3267 N N . GLU A 1 414 ? 12.646 11.617 1.692 1.00 89.00 414 GLU A N 1
ATOM 3268 C CA . GLU A 1 414 ? 12.677 12.999 1.204 1.00 89.00 414 GLU A CA 1
ATOM 3269 C C . GLU A 1 414 ? 13.212 13.079 -0.235 1.00 89.00 414 GLU A C 1
ATOM 3271 O O . GLU A 1 414 ? 12.618 13.739 -1.092 1.00 89.00 414 GLU A O 1
ATOM 3276 N N . ALA A 1 415 ? 14.277 12.332 -0.547 1.00 86.69 415 ALA A N 1
ATOM 3277 C CA . ALA A 1 415 ? 14.837 12.220 -1.895 1.00 86.69 415 ALA A CA 1
ATOM 3278 C C . ALA A 1 415 ? 13.806 11.706 -2.918 1.00 86.69 415 ALA A C 1
ATOM 3280 O O . ALA A 1 415 ? 13.681 12.240 -4.023 1.00 86.69 415 ALA A O 1
ATOM 3281 N N . LEU A 1 416 ? 13.011 10.704 -2.542 1.00 87.56 416 LEU A N 1
ATOM 3282 C CA . LEU A 1 416 ? 11.925 10.177 -3.366 1.00 87.56 416 LEU A CA 1
ATOM 3283 C C . LEU A 1 416 ? 10.800 11.196 -3.582 1.00 87.56 416 LEU A C 1
ATOM 3285 O O . LEU A 1 416 ? 10.279 11.315 -4.698 1.00 87.56 416 LEU A O 1
ATOM 3289 N N . CYS A 1 417 ? 10.425 11.941 -2.542 1.00 88.25 417 CYS A N 1
ATOM 3290 C CA . CYS A 1 417 ? 9.428 13.004 -2.646 1.00 88.25 417 CYS A CA 1
ATOM 3291 C C . CYS A 1 417 ? 9.907 14.113 -3.593 1.00 88.25 417 CYS A C 1
ATOM 3293 O O . CYS A 1 417 ? 9.146 14.567 -4.451 1.00 88.25 417 CYS A O 1
ATOM 3295 N N . LEU A 1 418 ? 11.184 14.498 -3.511 1.00 87.69 418 LEU A N 1
ATOM 3296 C CA . LEU A 1 418 ? 11.795 15.439 -4.451 1.00 87.69 418 LEU A CA 1
ATOM 3297 C C . LEU A 1 418 ? 11.809 14.897 -5.880 1.00 87.69 418 LEU A C 1
ATOM 3299 O O . LEU A 1 418 ? 11.413 15.619 -6.795 1.00 87.69 418 LEU A O 1
ATOM 3303 N N . GLN A 1 419 ? 12.190 13.632 -6.080 1.00 88.12 419 GLN A N 1
ATOM 3304 C CA . GLN A 1 419 ? 12.181 12.997 -7.400 1.00 88.12 419 GLN A CA 1
ATOM 3305 C C . GLN A 1 419 ? 10.782 13.010 -8.023 1.00 88.12 419 GLN A C 1
ATOM 3307 O O . GLN A 1 419 ? 10.620 13.419 -9.173 1.00 88.12 419 GLN A O 1
ATOM 3312 N N . SER A 1 420 ? 9.772 12.617 -7.244 1.00 88.00 420 SER A N 1
ATOM 3313 C CA . SER A 1 420 ? 8.373 12.553 -7.685 1.00 88.00 420 SER A CA 1
ATOM 3314 C C . SER A 1 420 ? 7.834 13.927 -8.084 1.00 88.00 420 SER A C 1
ATOM 3316 O O . SER A 1 420 ? 7.004 14.031 -8.982 1.00 88.00 420 SER A O 1
ATOM 3318 N N . ARG A 1 421 ? 8.332 15.000 -7.456 1.00 88.62 421 ARG A N 1
ATOM 3319 C CA . ARG A 1 421 ? 8.013 16.377 -7.847 1.00 88.62 421 ARG A CA 1
ATOM 3320 C C . ARG A 1 421 ? 8.804 16.804 -9.080 1.00 88.62 421 ARG A C 1
ATOM 3322 O O . ARG A 1 421 ? 8.222 17.364 -9.992 1.00 88.62 421 ARG A O 1
ATOM 3329 N N . ALA A 1 422 ? 10.108 16.550 -9.133 1.00 88.12 422 ALA A N 1
ATOM 3330 C CA . ALA A 1 422 ? 10.991 17.062 -10.179 1.00 88.12 422 ALA A CA 1
ATOM 3331 C C . ALA A 1 422 ? 10.750 16.444 -11.564 1.00 88.12 422 ALA A C 1
ATOM 3333 O O . ALA A 1 422 ? 10.827 17.148 -12.574 1.00 88.12 422 ALA A O 1
ATOM 3334 N N . VAL A 1 423 ? 10.463 15.141 -11.624 1.00 89.44 423 VAL A N 1
ATOM 3335 C CA . VAL A 1 423 ? 10.354 14.402 -12.892 1.00 89.44 423 VAL A CA 1
ATOM 3336 C C . VAL A 1 423 ? 9.221 14.929 -13.791 1.00 89.44 423 VAL A C 1
ATOM 3338 O O . VAL A 1 423 ? 9.517 15.244 -14.947 1.00 89.44 423 VAL A O 1
ATOM 3341 N N . PRO A 1 424 ? 7.975 15.131 -13.310 1.00 89.69 424 PRO A N 1
ATOM 3342 C CA . PRO A 1 424 ? 6.907 15.709 -14.131 1.00 89.69 424 PRO A CA 1
ATOM 3343 C C . PRO A 1 424 ? 7.235 17.111 -14.660 1.00 89.69 424 PRO A C 1
ATOM 3345 O O . PRO A 1 424 ? 6.969 17.416 -15.823 1.00 89.69 424 PRO A O 1
ATOM 3348 N N . PHE A 1 425 ? 7.882 17.957 -13.847 1.00 89.19 425 PHE A N 1
ATOM 3349 C CA . PHE A 1 425 ? 8.314 19.289 -14.287 1.00 89.19 425 PHE A CA 1
ATOM 3350 C C . PHE A 1 425 ? 9.355 19.210 -15.411 1.00 89.19 425 PHE A C 1
ATOM 3352 O O . PHE A 1 425 ? 9.236 19.921 -16.410 1.00 89.19 425 PHE A O 1
ATOM 3359 N N . LEU A 1 426 ? 10.353 18.330 -15.282 1.00 90.06 426 LEU A N 1
ATOM 3360 C CA . LEU A 1 426 ? 11.355 18.105 -16.328 1.00 90.06 426 LEU A CA 1
ATOM 3361 C C . LEU A 1 426 ? 10.722 17.567 -17.615 1.00 90.06 426 LEU A C 1
ATOM 3363 O O . LEU A 1 426 ? 11.070 18.021 -18.707 1.00 90.06 426 LEU A O 1
ATOM 3367 N N . LYS A 1 427 ? 9.770 16.637 -17.492 1.00 91.75 427 LYS A N 1
ATOM 3368 C CA . LYS A 1 427 ? 9.013 16.087 -18.621 1.00 91.75 427 LYS A CA 1
ATOM 3369 C C . LYS A 1 427 ? 8.255 17.187 -19.362 1.00 91.75 427 LYS A C 1
ATOM 3371 O O . LYS A 1 427 ? 8.405 17.312 -20.576 1.00 91.75 427 LYS A O 1
ATOM 3376 N N . HIS A 1 428 ? 7.541 18.041 -18.630 1.00 92.56 428 HIS A N 1
ATOM 3377 C CA . HIS A 1 428 ? 6.823 19.177 -19.204 1.00 92.56 428 HIS A CA 1
ATOM 3378 C C . HIS A 1 428 ? 7.761 20.143 -19.941 1.00 92.56 428 HIS A C 1
ATOM 3380 O O . HIS A 1 428 ? 7.503 20.504 -21.086 1.00 92.56 428 HIS A O 1
ATOM 3386 N N . ILE A 1 429 ? 8.889 20.519 -19.330 1.00 91.69 429 ILE A N 1
ATOM 3387 C CA . ILE A 1 429 ? 9.875 21.413 -19.959 1.00 91.69 429 ILE A CA 1
ATOM 3388 C C . ILE A 1 429 ? 10.439 20.801 -21.246 1.00 91.69 429 ILE A C 1
ATOM 3390 O O . ILE A 1 429 ? 10.547 21.485 -22.265 1.00 91.69 429 ILE A O 1
ATOM 3394 N N . ASN A 1 430 ? 10.772 19.511 -21.229 1.00 91.50 430 ASN A N 1
ATOM 3395 C CA . ASN A 1 430 ? 11.262 18.816 -22.416 1.00 91.50 430 ASN A CA 1
ATOM 3396 C C . ASN A 1 430 ? 10.195 18.734 -23.515 1.00 91.50 430 ASN A C 1
ATOM 3398 O O . ASN A 1 430 ? 10.525 18.903 -24.689 1.00 91.50 430 ASN A O 1
ATOM 3402 N N . GLN A 1 431 ? 8.925 18.542 -23.153 1.00 94.44 431 GLN A N 1
ATOM 3403 C CA . GLN A 1 431 ? 7.811 18.565 -24.099 1.00 94.44 431 GLN A CA 1
ATOM 3404 C C . GLN A 1 431 ? 7.649 19.947 -24.748 1.00 94.44 431 GLN A C 1
ATOM 3406 O O . GLN A 1 431 ? 7.517 20.031 -25.967 1.00 94.44 431 GLN A O 1
ATOM 3411 N N . GLN A 1 432 ? 7.747 21.032 -23.972 1.00 92.88 432 GLN A N 1
ATOM 3412 C CA . GLN A 1 432 ? 7.716 22.397 -24.514 1.00 92.88 432 GLN A CA 1
ATOM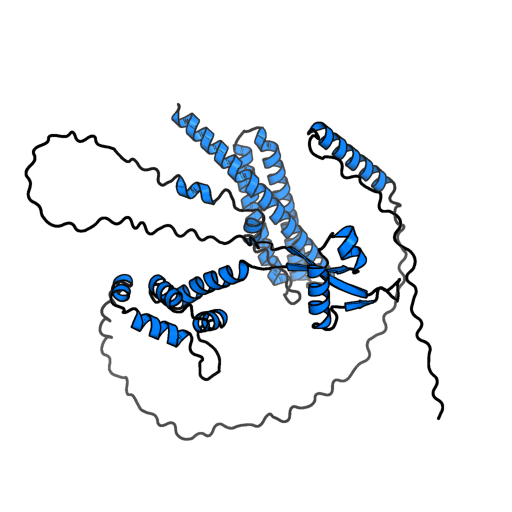 3413 C C . GLN A 1 432 ? 8.875 22.648 -25.486 1.00 92.88 432 GLN A C 1
ATOM 3415 O O . GLN A 1 432 ? 8.672 23.184 -26.571 1.00 92.88 432 GLN A O 1
ATOM 3420 N N . ARG A 1 433 ? 10.090 22.191 -25.152 1.00 92.50 433 ARG A N 1
ATOM 3421 C CA . ARG A 1 433 ? 11.252 22.295 -26.054 1.00 92.50 433 ARG A CA 1
ATOM 3422 C C . ARG A 1 433 ? 11.053 21.538 -27.361 1.00 92.50 433 ARG A C 1
ATOM 3424 O O . ARG A 1 433 ? 11.493 22.021 -28.398 1.00 92.50 433 ARG A O 1
ATOM 3431 N N . LYS A 1 434 ? 10.428 20.356 -27.316 1.00 95.19 434 LYS A N 1
ATOM 3432 C CA . LYS A 1 434 ? 10.101 19.586 -28.524 1.00 95.19 434 LYS A CA 1
ATOM 3433 C C . LYS A 1 434 ? 9.115 20.348 -29.414 1.00 95.19 434 LYS A C 1
ATOM 3435 O O . LYS A 1 434 ? 9.372 20.438 -30.605 1.00 95.19 434 LYS A O 1
ATOM 3440 N N . ARG A 1 435 ? 8.068 20.954 -28.839 1.00 95.88 435 ARG A N 1
ATOM 3441 C CA . ARG A 1 435 ? 7.086 21.763 -29.588 1.00 95.88 435 ARG A CA 1
ATOM 3442 C C . ARG A 1 435 ? 7.728 22.969 -30.271 1.00 95.88 435 ARG A C 1
ATOM 3444 O O . ARG A 1 435 ? 7.589 23.124 -31.474 1.00 95.88 435 ARG A O 1
ATOM 3451 N N . VAL A 1 436 ? 8.539 23.739 -29.541 1.00 95.88 436 VAL A N 1
ATOM 3452 C CA . VAL A 1 436 ? 9.256 24.895 -30.112 1.00 95.88 436 VAL A CA 1
ATOM 3453 C C . VAL A 1 436 ? 10.190 24.483 -31.258 1.00 95.88 436 VAL A C 1
ATOM 3455 O O . VAL A 1 436 ? 10.335 25.226 -32.217 1.00 95.88 436 VAL A O 1
ATOM 3458 N N . LYS A 1 437 ? 10.811 23.298 -31.187 1.00 96.25 437 LYS A N 1
ATOM 3459 C CA . LYS A 1 437 ? 11.645 22.763 -32.278 1.00 96.25 437 LYS A CA 1
ATOM 3460 C C . LYS A 1 437 ? 10.854 22.269 -33.490 1.00 96.25 437 LYS A C 1
ATOM 3462 O O . LYS A 1 437 ? 11.453 22.137 -34.542 1.00 96.25 437 LYS A O 1
ATOM 3467 N N . GLN A 1 438 ? 9.581 21.913 -33.328 1.00 96.56 438 GLN A N 1
ATOM 3468 C CA . GLN A 1 438 ? 8.711 21.499 -34.434 1.00 96.56 438 GLN A CA 1
ATOM 3469 C C . GLN A 1 438 ? 8.099 22.704 -35.159 1.00 96.56 438 GLN A C 1
ATOM 3471 O O . GLN A 1 438 ? 7.743 22.594 -36.325 1.00 96.56 438 GLN A O 1
ATOM 3476 N N . GLU A 1 439 ? 7.963 23.839 -34.468 1.00 95.62 439 GLU A N 1
ATOM 3477 C CA . GLU A 1 439 ? 7.468 25.101 -35.036 1.00 95.62 439 GLU A CA 1
ATOM 3478 C C . GLU A 1 439 ? 8.550 25.902 -35.787 1.00 95.62 439 GLU A C 1
ATOM 3480 O O . GLU A 1 439 ? 8.215 26.830 -36.523 1.00 95.62 439 GLU A O 1
ATOM 3485 N N . GLN A 1 440 ? 9.829 25.569 -35.581 1.00 92.12 440 GLN A N 1
ATOM 3486 C CA . GLN A 1 440 ? 10.991 26.137 -36.279 1.00 92.12 440 GLN A CA 1
ATOM 3487 C C . GLN A 1 440 ? 11.379 25.270 -37.469 1.00 92.12 440 GLN A C 1
ATOM 3489 O O . GLN A 1 440 ? 11.722 25.864 -38.516 1.00 92.12 440 GLN A O 1
#

Organism: NCBI:txid2562237

pLDDT: mean 75.85, std 22.29, range [32.03, 98.12]

Radius of gyration: 37.21 Å; chains: 1; bounding box: 81×95×123 Å

Foldseek 3Di:
DDDDDDDDDDDDDDDDDDDDDDPPPDDPPDQDPVNVVVVVVVVVVVVVVVVVPDDDDDDDDDDDDDDDDDDDDDDDPPDDPPPDDDDPDPDDPPPPPPPPDDDDDDPPPPPPDPPDLLVVLVPDDLVNLLVLVVQQLDADPVRDGNADVLVNVVCVVPCSSVLSVLCSVLSVDPVSSRVVVVLVSVLVVLQWPWDQDKDWAFPVCCCPVVVDDPVVSVVQVVVQVVDPPQWDADPVHNPTITGIDRDDRDTDRPPPPPPPPPDDDDDDDDDDDDDDDDDDDDDDDDDDDDDPDDDPPPPVVVPLLPCDLVNLLVVPPQPDDDPPDDLLVNLVVLLVSLVVLLVVLVVLLVLLVVLPDPVSVVLSVVSVVLSVQSVVLNVVSVVLNVCCVVPNQDPVSVVVSVVSSVSSSVSSSVSSVSCSVRVVVSVVSVVVVVVVVVVD

Secondary structure (DSSP, 8-state):
---PPPPP-PPP----------------S---HHHHHHHHHHHHHHHHHHHHTS-----PPP----PPPPPP--------S-----------------------------------HHHHHHTS-HHHHHHHHHHHHSBPTTS-BSS-HHHHHHHHTT-HHHHHHHHHHTTT-HHHHHHHHHHHHHHHHHT--EEEEEEEEEHHHHHHTS---HHHHHHHHHHHHHSTTSEEE-SS-TTPEEEEEEEEEEE--------------------------------------------TTSSGGGSGGG--HHHHHHH--PPP--TTS-HHHHHHHHHHHHHHHHHHHHHHHHHHHHT--GGGHHHHHHHHHHHHHHHHHHHHHHHHHHHHHHH---HHHHHHHHHHHHHHHHHHHHHHHHHHHHHHHHHHHHHHHHHHHHH-

Sequence (440 aa):
MFGMSLPSRTFSSQSLMDGEALISSQDLGSMTEIEMLAELKQLEDLKRQVEAQRPVAAPLRGNDVTVPAPDDLHEHVDSDPYLHDQEPDPSTTIARQLSFAAAMEPPETPARELVDIPTVVAGLSRSAAKKRVGRLMQRKADGTFKVPSELADAWASGDQDSMVTEFIDAGLDKEVFIKRSLRRIREKTKEKELWVDGKFISEDHMRDELKLKESRIKRIKEICQKKKGWIRRDQYEKNVKLYWYEGNISGRKLKRKRDTVIGEGSSDVDDADLEDSDMELDDEFNHKEIQMDADDEAVSERAEDKLTEAQALKQITFPEMDDDGLPSSYIAKVLTCLGKWQVKMGDLSMKLSSGGHRSLKPLADKTSERDKSLAECTEKLAELNTHGICHGFTAKHQSELKTIFHQSKAECREALCLQSRAVPFLKHINQQRKRVKQEQ